Protein AF-A0A0L0DER0-F1 (afdb_monomer_lite)

Radius of gyration: 23.21 Å; chains: 1; bounding box: 62×54×69 Å

Sequence (497 aa):
SPVAPPFRHRPRTHTTMHVHPLTLIVASAVVLVLVPALAAPSRLPLCPKCEEVRGASKACKGASGEDKIICDVLVSVCSFFECPINEVADHLPASDHDGDKFSTDFGLRGYAWRGKDCDDHAPEIYPGRRSVPRGTDAAADYNCNGISGRNASGTYEELFCGDKFAPQGLILLSDSTGAHFDVPLRPAHLPEWPKMLDTELDWPECSWATAWEDDVKRCDGPYILGHVDSIYKRLVERNRCNLRDYQNIAVNGMRSGPMAAELVNTTARHKETDAPALVLLAEVANDVCNPHPGTSHMTEPAAYKTNMLSILDQLDAMLPPNSNVVFFGYLHGEAYYQAMKDKPYPFAGITYLEAWEFVNNQTVGAKHGDARTLNPCYGWLNPNATLRAFTSARARALEAVYKDIIATKHYASFDMYYFDLPDEDIIASWAAKGGNVADLVSQVGGVHPSLVGSTLWADAIWTILETNIPHVLGPVNPHNAAITAMFGDQGGHGDGR

pLDDT: mean 82.36, std 22.7, range [23.55, 98.94]

Secondary structure (DSSP, 8-state):
--PPPP--PPP------PPPHHHHHHHHHHHHHHSGGG-S---PPPP--GGGHHHHHHHTTT--THHHHHHHHHHHHHHHHTTHHHHSTTSS-S--SSSSS-BSSSSTTSTTTBPBPS-TT-TT--TTB-SPPTTS-TTS-SSSSS---EETTEEHHHHHHSGGG---EEEEEE-HHHHTB----SGGGGGGHHHHHHTTTB-GGGSTTT-----TTTTTS-TTS-S---HHHHHHHH-GGGTT-EEEEE-TT--HHHHHHTGGGG----TTTBPPEEEEEE--STTT--SSSSSTTSPPHHHHHHHHHHHHHHHHHHSPTTEEEEEEPPP-HHHHHHHHTTSBPTTTSSBHHHHHHHHHH--BSGGGT--B-S-TTTTTSSS-HHHHHHHHHHHHHHHHHHHHHHHH---SSEEEEEE--THHHHHHHHHHTT--GGGGB-TTTS-SB-HHHHHHHHHHHHHHHHHH-GGGG----TTHHHHHHHHTTTT-SS---

Foldseek 3Di:
DDDDDDDDDDDDDDDDDDPDQLNLLVLLLLCLQPVLLDPDDDDDDDDFDLVCLVVLVVVLVPDDDPSVVSSCVVNCVSVLLVPLCVCCVLVAASAQQCPLREECDCFSNHLLFFFHFPDSNDSQQEAFWQDQDPPHDPQDNRRLLLQGDDDPVGHRCCVQQNDQNPAAAEEEAEECLQQVQFDDSDPVCVVCVVVCSSHSSGRNCQFQARNQDFPCVVAPADCPVVGGHHVQVVLCQLHSSNHRRYGRLYYHLDDLQCCLVRSLVSDRAAAPTGHAYAYEYYHAANLLFAFAPDGPSRHAQVNLLVSVVSSVVSCLRGGYAAHAYEYEAHDPLLLLCVQFQQPDQPPNRDGLLVSLVVQNPAWDPVVPVGTGTSQRGNQSSHPPPVSVVVSNVRSVSNLVSLVVCLVPDDGRRYHYYYDYQCQNVLLVVCVVVVHRLQSQAHSRNRPRGGSVVSNVSSVVVVCVCCVPPVVNSRGRRPCSVVCCVVRPCSCGRHDPD

Organism: NCBI:txid461836

InterPro domains:
  IPR001087 GDSL lipase/esterase [PF00657] (239-461)
  IPR036514 SGNH hydrolase superfamily [G3DSA:3.40.50.1110] (219-469)
  IPR039676 Acyloxyacyl hydrolase [PTHR15010] (70-493)

Structure (mmCIF, N/CA/C/O backbone):
data_AF-A0A0L0DER0-F1
#
_entry.id   AF-A0A0L0DER0-F1
#
loop_
_atom_site.group_PDB
_atom_site.id
_atom_site.type_symbol
_atom_site.label_atom_id
_atom_site.label_alt_id
_atom_site.label_comp_id
_atom_site.label_asym_id
_atom_site.label_entity_id
_atom_site.label_seq_id
_atom_site.pdbx_PDB_ins_code
_atom_site.Cartn_x
_atom_site.Cartn_y
_atom_site.Cartn_z
_atom_site.occupancy
_atom_site.B_iso_or_equiv
_atom_site.auth_seq_id
_atom_site.auth_comp_id
_atom_site.auth_asym_id
_atom_site.auth_atom_id
_atom_site.pdbx_PDB_model_num
ATOM 1 N N . SER A 1 1 ? 36.481 30.061 -10.300 1.00 41.66 1 SER A N 1
ATOM 2 C CA . SER A 1 1 ? 35.198 30.151 -9.586 1.00 41.66 1 SER A CA 1
ATOM 3 C C . SER A 1 1 ? 34.059 30.247 -10.572 1.00 41.66 1 SER A C 1
ATOM 5 O O . SER A 1 1 ? 34.068 31.176 -11.372 1.00 41.66 1 SER A O 1
ATOM 7 N N . PRO A 1 2 ? 33.079 29.344 -10.493 1.00 31.64 2 PRO A N 1
ATOM 8 C CA . PRO A 1 2 ? 31.700 29.696 -10.758 1.00 31.64 2 PRO A CA 1
ATOM 9 C C . PRO A 1 2 ? 30.858 29.527 -9.491 1.00 31.64 2 PRO A C 1
ATOM 11 O O . PRO A 1 2 ? 31.157 28.744 -8.594 1.00 31.64 2 PRO A O 1
ATOM 14 N N . VAL A 1 3 ? 29.864 30.393 -9.423 1.00 29.53 3 VAL A N 1
ATOM 15 C CA . VAL A 1 3 ? 29.022 30.733 -8.287 1.00 29.53 3 VAL A CA 1
ATOM 16 C C . VAL A 1 3 ? 27.936 29.671 -8.128 1.00 29.53 3 VAL A C 1
ATOM 18 O O . VAL A 1 3 ? 27.219 29.389 -9.084 1.00 29.53 3 VAL A O 1
ATOM 21 N N . ALA A 1 4 ? 27.819 29.096 -6.930 1.00 26.12 4 ALA A N 1
ATOM 22 C CA . ALA A 1 4 ? 26.688 28.256 -6.549 1.00 26.12 4 ALA A CA 1
ATOM 23 C C . ALA A 1 4 ? 25.391 29.096 -6.537 1.00 26.12 4 ALA A C 1
ATOM 25 O O . ALA A 1 4 ? 25.423 30.242 -6.072 1.00 26.12 4 ALA A O 1
ATOM 26 N N . PRO A 1 5 ? 24.259 28.578 -7.045 1.00 27.53 5 PRO A N 1
ATOM 27 C CA . PRO A 1 5 ? 22.987 29.286 -6.982 1.00 27.53 5 PRO A CA 1
ATOM 28 C C . PRO A 1 5 ? 22.463 29.332 -5.532 1.00 27.53 5 PRO A C 1
ATOM 30 O O . PRO A 1 5 ? 22.790 28.462 -4.723 1.00 27.53 5 PRO A O 1
ATOM 33 N N . PRO A 1 6 ? 21.673 30.358 -5.169 1.00 27.33 6 PRO A N 1
ATOM 34 C CA . PRO A 1 6 ? 21.260 30.579 -3.793 1.00 27.33 6 PRO A CA 1
ATOM 35 C C . PRO A 1 6 ? 20.179 29.578 -3.374 1.00 27.33 6 PRO A C 1
ATOM 37 O O . PRO A 1 6 ? 19.202 29.368 -4.096 1.00 27.33 6 PRO A O 1
ATOM 40 N N . PHE A 1 7 ? 20.338 29.027 -2.169 1.00 29.38 7 PHE A N 1
ATOM 41 C CA . PHE A 1 7 ? 19.302 28.329 -1.408 1.00 29.38 7 PHE A CA 1
ATOM 42 C C . PHE A 1 7 ? 17.970 29.091 -1.494 1.00 29.38 7 PHE A C 1
ATOM 44 O O . PHE A 1 7 ? 17.825 30.183 -0.937 1.00 29.38 7 PHE A O 1
ATOM 51 N N . ARG A 1 8 ? 16.973 28.523 -2.179 1.00 25.80 8 ARG A N 1
ATOM 52 C CA . ARG A 1 8 ? 15.586 28.977 -2.055 1.00 25.80 8 ARG A CA 1
ATOM 53 C C . ARG A 1 8 ? 14.983 28.313 -0.825 1.00 25.80 8 ARG A C 1
ATOM 55 O O . ARG A 1 8 ? 14.484 27.198 -0.900 1.00 25.80 8 ARG A O 1
ATOM 62 N N . HIS A 1 9 ? 14.993 29.024 0.299 1.00 26.89 9 HIS A N 1
ATOM 63 C CA . HIS A 1 9 ? 14.051 28.741 1.376 1.00 26.89 9 HIS A CA 1
ATOM 64 C C . HIS A 1 9 ? 12.625 28.851 0.818 1.00 26.89 9 HIS A C 1
ATOM 66 O O . HIS A 1 9 ? 12.212 29.926 0.373 1.00 26.89 9 HIS A O 1
ATOM 72 N N . ARG A 1 10 ? 11.880 27.738 0.822 1.00 29.55 10 ARG A N 1
ATOM 73 C CA . ARG A 1 10 ? 10.436 27.754 0.568 1.00 29.55 10 ARG A CA 1
ATOM 74 C C . ARG A 1 10 ? 9.762 28.586 1.675 1.00 29.55 10 ARG A C 1
ATOM 76 O O . ARG A 1 10 ? 10.066 28.381 2.853 1.00 29.55 10 ARG A O 1
ATOM 83 N N . PRO A 1 11 ? 8.894 29.554 1.339 1.00 24.03 11 PRO A N 1
ATOM 84 C CA . PRO A 1 11 ? 8.218 30.367 2.339 1.00 24.03 11 PRO A CA 1
ATOM 85 C C . PRO A 1 11 ? 7.206 29.516 3.114 1.00 24.03 11 PRO A C 1
ATOM 87 O O . PRO A 1 11 ? 6.332 28.888 2.525 1.00 24.03 11 PRO A O 1
ATOM 90 N N . ARG A 1 12 ? 7.319 29.527 4.448 1.00 26.97 12 ARG A N 1
ATOM 91 C CA . ARG A 1 12 ? 6.331 28.950 5.368 1.00 26.97 12 ARG A CA 1
ATOM 92 C C . ARG A 1 12 ? 5.026 29.735 5.255 1.00 26.97 12 ARG A C 1
ATOM 94 O O . ARG A 1 12 ? 4.945 30.874 5.715 1.00 26.97 12 ARG A O 1
ATOM 101 N N . THR A 1 13 ? 4.004 29.141 4.659 1.00 25.05 13 THR A N 1
ATOM 102 C CA . THR A 1 13 ? 2.632 29.630 4.791 1.00 25.05 13 THR A CA 1
ATOM 103 C C . THR A 1 13 ? 2.096 29.205 6.153 1.00 25.05 13 THR A C 1
ATOM 105 O O . THR A 1 13 ? 2.104 28.025 6.486 1.00 25.05 13 THR A O 1
ATOM 108 N N . HIS A 1 14 ? 1.652 30.172 6.957 1.00 24.09 14 HIS A N 1
ATOM 109 C CA . HIS A 1 14 ? 0.936 29.922 8.204 1.00 24.09 14 HIS A CA 1
ATOM 110 C C . HIS A 1 14 ? -0.430 29.293 7.900 1.00 24.09 14 HIS A C 1
ATOM 112 O O . HIS A 1 14 ? -1.406 30.002 7.658 1.00 24.09 14 HIS A O 1
ATOM 118 N N . THR A 1 15 ? -0.502 27.967 7.917 1.00 24.41 15 THR A N 1
ATOM 119 C CA . THR A 1 15 ? -1.756 27.217 8.003 1.00 24.41 15 THR A CA 1
ATOM 120 C C . THR A 1 15 ? -2.197 27.158 9.465 1.00 24.41 15 THR A C 1
ATOM 122 O O . THR A 1 15 ? -1.398 26.951 10.379 1.00 24.41 15 THR A O 1
ATOM 125 N N . THR A 1 16 ? -3.483 27.396 9.705 1.00 23.55 16 THR A N 1
ATOM 126 C CA . THR A 1 16 ? -4.155 27.157 10.986 1.00 23.55 16 THR A CA 1
ATOM 127 C C . THR A 1 16 ? -3.833 25.748 11.492 1.00 23.55 16 THR A C 1
ATOM 129 O O . THR A 1 16 ? -4.067 24.782 10.772 1.00 23.55 16 THR A O 1
ATOM 132 N N . MET A 1 17 ? -3.287 25.635 12.711 1.00 24.50 17 MET A N 1
ATOM 133 C CA . MET A 1 17 ? -2.949 24.359 13.359 1.00 24.50 17 MET A CA 1
ATOM 134 C C . MET A 1 17 ? -4.208 23.499 13.541 1.00 24.50 17 MET A C 1
ATOM 136 O O . MET A 1 17 ? -4.927 23.626 14.533 1.00 24.50 17 MET A O 1
ATOM 140 N N . HIS A 1 18 ? -4.465 22.608 12.590 1.00 30.55 18 HIS A N 1
ATOM 141 C CA . HIS A 1 18 ? -5.230 21.398 12.847 1.00 30.55 18 HIS A CA 1
ATOM 142 C C . HIS A 1 18 ? -4.319 20.426 13.605 1.00 30.55 18 HIS A C 1
ATOM 144 O O . HIS A 1 18 ? -3.166 20.234 13.228 1.00 30.55 18 HIS A O 1
ATOM 150 N N . VAL A 1 19 ? -4.810 19.832 14.697 1.00 32.00 19 VAL A N 1
ATOM 151 C CA . VAL A 1 19 ? -4.107 18.718 15.353 1.00 32.00 19 VAL A CA 1
ATOM 152 C C . VAL A 1 19 ? -4.033 17.577 14.338 1.00 32.00 19 VAL A C 1
ATOM 154 O O . VAL A 1 19 ? -5.076 17.102 13.883 1.00 32.00 19 VAL A O 1
ATOM 157 N N . HIS A 1 20 ? -2.818 17.179 13.957 1.00 36.62 20 HIS A N 1
ATOM 158 C CA . HIS A 1 20 ? -2.596 16.133 12.963 1.00 36.62 20 HIS A CA 1
ATOM 159 C C . HIS A 1 20 ? -3.190 14.798 13.466 1.00 36.62 20 HIS A C 1
ATOM 161 O O . HIS A 1 20 ? -3.017 14.478 14.648 1.00 36.62 20 HIS A O 1
ATOM 167 N N . PRO A 1 21 ? -3.883 14.002 12.627 1.00 38.88 21 PRO A N 1
ATOM 168 C CA . PRO A 1 21 ? -4.459 12.709 13.022 1.00 38.88 21 PRO A CA 1
ATOM 169 C C . PRO A 1 21 ? -3.447 11.774 13.702 1.00 38.88 21 PRO A C 1
ATOM 171 O O . PRO A 1 21 ? -3.770 11.141 14.707 1.00 38.88 21 PRO A O 1
ATOM 174 N N . LEU A 1 22 ? -2.195 11.786 13.230 1.00 36.19 22 LEU A N 1
ATOM 175 C CA . LEU A 1 22 ? -1.081 11.030 13.812 1.00 36.19 22 LEU A CA 1
ATOM 176 C C . LEU A 1 22 ? -0.828 11.382 15.290 1.00 36.19 22 LEU A C 1
ATOM 178 O O . LEU A 1 22 ? -0.599 10.498 16.106 1.00 36.19 22 LEU A O 1
ATOM 182 N N . THR A 1 23 ? -0.956 12.655 15.680 1.00 37.03 23 THR A N 1
ATOM 183 C CA . THR A 1 23 ? -0.778 13.095 17.074 1.00 37.03 23 THR A CA 1
ATOM 184 C C . THR A 1 23 ? -1.836 12.493 18.005 1.00 37.03 23 THR A C 1
ATOM 186 O O . THR A 1 23 ? -1.524 12.138 19.139 1.00 37.03 23 THR A O 1
ATOM 189 N N . LEU A 1 24 ? -3.082 12.340 17.537 1.00 43.25 24 LEU A N 1
ATOM 190 C CA . LEU A 1 24 ? -4.149 11.680 18.300 1.00 43.25 24 LEU A CA 1
ATOM 191 C C . LEU A 1 24 ? -3.930 10.168 18.395 1.00 43.25 24 LEU A C 1
ATOM 193 O O . LEU A 1 24 ? -4.157 9.598 19.459 1.00 43.25 24 LEU A O 1
ATOM 197 N N . ILE A 1 25 ? -3.477 9.527 17.318 1.00 43.47 25 ILE A N 1
ATOM 198 C CA . ILE A 1 25 ? -3.205 8.083 17.274 1.00 43.47 25 ILE A CA 1
ATOM 199 C C . ILE A 1 25 ? -2.044 7.731 18.210 1.00 43.47 25 ILE A C 1
ATOM 201 O O . ILE A 1 25 ? -2.185 6.848 19.053 1.00 43.47 25 ILE A O 1
ATOM 205 N N . VAL A 1 26 ? -0.948 8.490 18.153 1.00 46.97 26 VAL A N 1
ATOM 206 C CA . VAL A 1 26 ? 0.201 8.355 19.059 1.00 46.97 26 VAL A CA 1
ATOM 207 C C . VAL A 1 26 ? -0.212 8.629 20.500 1.00 46.97 26 VAL A C 1
ATOM 209 O O . VAL A 1 26 ? 0.117 7.843 21.378 1.00 46.97 26 VAL A O 1
ATOM 212 N N . ALA A 1 27 ? -0.967 9.698 20.772 1.00 44.03 27 ALA A N 1
ATOM 213 C CA . ALA A 1 27 ? -1.457 9.971 22.122 1.00 44.03 27 ALA A CA 1
ATOM 214 C C . ALA A 1 27 ? -2.352 8.836 22.639 1.00 44.03 27 ALA A C 1
ATOM 216 O O . ALA A 1 27 ? -2.259 8.478 23.807 1.00 44.03 27 ALA A O 1
ATOM 217 N N . SER A 1 28 ? -3.174 8.235 21.777 1.00 46.47 28 SER A N 1
ATOM 218 C CA . SER A 1 28 ? -4.028 7.095 22.124 1.00 46.47 28 SER A CA 1
ATOM 219 C C . SER A 1 28 ? -3.208 5.836 22.380 1.00 46.47 28 SER A C 1
ATOM 221 O O . SER A 1 28 ? -3.459 5.165 23.373 1.00 46.47 28 SER A O 1
ATOM 223 N N . ALA A 1 29 ? -2.195 5.551 21.557 1.00 48.12 29 ALA A N 1
ATOM 224 C CA . ALA A 1 29 ? -1.255 4.455 21.767 1.00 48.12 29 ALA A CA 1
ATOM 225 C C . ALA A 1 29 ? -0.480 4.654 23.075 1.00 48.12 29 ALA A C 1
ATOM 227 O O . ALA A 1 29 ? -0.523 3.809 23.953 1.00 48.12 29 ALA A O 1
ATOM 228 N N . VAL A 1 30 ? 0.121 5.820 23.286 1.00 49.66 30 VAL A N 1
ATOM 229 C CA . VAL A 1 30 ? 0.832 6.180 24.520 1.00 49.66 30 VAL A CA 1
ATOM 230 C C . VAL A 1 30 ? -0.084 6.083 25.748 1.00 49.66 30 VAL A C 1
ATOM 232 O O . VAL A 1 30 ? 0.325 5.543 26.772 1.00 49.66 30 VAL A O 1
ATOM 235 N N . VAL A 1 31 ? -1.340 6.532 25.661 1.00 49.28 31 VAL A N 1
ATOM 236 C CA . VAL A 1 31 ? -2.331 6.414 26.745 1.00 49.28 31 VAL A CA 1
ATOM 237 C C . VAL A 1 31 ? -2.726 4.957 26.993 1.00 49.28 31 VAL A C 1
ATOM 239 O O . VAL A 1 31 ? -2.731 4.516 28.136 1.00 49.28 31 VAL A O 1
ATOM 242 N N . LEU A 1 32 ? -3.012 4.185 25.949 1.00 42.44 32 LEU A N 1
ATOM 243 C CA . LEU A 1 32 ? -3.384 2.773 26.053 1.00 42.44 32 LEU A CA 1
ATOM 244 C C . LEU A 1 32 ? -2.225 1.870 26.498 1.00 42.44 32 LEU A C 1
ATOM 246 O O . LEU A 1 32 ? -2.469 0.788 27.021 1.00 42.44 32 LEU A O 1
ATOM 250 N N . VAL A 1 33 ? -0.982 2.302 26.298 1.00 42.84 33 VAL A N 1
ATOM 251 C CA . VAL A 1 33 ? 0.235 1.556 26.646 1.00 42.84 33 VAL A CA 1
ATOM 252 C C . VAL A 1 33 ? 0.732 1.912 28.041 1.00 42.84 33 VAL A C 1
ATOM 254 O O . VAL A 1 33 ? 1.144 1.030 28.790 1.00 42.84 33 VAL A O 1
ATOM 257 N N . LEU A 1 34 ? 0.671 3.190 28.422 1.00 36.66 34 LEU A N 1
ATOM 258 C CA . LEU A 1 34 ? 1.230 3.665 29.690 1.00 36.66 34 LEU A CA 1
ATOM 259 C C . LEU A 1 34 ? 0.200 3.734 30.823 1.00 36.66 34 LEU A C 1
ATOM 261 O O . LEU A 1 34 ? 0.574 3.560 31.978 1.00 36.66 34 LEU A O 1
ATOM 265 N N . VAL A 1 35 ? -1.089 3.964 30.542 1.00 36.41 35 VAL A N 1
ATOM 266 C CA . VAL A 1 35 ? -2.103 4.114 31.606 1.00 36.41 35 VAL A CA 1
ATOM 267 C C . VAL A 1 35 ? -2.466 2.787 32.285 1.00 36.41 35 VAL A C 1
ATOM 269 O O . VAL A 1 35 ? -2.588 2.788 33.510 1.00 36.41 35 VAL A O 1
ATOM 272 N N . PRO A 1 36 ? -2.581 1.638 31.589 1.00 32.06 36 PRO A N 1
ATOM 273 C CA . PRO A 1 36 ? -2.878 0.379 32.272 1.00 32.06 36 PRO A CA 1
ATOM 274 C C . PRO A 1 36 ? -1.700 -0.197 33.067 1.00 32.06 36 PRO A C 1
ATOM 276 O O . PRO A 1 36 ? -1.922 -0.889 34.058 1.00 32.06 36 PRO A O 1
ATOM 279 N N . ALA A 1 37 ? -0.459 0.143 32.699 1.00 28.19 37 ALA A N 1
ATOM 280 C CA . ALA A 1 37 ? 0.725 -0.168 33.505 1.00 28.19 37 ALA A CA 1
ATOM 281 C C . ALA A 1 37 ? 0.726 0.574 34.863 1.00 28.19 37 ALA A C 1
ATOM 283 O O . ALA A 1 37 ? 1.439 0.185 35.784 1.00 28.19 37 ALA A O 1
ATOM 284 N N . LEU A 1 38 ? -0.109 1.610 35.008 1.00 30.62 38 LEU A N 1
ATOM 285 C CA . LE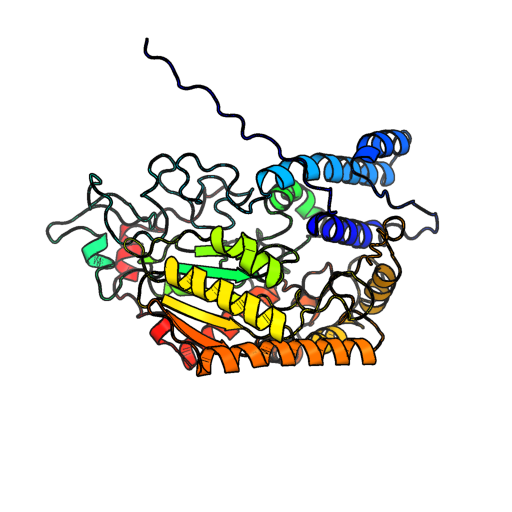U A 1 38 ? -0.191 2.504 36.161 1.00 30.62 38 LEU A CA 1
ATOM 286 C C . LEU A 1 38 ? -1.515 2.354 36.921 1.00 30.62 38 LEU A C 1
ATOM 288 O O . LEU A 1 38 ? -2.171 3.348 37.233 1.00 30.62 38 LEU A O 1
ATOM 292 N N . ALA A 1 39 ? -1.925 1.128 37.256 1.00 25.81 39 ALA A N 1
ATOM 293 C CA . ALA A 1 39 ? -3.043 0.902 38.174 1.00 25.81 39 ALA A CA 1
ATOM 294 C C . ALA A 1 39 ? -2.737 1.430 39.600 1.00 25.81 39 ALA A C 1
ATOM 296 O O . ALA A 1 39 ? -2.508 0.675 40.541 1.00 25.81 39 ALA A O 1
ATOM 297 N N . ALA A 1 40 ? -2.780 2.751 39.767 1.00 23.73 40 ALA A N 1
ATOM 298 C CA . ALA A 1 40 ? -3.018 3.475 41.003 1.00 23.73 40 ALA A CA 1
ATOM 299 C C . ALA A 1 40 ? -3.820 4.749 40.657 1.00 23.73 40 ALA A C 1
ATOM 301 O O . ALA A 1 40 ? -3.464 5.485 39.734 1.00 23.73 40 ALA A O 1
ATOM 302 N N . PRO A 1 41 ? -4.932 5.032 41.358 1.00 28.83 41 PRO A N 1
ATOM 303 C CA . PRO A 1 41 ? -5.862 6.086 40.983 1.00 28.83 41 PRO A CA 1
ATOM 304 C C . PRO A 1 41 ? -5.303 7.455 41.381 1.00 28.83 41 PRO A C 1
ATOM 306 O O . PRO A 1 41 ? -5.622 7.992 42.440 1.00 28.83 41 PRO A O 1
ATOM 309 N N . SER A 1 42 ? -4.494 8.065 40.521 1.00 26.11 42 SER A N 1
ATOM 310 C CA . SER A 1 42 ? -4.151 9.480 40.656 1.00 26.11 42 SER A CA 1
ATOM 311 C C . SER A 1 42 ? -4.061 10.167 39.301 1.00 26.11 42 SER A C 1
ATOM 313 O O . SER A 1 42 ? -3.245 9.838 38.452 1.00 26.11 42 SER A O 1
ATOM 315 N N . ARG A 1 43 ? -4.961 11.141 39.144 1.00 32.69 43 ARG A N 1
ATOM 316 C CA . ARG A 1 43 ? -5.147 12.073 38.029 1.00 32.69 43 ARG A CA 1
ATOM 317 C C . ARG A 1 43 ? -3.815 12.565 37.440 1.00 32.69 43 ARG A C 1
ATOM 319 O O . ARG A 1 43 ? -3.210 13.477 37.999 1.00 32.69 43 ARG A O 1
ATOM 326 N N . LEU A 1 44 ? -3.426 12.046 36.279 1.00 29.81 44 LEU A N 1
ATOM 327 C CA . LEU A 1 44 ? -2.471 12.711 35.392 1.00 29.81 44 LEU A CA 1
ATOM 328 C C . LEU A 1 44 ? -3.258 13.548 34.366 1.00 29.81 44 LEU A C 1
ATOM 330 O O . LEU A 1 44 ? -4.125 13.004 33.680 1.00 29.81 44 LEU A O 1
ATOM 334 N N . PRO A 1 45 ? -3.035 14.872 34.278 1.00 27.88 45 PRO A N 1
ATOM 335 C CA . PRO A 1 45 ? -3.680 15.701 33.269 1.00 27.88 45 PRO A CA 1
ATOM 336 C C . PRO A 1 45 ? -3.040 15.445 31.897 1.00 27.88 45 PRO A C 1
ATOM 338 O O . PRO A 1 45 ? -1.846 15.668 31.712 1.00 27.88 45 PRO A O 1
ATOM 341 N N . LEU A 1 46 ? -3.844 14.989 30.933 1.00 33.03 46 LEU A N 1
ATOM 342 C CA . LEU A 1 46 ? -3.462 14.864 29.522 1.00 33.03 46 LEU A CA 1
ATOM 343 C C . LEU A 1 46 ? -3.155 16.261 28.941 1.00 33.03 46 LEU A C 1
ATOM 345 O O . LEU A 1 46 ? -3.981 17.171 29.040 1.00 33.03 46 LEU A O 1
ATOM 349 N N . CYS A 1 47 ? -1.952 16.437 28.383 1.00 30.22 47 CYS A N 1
ATOM 350 C CA . CYS A 1 47 ? -1.377 17.730 27.982 1.00 30.22 47 CYS A CA 1
ATOM 351 C C . CYS A 1 47 ? -1.864 18.153 26.573 1.00 30.22 47 CYS A C 1
ATOM 353 O O . CYS A 1 47 ? -1.561 17.440 25.616 1.00 30.22 47 CYS A O 1
ATOM 355 N N . PRO A 1 48 ? -2.600 19.271 26.384 1.00 32.53 48 PRO A N 1
ATOM 356 C CA . PRO A 1 48 ? -3.239 19.587 25.097 1.00 32.53 48 PRO A CA 1
ATOM 357 C C . PRO A 1 48 ? -2.433 20.461 24.108 1.00 32.53 48 PRO A C 1
ATOM 359 O O . PRO A 1 48 ? -3.044 21.002 23.186 1.00 32.53 48 PRO A O 1
ATOM 362 N N . LYS A 1 49 ? -1.112 20.672 24.257 1.00 36.12 49 LYS A N 1
ATOM 363 C CA . LYS A 1 49 ? -0.348 21.583 23.368 1.00 36.12 49 LYS A CA 1
ATOM 364 C C . LYS A 1 49 ? 1.122 21.203 23.124 1.00 36.12 49 LYS A C 1
ATOM 366 O O . LYS A 1 49 ? 1.860 20.936 24.063 1.00 36.12 49 LYS A O 1
ATOM 371 N N . CYS A 1 50 ? 1.586 21.418 21.889 1.00 33.03 50 CYS A N 1
ATOM 372 C CA . CYS A 1 50 ? 3.007 21.522 21.513 1.00 33.03 50 CYS A CA 1
ATOM 373 C C . CYS A 1 50 ? 3.742 22.692 22.216 1.00 33.03 50 CYS A C 1
ATOM 375 O O . CYS A 1 50 ? 4.867 22.547 22.685 1.00 33.03 50 CYS A O 1
ATOM 377 N N . GLU A 1 51 ? 3.085 23.836 22.461 1.00 32.06 51 GLU A N 1
ATOM 378 C CA . GLU A 1 51 ? 3.670 24.915 23.292 1.00 32.06 51 GLU A CA 1
ATOM 379 C C . GLU A 1 51 ? 3.853 24.524 24.776 1.00 32.06 51 GLU A C 1
ATOM 381 O O . GLU A 1 51 ? 4.632 25.153 25.499 1.00 32.06 51 GLU A O 1
ATOM 386 N N . GLU A 1 52 ? 3.183 23.464 25.239 1.00 38.09 52 GLU A N 1
ATOM 387 C CA . GLU A 1 52 ? 3.353 22.905 26.581 1.00 38.09 52 GLU A CA 1
ATOM 388 C C . GLU A 1 52 ? 4.463 21.855 26.668 1.00 38.09 52 GLU A C 1
ATOM 390 O O . GLU A 1 52 ? 4.714 21.367 27.761 1.00 38.09 52 GLU A O 1
ATOM 395 N N . VAL A 1 53 ? 5.233 21.562 25.616 1.00 37.84 53 VAL A N 1
ATOM 396 C CA . VAL A 1 53 ? 6.430 20.701 25.743 1.00 37.84 53 VAL A CA 1
ATOM 397 C C . VAL A 1 53 ? 7.489 21.363 26.644 1.00 37.84 53 VAL A C 1
ATOM 399 O O . VAL A 1 53 ? 8.123 20.715 27.482 1.00 37.84 53 VAL A O 1
ATOM 402 N N . ARG A 1 54 ? 7.579 22.704 26.619 1.00 35.44 54 ARG A N 1
ATOM 403 C CA . ARG A 1 54 ? 8.344 23.490 27.614 1.00 35.44 54 ARG A CA 1
ATOM 404 C C . ARG A 1 54 ? 7.736 23.445 29.027 1.00 35.44 54 ARG A C 1
ATOM 406 O O . ARG A 1 54 ? 8.440 23.714 30.002 1.00 35.44 54 ARG A O 1
ATOM 413 N N . GLY A 1 55 ? 6.446 23.130 29.144 1.00 39.44 55 GLY A N 1
ATOM 414 C CA . GLY A 1 55 ? 5.713 22.937 30.399 1.00 39.44 55 GLY A CA 1
ATOM 415 C C . GLY A 1 55 ? 5.835 21.514 30.957 1.00 39.44 55 GLY A C 1
ATOM 416 O O . GLY A 1 55 ? 6.076 21.363 32.151 1.00 39.44 55 GLY A O 1
ATOM 417 N N . ALA A 1 56 ? 5.788 20.488 30.104 1.00 40.50 56 ALA A N 1
ATOM 418 C CA . ALA A 1 56 ? 6.009 19.080 30.431 1.00 40.50 56 ALA A CA 1
ATOM 419 C C . ALA A 1 56 ? 7.424 18.855 30.986 1.00 40.50 56 ALA A C 1
ATOM 421 O O . ALA A 1 56 ? 7.590 18.241 32.035 1.00 40.50 56 ALA A O 1
ATOM 422 N N . SER A 1 57 ? 8.435 19.506 30.394 1.00 41.84 57 SER A N 1
ATOM 423 C CA . SER A 1 57 ? 9.797 19.571 30.949 1.00 41.84 57 SER A CA 1
ATOM 424 C C . SER A 1 57 ? 9.850 20.155 32.374 1.00 41.84 57 SER A C 1
ATOM 426 O O . SER A 1 57 ? 10.703 19.767 33.172 1.00 41.84 57 SER A O 1
ATOM 428 N N . LYS A 1 58 ? 8.941 21.075 32.736 1.00 43.34 58 LYS A N 1
ATOM 429 C CA . LYS A 1 58 ? 8.831 21.621 34.102 1.00 43.34 58 LYS A CA 1
ATOM 430 C C . LYS A 1 58 ? 8.011 20.728 35.037 1.00 43.34 58 LYS A C 1
ATOM 432 O O . LYS A 1 58 ? 8.376 20.642 36.203 1.00 43.34 58 LYS A O 1
ATOM 437 N N . ALA A 1 59 ? 6.953 20.078 34.553 1.00 45.22 59 ALA A N 1
ATOM 438 C CA . ALA A 1 59 ? 6.131 19.146 35.329 1.00 45.22 59 ALA A CA 1
ATOM 439 C C . ALA A 1 59 ? 6.880 17.843 35.673 1.00 45.22 59 ALA A C 1
ATOM 441 O O . ALA A 1 59 ? 6.675 17.285 36.744 1.00 45.22 59 ALA A O 1
ATOM 442 N N . CYS A 1 60 ? 7.816 17.419 34.819 1.00 45.22 60 CYS A N 1
ATOM 443 C CA . CYS A 1 60 ? 8.678 16.253 35.034 1.00 45.22 60 CYS A CA 1
ATOM 444 C C . CYS A 1 60 ? 9.901 16.526 35.937 1.00 45.22 60 CYS A C 1
ATOM 446 O O . CYS A 1 60 ? 10.675 15.613 36.235 1.00 45.22 60 CYS A O 1
ATOM 448 N N . LYS A 1 61 ? 10.097 17.765 36.421 1.00 43.25 61 LYS A N 1
ATOM 449 C CA . LYS A 1 61 ? 11.151 18.077 37.401 1.00 43.25 61 LYS A CA 1
ATOM 450 C C . LYS A 1 61 ? 10.772 17.529 38.775 1.00 43.25 61 LYS A C 1
ATOM 452 O O . LYS A 1 61 ? 10.113 18.204 39.558 1.00 43.25 61 LYS A O 1
ATOM 457 N N . GLY A 1 62 ? 11.237 16.319 39.066 1.00 47.38 62 GLY A N 1
ATOM 458 C CA . GLY A 1 62 ? 11.027 15.636 40.346 1.00 47.38 62 GLY A CA 1
ATOM 459 C C . GLY A 1 62 ? 10.621 14.169 40.210 1.00 47.38 62 GLY A C 1
ATOM 460 O O . GLY A 1 62 ? 10.590 13.471 41.219 1.00 47.38 62 GLY A O 1
ATOM 461 N N . ALA A 1 63 ? 10.348 13.696 38.989 1.00 48.91 63 ALA A N 1
ATOM 462 C CA . ALA A 1 63 ? 10.044 12.293 38.732 1.00 48.91 63 ALA A CA 1
ATOM 463 C C . ALA A 1 63 ? 11.261 11.393 39.022 1.00 48.91 63 ALA A C 1
ATOM 465 O O . ALA A 1 63 ? 12.409 11.747 38.731 1.00 48.91 63 ALA A O 1
ATOM 466 N N . SER A 1 64 ? 11.012 10.216 39.595 1.00 38.50 64 SER A N 1
ATOM 467 C CA . SER A 1 64 ? 12.031 9.208 39.904 1.00 38.50 64 SER A CA 1
ATOM 468 C C . SER A 1 64 ? 11.472 7.808 39.654 1.00 38.50 64 SER A C 1
ATOM 470 O O . SER A 1 64 ? 10.260 7.628 39.682 1.00 38.50 64 SER A O 1
ATOM 472 N N . GLY A 1 65 ? 12.336 6.827 39.389 1.00 46.50 65 GLY A N 1
ATOM 473 C CA . GLY A 1 65 ? 11.889 5.479 39.023 1.00 46.50 65 GLY A CA 1
ATOM 474 C C . GLY A 1 65 ? 11.162 5.446 37.672 1.00 46.50 65 GLY A C 1
ATOM 475 O O . GLY A 1 65 ? 11.588 6.108 36.726 1.00 46.50 65 GLY A O 1
ATOM 476 N N . GLU A 1 66 ? 10.078 4.677 37.589 1.00 37.41 66 GLU A N 1
ATOM 477 C CA . GLU A 1 66 ? 9.285 4.455 36.367 1.00 37.41 66 GLU A CA 1
ATOM 478 C C . GLU A 1 66 ? 8.626 5.741 35.842 1.00 37.41 66 GLU A C 1
ATOM 480 O O . GLU A 1 66 ? 8.638 5.986 34.638 1.00 37.41 66 GLU A O 1
ATOM 485 N N . ASP A 1 67 ? 8.191 6.638 36.732 1.00 39.56 67 ASP A N 1
ATOM 486 C CA . ASP A 1 67 ? 7.623 7.942 36.359 1.00 39.56 67 ASP A CA 1
ATOM 487 C C . ASP A 1 67 ? 8.619 8.815 35.587 1.00 39.56 67 ASP A C 1
ATOM 489 O O . ASP A 1 67 ? 8.234 9.602 34.722 1.00 39.56 67 ASP A O 1
ATOM 493 N N . LYS A 1 68 ? 9.923 8.675 35.874 1.00 45.62 68 LYS A N 1
ATOM 494 C CA . LYS A 1 68 ? 10.969 9.385 35.130 1.00 45.62 68 LYS A CA 1
ATOM 495 C C . LYS A 1 68 ? 11.119 8.820 33.721 1.00 45.62 68 LYS A C 1
ATOM 497 O O . LYS A 1 68 ? 11.246 9.598 32.789 1.00 45.62 68 LYS A O 1
ATOM 502 N N . ILE A 1 69 ? 11.054 7.498 33.565 1.00 43.94 69 ILE A N 1
ATOM 503 C CA . ILE A 1 69 ? 11.120 6.835 32.255 1.00 43.94 69 ILE A CA 1
ATOM 504 C C . ILE A 1 69 ? 9.929 7.266 31.398 1.00 43.94 69 ILE A C 1
ATOM 506 O O . ILE A 1 69 ? 10.110 7.627 30.244 1.00 43.94 69 ILE A O 1
ATOM 510 N N . ILE A 1 70 ? 8.730 7.319 31.976 1.00 44.25 70 ILE A N 1
ATOM 511 C CA . ILE A 1 70 ? 7.516 7.792 31.300 1.00 44.25 70 ILE A CA 1
ATOM 512 C C . ILE A 1 70 ? 7.642 9.262 30.899 1.00 44.25 70 ILE A C 1
ATOM 514 O O . ILE A 1 70 ? 7.324 9.622 29.771 1.00 44.25 70 ILE A O 1
ATOM 518 N N . CYS A 1 71 ? 8.137 10.112 31.797 1.00 45.47 71 CYS A N 1
ATOM 519 C CA . CYS A 1 71 ? 8.402 11.517 31.498 1.00 45.47 71 CYS A CA 1
ATOM 520 C C . CYS A 1 71 ? 9.452 11.696 30.395 1.00 45.47 71 CYS A C 1
ATOM 522 O O . CYS A 1 71 ? 9.261 12.522 29.505 1.00 45.47 71 CYS A O 1
ATOM 524 N N . ASP A 1 72 ? 10.534 10.923 30.430 1.00 46.00 72 ASP A N 1
ATOM 525 C CA . ASP A 1 72 ? 11.596 10.967 29.429 1.00 46.00 72 ASP A CA 1
ATOM 526 C C . ASP A 1 72 ? 11.075 10.448 28.077 1.00 46.00 72 ASP A C 1
ATOM 528 O O . ASP A 1 72 ? 11.339 11.076 27.056 1.00 46.00 72 ASP A O 1
ATOM 532 N N . VAL A 1 73 ? 10.241 9.399 28.064 1.00 46.97 73 VAL A N 1
ATOM 533 C CA . VAL A 1 73 ? 9.536 8.916 26.866 1.00 46.97 73 VAL A CA 1
ATOM 534 C C . VAL A 1 73 ? 8.574 9.973 26.349 1.00 46.97 73 VAL A C 1
ATOM 536 O O . VAL A 1 73 ? 8.649 10.282 25.178 1.00 46.97 73 VAL A O 1
ATOM 539 N N . LEU A 1 74 ? 7.726 10.589 27.173 1.00 48.72 74 LEU A N 1
ATOM 540 C CA . LEU A 1 74 ? 6.766 11.615 26.741 1.00 48.72 74 LEU A CA 1
ATOM 541 C C . LEU A 1 74 ? 7.446 12.887 26.221 1.00 48.72 74 LEU A C 1
ATOM 543 O O . LEU A 1 74 ? 6.991 13.472 25.242 1.00 48.72 74 LEU A O 1
ATOM 547 N N . VAL A 1 75 ? 8.533 13.331 26.855 1.00 50.56 75 VAL A N 1
ATOM 548 C CA . VAL A 1 75 ? 9.316 14.486 26.391 1.00 50.56 75 VAL A CA 1
ATOM 549 C C . VAL A 1 75 ? 10.079 14.133 25.118 1.00 50.56 75 VAL A C 1
ATOM 551 O O . VAL A 1 75 ? 10.101 14.946 24.194 1.00 50.56 75 VAL A O 1
ATOM 554 N N . SER A 1 76 ? 10.659 12.933 25.042 1.00 45.62 76 SER A N 1
ATOM 555 C CA . SER A 1 76 ? 11.320 12.426 23.838 1.00 45.62 76 SER A CA 1
ATOM 556 C C . SER A 1 76 ? 10.319 12.290 22.699 1.00 45.62 76 SER A C 1
ATOM 558 O O . SER A 1 76 ? 10.534 12.895 21.672 1.00 45.62 76 SER A O 1
ATOM 560 N N . VAL A 1 77 ? 9.180 11.631 22.900 1.00 49.44 77 VAL A N 1
ATOM 561 C CA . VAL A 1 77 ? 8.017 11.566 21.999 1.00 49.44 77 VAL A CA 1
ATOM 562 C C . VAL A 1 77 ? 7.651 12.975 21.538 1.00 49.44 77 VAL A C 1
ATOM 564 O O . VAL A 1 77 ? 7.792 13.275 20.365 1.00 49.44 77 VAL A O 1
ATOM 567 N N . CYS A 1 78 ? 7.278 13.902 22.417 1.00 48.75 78 CYS A N 1
ATOM 568 C CA . CYS A 1 78 ? 6.787 15.208 21.969 1.00 48.75 78 CYS A CA 1
ATOM 569 C C . CYS A 1 78 ? 7.839 16.080 21.257 1.00 48.75 78 CYS A C 1
ATOM 571 O O . CYS A 1 78 ? 7.478 16.847 20.371 1.00 48.75 78 CYS A O 1
ATOM 573 N N . SER A 1 79 ? 9.122 15.986 21.622 1.00 43.34 79 SER A N 1
ATOM 574 C CA . SER A 1 79 ? 10.201 16.716 20.929 1.00 43.34 79 SER A CA 1
ATOM 575 C C . SER A 1 79 ? 10.680 16.017 19.655 1.00 43.34 79 SER A C 1
ATOM 577 O O . SER A 1 79 ? 11.072 16.686 18.703 1.00 43.34 79 SER A O 1
ATOM 579 N N . PHE A 1 80 ? 10.602 14.688 19.617 1.00 41.41 80 PHE A N 1
ATOM 580 C CA . PHE A 1 80 ? 10.940 13.858 18.469 1.00 41.41 80 PHE A CA 1
ATOM 581 C C . PHE A 1 80 ? 9.795 13.797 17.463 1.00 41.41 80 PHE A C 1
ATOM 583 O O . PHE A 1 80 ? 10.085 13.631 16.305 1.00 41.41 80 PHE A O 1
ATOM 590 N N . PHE A 1 81 ? 8.525 13.994 17.827 1.00 45.75 81 PHE A N 1
ATOM 591 C CA . PHE A 1 81 ? 7.408 14.031 16.872 1.00 45.75 81 PHE A CA 1
ATOM 592 C C . PHE A 1 81 ? 7.310 15.367 16.116 1.00 45.75 81 PHE A C 1
ATOM 594 O O . PHE A 1 81 ? 6.810 15.392 14.997 1.00 45.75 81 PHE A O 1
ATOM 601 N N . GLU A 1 82 ? 7.811 16.482 16.662 1.00 45.69 82 GLU A N 1
ATOM 602 C CA . GLU A 1 82 ? 7.793 17.772 15.950 1.00 45.69 82 GLU A CA 1
ATOM 603 C C . GLU A 1 82 ? 8.772 17.834 14.761 1.00 45.69 82 GLU A C 1
ATOM 605 O O . GLU A 1 82 ? 8.571 18.658 13.870 1.00 45.69 82 GLU A O 1
ATOM 610 N N . CYS A 1 83 ? 9.819 16.999 14.717 1.00 43.25 83 CYS A N 1
ATOM 611 C CA . CYS A 1 83 ? 10.842 17.069 13.664 1.00 43.25 83 CYS A CA 1
ATOM 612 C C . CYS A 1 83 ? 10.487 16.220 12.417 1.00 43.25 83 CYS A C 1
ATOM 614 O O . CYS A 1 83 ? 10.311 16.824 11.367 1.00 43.25 83 CYS A O 1
ATOM 616 N N . PRO A 1 84 ? 10.258 14.893 12.499 1.00 52.25 84 PRO A N 1
ATOM 617 C CA . PRO A 1 84 ? 9.876 14.024 11.383 1.00 52.25 84 PRO A CA 1
ATOM 618 C C . PRO A 1 84 ? 8.562 14.429 10.721 1.00 52.25 84 PRO A C 1
ATOM 620 O O . PRO A 1 84 ? 8.507 14.506 9.502 1.00 52.25 84 PRO A O 1
ATOM 623 N N . ILE A 1 85 ? 7.520 14.764 11.499 1.00 56.84 85 ILE A N 1
ATOM 624 C CA . ILE A 1 85 ? 6.185 15.084 10.954 1.00 56.84 85 ILE A CA 1
ATOM 625 C C . ILE A 1 85 ? 6.236 16.285 10.002 1.00 56.84 85 ILE A C 1
ATOM 627 O O . ILE A 1 85 ? 5.498 16.315 9.024 1.00 56.84 85 ILE A O 1
ATOM 631 N N . ASN A 1 86 ? 7.092 17.276 10.270 1.00 60.75 86 ASN A N 1
ATOM 632 C CA . ASN A 1 86 ? 7.243 18.423 9.374 1.00 60.75 86 ASN A CA 1
ATOM 633 C C . ASN A 1 86 ? 8.010 18.069 8.093 1.00 60.75 86 ASN A C 1
ATOM 635 O O . ASN A 1 86 ? 7.739 18.677 7.062 1.00 60.75 86 ASN A O 1
ATOM 639 N N . GLU A 1 87 ? 8.948 17.122 8.166 1.00 59.22 87 GLU A N 1
ATOM 640 C CA . GLU A 1 87 ? 9.739 16.669 7.014 1.00 59.22 87 GLU A CA 1
ATOM 641 C C . GLU A 1 87 ? 8.915 15.789 6.062 1.00 59.22 87 GLU A C 1
ATOM 643 O O . GLU A 1 87 ? 9.177 15.798 4.869 1.00 59.22 87 GLU A O 1
ATOM 648 N N . VAL A 1 88 ? 7.890 15.084 6.563 1.00 70.62 88 VAL A N 1
ATOM 649 C CA . VAL A 1 88 ? 7.017 14.204 5.755 1.00 70.62 88 VAL A CA 1
ATOM 650 C C . VAL A 1 88 ? 5.571 14.696 5.646 1.00 70.62 88 VAL A C 1
ATOM 652 O O . VAL A 1 88 ? 4.665 13.934 5.303 1.00 70.62 88 VAL A O 1
ATOM 655 N N . ALA A 1 89 ? 5.328 15.978 5.935 1.00 74.00 89 ALA A N 1
ATOM 656 C CA . ALA A 1 89 ? 3.987 16.568 5.918 1.00 74.00 89 ALA A CA 1
ATOM 657 C C . ALA A 1 89 ? 3.324 16.541 4.529 1.00 74.00 89 ALA A C 1
ATOM 659 O O . ALA A 1 89 ? 2.105 16.647 4.434 1.00 74.00 89 ALA A O 1
ATOM 660 N N . ASP A 1 90 ? 4.115 16.429 3.461 1.00 84.00 90 ASP A N 1
ATOM 661 C CA . ASP A 1 90 ? 3.654 16.280 2.078 1.00 84.00 90 ASP A CA 1
ATOM 662 C C . ASP A 1 90 ? 3.655 14.817 1.591 1.00 84.00 90 ASP A C 1
ATOM 664 O O . ASP A 1 90 ? 3.337 14.554 0.431 1.00 84.00 90 ASP A O 1
ATOM 668 N N . HIS A 1 91 ? 3.969 13.867 2.481 1.00 90.62 91 HIS A N 1
ATOM 669 C CA . HIS A 1 91 ? 4.039 12.424 2.236 1.00 90.62 91 HIS A CA 1
ATOM 670 C C . HIS A 1 91 ? 5.042 12.005 1.139 1.00 90.62 91 HIS A C 1
ATOM 672 O O . HIS A 1 91 ? 4.890 10.942 0.524 1.00 90.62 91 HIS A O 1
ATOM 678 N N . LEU A 1 92 ? 6.070 12.826 0.900 1.00 94.25 92 LEU A N 1
ATOM 679 C CA . LEU A 1 92 ? 7.205 12.545 0.017 1.00 94.25 92 LEU A CA 1
ATOM 680 C C . LEU A 1 92 ? 8.474 12.243 0.830 1.00 94.25 92 LEU A C 1
ATOM 682 O O . LEU A 1 92 ? 8.522 12.601 2.010 1.00 94.25 92 LEU A O 1
ATOM 686 N N . PRO A 1 93 ? 9.487 11.575 0.238 1.00 94.88 93 PRO A N 1
ATOM 687 C CA . PRO A 1 93 ? 10.745 11.328 0.929 1.00 94.88 93 PRO A CA 1
ATOM 688 C C . PRO A 1 93 ? 11.397 12.632 1.393 1.00 94.88 93 PRO A C 1
ATOM 690 O O . PRO A 1 93 ? 11.516 13.588 0.628 1.00 94.88 93 PRO A O 1
ATOM 693 N N . ALA A 1 94 ? 11.868 12.657 2.640 1.00 89.62 94 ALA A N 1
ATOM 694 C CA . ALA A 1 94 ? 12.622 13.801 3.158 1.00 89.62 94 ALA A CA 1
ATOM 695 C C . ALA A 1 94 ? 14.001 13.951 2.479 1.00 89.62 94 ALA A C 1
ATOM 697 O O . ALA A 1 94 ? 14.557 15.050 2.412 1.00 89.62 94 ALA A O 1
ATOM 698 N N . SER A 1 95 ? 14.549 12.835 1.991 1.00 91.62 95 SER A N 1
ATOM 699 C CA . SER A 1 95 ? 15.829 12.731 1.290 1.00 91.62 95 SER A CA 1
ATOM 700 C C . SER A 1 95 ? 15.568 12.223 -0.128 1.00 91.62 95 SER A C 1
ATOM 702 O O . SER A 1 95 ? 15.288 11.041 -0.316 1.00 91.62 95 SER A O 1
ATOM 704 N N . ASP A 1 96 ? 15.565 13.151 -1.080 1.00 95.06 96 ASP A N 1
ATOM 705 C CA . ASP A 1 96 ? 15.312 12.944 -2.511 1.00 95.06 96 ASP A CA 1
ATOM 706 C C . ASP A 1 96 ? 16.060 14.067 -3.250 1.00 95.06 96 ASP A C 1
ATOM 708 O O . ASP A 1 96 ? 15.670 15.244 -3.220 1.00 95.06 96 ASP A O 1
ATOM 712 N N . HIS A 1 97 ? 17.243 13.745 -3.767 1.00 96.31 97 HIS A N 1
ATOM 713 C CA . HIS A 1 97 ? 18.191 14.723 -4.287 1.00 96.31 97 HIS A CA 1
ATOM 714 C C . HIS A 1 97 ? 17.898 15.126 -5.733 1.00 96.31 97 HIS A C 1
ATOM 716 O O . HIS A 1 97 ? 18.272 16.241 -6.131 1.00 96.31 97 HIS A O 1
ATOM 722 N N . ASP A 1 98 ? 17.227 14.274 -6.503 1.00 96.88 98 ASP A N 1
ATOM 723 C CA . ASP A 1 98 ? 16.888 14.535 -7.899 1.00 96.88 98 ASP A CA 1
ATOM 724 C C . ASP A 1 98 ? 15.395 14.825 -8.152 1.00 96.88 98 ASP A C 1
ATOM 726 O O . ASP A 1 98 ? 15.051 15.421 -9.181 1.00 96.88 98 ASP A O 1
ATOM 730 N N . GLY A 1 99 ? 14.539 14.585 -7.160 1.00 96.62 99 GLY A N 1
ATOM 731 C CA . GLY A 1 99 ? 13.126 14.942 -7.145 1.00 96.62 99 GLY A CA 1
ATOM 732 C C . GLY A 1 99 ? 12.206 13.903 -7.784 1.00 96.62 99 GLY A C 1
ATOM 733 O O . GLY A 1 99 ? 11.099 14.275 -8.200 1.00 96.62 99 GLY A O 1
ATOM 734 N N . ASP A 1 100 ? 12.642 12.651 -7.921 1.00 97.50 100 ASP A N 1
ATOM 735 C CA . ASP A 1 100 ? 11.872 11.570 -8.544 1.00 97.50 100 ASP A CA 1
ATOM 736 C C . ASP A 1 100 ? 10.889 10.853 -7.593 1.00 97.50 100 ASP A C 1
ATOM 738 O O . ASP A 1 100 ? 10.052 10.053 -8.035 1.00 97.50 100 ASP A O 1
ATOM 742 N N . LYS A 1 101 ? 10.890 11.251 -6.310 1.00 98.06 101 LYS A N 1
ATOM 743 C CA . LYS A 1 101 ? 10.069 10.734 -5.204 1.00 98.06 101 LYS A CA 1
ATOM 744 C C . LYS A 1 101 ? 10.470 9.347 -4.696 1.00 98.06 101 LYS A C 1
ATOM 746 O O . LYS A 1 101 ? 9.689 8.755 -3.940 1.00 98.06 101 LYS A O 1
ATOM 751 N N . PHE A 1 102 ? 11.617 8.817 -5.091 1.00 98.38 102 PHE A N 1
ATOM 752 C CA . PHE A 1 102 ? 12.257 7.658 -4.482 1.00 98.38 102 PHE A CA 1
ATOM 753 C C . PHE A 1 102 ? 13.401 8.127 -3.576 1.00 98.38 102 PHE A C 1
ATOM 755 O O . PHE A 1 102 ? 13.621 9.318 -3.384 1.00 98.38 102 PHE A O 1
ATOM 762 N N . SER A 1 103 ? 14.022 7.195 -2.853 1.00 96.56 103 SER A N 1
ATOM 763 C CA . SER A 1 103 ? 15.069 7.549 -1.897 1.00 96.56 103 SER A CA 1
ATOM 764 C C . SER A 1 103 ? 16.043 6.407 -1.682 1.00 96.56 103 SER A C 1
ATOM 766 O O . SER A 1 103 ? 15.689 5.223 -1.754 1.00 96.56 103 SER A O 1
ATOM 768 N N . THR A 1 104 ? 17.269 6.779 -1.333 1.00 95.69 104 THR A N 1
ATOM 769 C CA . THR A 1 104 ? 18.294 5.861 -0.839 1.00 95.69 104 THR A CA 1
ATOM 770 C C . THR A 1 104 ? 18.181 5.597 0.670 1.00 95.69 104 THR A C 1
ATOM 772 O O . THR A 1 104 ? 18.724 4.593 1.148 1.00 95.69 104 THR A O 1
ATOM 775 N N . ASP A 1 105 ? 17.429 6.425 1.408 1.00 93.25 105 ASP A N 1
ATOM 776 C CA . ASP A 1 105 ? 17.217 6.337 2.858 1.00 93.25 105 ASP A CA 1
ATOM 777 C C . ASP A 1 105 ? 15.987 5.494 3.227 1.00 93.25 105 ASP A C 1
ATOM 779 O O . ASP A 1 105 ? 15.015 5.423 2.484 1.00 93.25 105 ASP A O 1
ATOM 783 N N . PHE A 1 106 ? 16.021 4.826 4.387 1.00 91.31 106 PHE A N 1
ATOM 784 C CA . PHE A 1 106 ? 14.972 3.877 4.802 1.00 91.31 106 PHE A CA 1
ATOM 785 C C . PHE A 1 106 ? 13.660 4.567 5.215 1.00 91.31 106 PHE A C 1
ATOM 787 O O . PHE A 1 106 ? 12.601 4.296 4.649 1.00 91.31 106 PHE A O 1
ATOM 794 N N . GLY A 1 107 ? 13.728 5.402 6.255 1.00 87.75 107 GLY A N 1
ATOM 795 C CA . GLY A 1 107 ? 12.570 6.028 6.893 1.00 87.75 107 GLY A CA 1
ATOM 796 C C . GLY A 1 107 ? 12.153 7.323 6.202 1.00 87.75 107 GLY A C 1
ATOM 797 O O . GLY A 1 107 ? 12.576 7.603 5.086 1.00 87.75 107 GLY A O 1
ATOM 798 N N . LEU A 1 108 ? 11.318 8.119 6.870 1.00 90.19 108 LEU A N 1
ATOM 799 C CA . LEU A 1 108 ? 10.868 9.441 6.424 1.00 90.19 108 LEU A CA 1
ATOM 800 C C . LEU A 1 108 ? 10.381 9.441 4.969 1.00 90.19 108 LEU A C 1
ATOM 802 O O . LEU A 1 108 ? 10.840 10.235 4.150 1.00 90.19 108 LEU A O 1
ATOM 806 N N . ARG A 1 109 ? 9.468 8.508 4.663 1.00 94.50 109 ARG A N 1
ATOM 807 C CA . ARG A 1 109 ? 8.888 8.271 3.326 1.00 94.50 109 ARG A CA 1
ATOM 808 C C . ARG A 1 109 ? 9.861 7.755 2.251 1.00 94.50 109 ARG A C 1
ATOM 810 O O . ARG A 1 109 ? 9.480 7.720 1.086 1.00 94.50 109 ARG A O 1
ATOM 817 N N . GLY A 1 110 ? 11.054 7.292 2.637 1.00 95.50 110 GLY A N 1
ATOM 818 C CA . GLY A 1 110 ? 12.038 6.651 1.760 1.00 95.50 110 GLY A CA 1
ATOM 819 C C . GLY A 1 110 ? 11.734 5.186 1.407 1.00 95.50 110 GLY A C 1
ATOM 820 O O . GLY A 1 110 ? 10.576 4.812 1.203 1.00 95.50 110 GLY A O 1
ATOM 821 N N . TYR A 1 111 ? 12.753 4.323 1.316 1.00 96.62 111 TYR A N 1
ATOM 822 C CA . TYR A 1 111 ? 12.603 2.991 0.713 1.00 96.62 111 TYR A CA 1
ATOM 823 C C . TYR A 1 111 ? 11.828 1.955 1.551 1.00 96.62 111 TYR A C 1
ATOM 825 O O . TYR A 1 111 ? 11.480 0.878 1.061 1.00 96.62 111 TYR A O 1
ATOM 833 N N . ALA A 1 112 ? 11.478 2.264 2.803 1.00 95.19 112 ALA A N 1
ATOM 834 C CA . ALA A 1 112 ? 10.445 1.498 3.506 1.00 95.19 112 ALA A CA 1
ATOM 835 C C . ALA A 1 112 ? 9.099 1.573 2.756 1.00 95.19 112 ALA A C 1
ATOM 837 O O . ALA A 1 112 ? 8.355 0.596 2.694 1.00 95.19 112 ALA A O 1
ATOM 838 N N . TRP A 1 113 ? 8.821 2.722 2.134 1.00 98.12 113 TRP A N 1
ATOM 839 C CA . TRP A 1 113 ? 7.556 3.050 1.485 1.00 98.12 113 TRP A CA 1
ATOM 840 C C . TRP A 1 113 ? 7.565 2.781 -0.017 1.00 98.12 113 TRP A C 1
ATOM 842 O O . TRP A 1 113 ? 6.533 2.431 -0.577 1.00 98.12 113 TRP A O 1
ATOM 852 N N . ARG A 1 114 ? 8.704 2.946 -0.689 1.00 98.56 114 ARG A N 1
ATOM 853 C CA . ARG A 1 114 ? 8.843 2.767 -2.145 1.00 98.56 114 ARG A CA 1
ATOM 854 C C . ARG A 1 114 ? 10.108 1.988 -2.467 1.00 98.56 114 ARG A C 1
ATOM 856 O O . ARG A 1 114 ? 10.942 1.813 -1.591 1.00 98.56 114 ARG A O 1
ATOM 863 N N . GLY A 1 115 ? 10.282 1.534 -3.702 1.00 98.38 115 GLY A N 1
ATOM 864 C CA . GLY A 1 115 ? 11.552 0.941 -4.121 1.00 98.38 115 GLY A CA 1
ATOM 865 C C . GLY A 1 115 ? 12.762 1.812 -3.786 1.00 98.38 115 GLY A C 1
ATOM 866 O O . GLY A 1 115 ? 12.716 3.027 -3.951 1.00 98.38 115 GLY A O 1
ATOM 867 N N . LYS A 1 116 ? 13.858 1.193 -3.338 1.00 98.00 116 LYS A N 1
ATOM 868 C CA . LYS A 1 116 ? 15.114 1.915 -3.123 1.00 98.00 116 LYS A CA 1
ATOM 869 C C . LYS A 1 116 ? 15.656 2.441 -4.447 1.00 98.00 116 LYS A C 1
ATOM 871 O O . LYS A 1 116 ? 15.880 1.657 -5.378 1.00 98.00 116 LYS A O 1
ATOM 876 N N . ASP A 1 117 ? 15.920 3.736 -4.469 1.00 98.12 117 ASP A N 1
ATOM 877 C CA . ASP A 1 117 ? 16.573 4.391 -5.586 1.00 98.12 117 ASP A CA 1
ATOM 878 C C . ASP A 1 117 ? 18.019 3.884 -5.747 1.00 98.12 117 ASP A C 1
ATOM 880 O O . ASP A 1 117 ? 18.746 3.645 -4.773 1.00 98.12 117 ASP A O 1
ATOM 884 N N . CYS A 1 118 ? 18.403 3.623 -6.991 1.00 97.00 118 CYS A N 1
ATOM 885 C CA . CYS A 1 118 ? 19.727 3.169 -7.369 1.00 97.00 118 CYS A CA 1
ATOM 886 C C . CYS A 1 118 ? 20.650 4.309 -7.833 1.00 97.00 118 CYS A C 1
ATOM 888 O O . CYS A 1 118 ? 21.864 4.081 -7.851 1.00 97.00 118 CYS A O 1
ATOM 890 N N . ASP A 1 119 ? 20.125 5.503 -8.144 1.00 95.94 119 ASP A N 1
ATOM 891 C CA . ASP A 1 119 ? 20.902 6.694 -8.511 1.00 95.94 119 ASP A CA 1
ATOM 892 C C . ASP A 1 119 ? 20.158 8.015 -8.211 1.00 95.94 119 ASP A C 1
ATOM 894 O O . ASP A 1 119 ? 19.629 8.651 -9.116 1.00 95.94 119 ASP A O 1
ATOM 898 N N . ASP A 1 120 ? 20.269 8.486 -6.963 1.00 95.56 120 ASP A N 1
ATOM 899 C CA . ASP A 1 120 ? 19.644 9.711 -6.395 1.00 95.56 120 ASP A CA 1
ATOM 900 C C . ASP A 1 120 ? 20.236 11.030 -6.940 1.00 95.56 120 ASP A C 1
ATOM 902 O O . ASP A 1 120 ? 20.318 12.073 -6.288 1.00 95.56 120 ASP A O 1
ATOM 906 N N . HIS A 1 121 ? 20.795 10.987 -8.141 1.00 96.31 121 HIS A N 1
ATOM 907 C CA . HIS A 1 121 ? 21.319 12.131 -8.876 1.00 96.31 121 HIS A CA 1
ATOM 908 C C . HIS A 1 121 ? 20.781 12.185 -10.312 1.00 96.31 121 HIS A C 1
ATOM 910 O O . HIS A 1 121 ? 21.157 13.091 -11.073 1.00 96.31 121 HIS A O 1
ATOM 916 N N . ALA A 1 122 ? 19.928 11.237 -10.698 1.00 95.94 122 ALA A N 1
ATOM 917 C CA . ALA A 1 122 ? 19.441 11.046 -12.047 1.00 95.94 122 ALA A CA 1
ATOM 918 C C . ALA A 1 122 ? 17.923 10.781 -12.026 1.00 95.94 122 ALA A C 1
ATOM 920 O O . ALA A 1 122 ? 17.512 9.627 -12.068 1.00 95.94 122 ALA A O 1
ATOM 921 N N . PRO A 1 123 ? 17.076 11.820 -12.192 1.00 96.62 123 PRO A N 1
ATOM 922 C CA . PRO A 1 123 ? 15.627 11.741 -11.938 1.00 96.62 123 PRO A CA 1
ATOM 923 C C . PRO A 1 123 ? 14.834 10.918 -12.968 1.00 96.62 123 PRO A C 1
ATOM 925 O O . PRO A 1 123 ? 13.610 10.983 -13.045 1.00 96.62 123 PRO A O 1
ATOM 928 N N . GLU A 1 124 ? 15.530 10.221 -13.863 1.00 96.62 124 GLU A N 1
ATOM 929 C CA . GLU A 1 124 ? 14.969 9.313 -14.862 1.00 96.62 124 GLU A CA 1
ATOM 930 C C . GLU A 1 124 ? 15.410 7.856 -14.608 1.00 96.62 124 GLU A C 1
ATOM 932 O O . GLU A 1 124 ? 15.077 6.983 -15.414 1.00 96.62 124 GLU A O 1
ATOM 937 N N . ILE A 1 125 ? 16.182 7.606 -13.543 1.00 97.62 125 ILE A N 1
ATOM 938 C CA . ILE A 1 125 ? 16.662 6.298 -13.094 1.00 97.62 125 ILE A CA 1
ATOM 939 C C . ILE A 1 125 ? 15.976 5.988 -11.766 1.00 97.62 125 ILE A C 1
ATOM 941 O O . ILE A 1 125 ? 16.405 6.454 -10.729 1.00 97.62 125 ILE A O 1
ATOM 945 N N . TYR A 1 126 ? 14.908 5.194 -11.807 1.00 98.25 126 TYR A N 1
ATOM 946 C CA . TYR A 1 126 ? 14.140 4.845 -10.611 1.00 98.25 126 TYR A CA 1
ATOM 947 C C . TYR A 1 126 ? 13.318 3.571 -10.800 1.00 98.25 126 TYR A C 1
ATOM 949 O O . TYR A 1 126 ? 13.046 3.166 -11.941 1.00 98.25 126 TYR A O 1
ATOM 957 N N . PRO A 1 127 ? 12.853 2.944 -9.703 1.00 98.62 127 PRO A N 1
ATOM 958 C CA . PRO A 1 127 ? 12.005 1.763 -9.759 1.00 98.62 127 PRO A CA 1
ATOM 959 C C . PRO A 1 127 ? 10.794 1.881 -10.696 1.00 98.62 127 PRO A C 1
ATOM 961 O O . PRO A 1 127 ? 9.935 2.753 -10.557 1.00 98.62 127 PRO A O 1
ATOM 964 N N . GLY A 1 128 ? 10.706 0.942 -11.643 1.00 97.81 128 GLY A N 1
ATOM 965 C CA . GLY A 1 128 ? 9.560 0.790 -12.547 1.00 97.81 128 GLY A CA 1
ATOM 966 C C . GLY A 1 128 ? 9.610 1.598 -13.844 1.00 97.81 128 GLY A C 1
ATOM 967 O O . GLY A 1 128 ? 8.661 1.586 -14.640 1.00 97.81 128 GLY A O 1
ATOM 968 N N . ARG A 1 129 ? 10.744 2.244 -14.117 1.00 96.75 129 ARG A N 1
ATOM 969 C CA . ARG A 1 129 ? 11.043 2.795 -15.435 1.00 96.75 129 ARG A CA 1
ATOM 970 C C . ARG A 1 129 ? 11.040 1.686 -16.500 1.00 96.75 129 ARG A C 1
ATOM 972 O O . ARG A 1 129 ? 11.642 0.630 -16.329 1.00 96.75 129 ARG A O 1
ATOM 979 N N . ARG A 1 130 ? 10.383 1.910 -17.644 1.00 94.06 130 ARG A N 1
ATOM 980 C CA . ARG A 1 130 ? 10.355 0.935 -18.757 1.00 94.06 130 ARG A CA 1
ATOM 981 C C . ARG A 1 130 ? 11.343 1.291 -19.855 1.00 94.06 130 ARG A C 1
ATOM 983 O O . ARG A 1 130 ? 11.981 0.411 -20.423 1.00 94.06 130 ARG A O 1
ATOM 990 N N . SER A 1 131 ? 11.453 2.578 -20.167 1.00 90.88 131 SER A N 1
ATOM 991 C CA . SER A 1 131 ? 12.256 3.063 -21.291 1.00 90.88 131 SER A CA 1
ATOM 992 C C . SER A 1 131 ? 13.605 3.597 -20.824 1.00 90.88 131 SER A C 1
ATOM 994 O O . SER A 1 131 ? 13.644 4.451 -19.936 1.00 90.88 131 SER A O 1
ATOM 996 N N . VAL A 1 132 ? 14.681 3.160 -21.488 1.00 93.19 132 VAL A N 1
ATOM 997 C CA . VAL A 1 132 ? 16.044 3.670 -21.269 1.00 93.19 132 VAL A CA 1
ATOM 998 C C . VAL A 1 132 ? 16.047 5.199 -21.426 1.00 93.19 132 VAL A C 1
ATOM 1000 O O . VAL A 1 132 ? 15.683 5.697 -22.501 1.00 93.19 132 VAL A O 1
ATOM 1003 N N . PRO A 1 133 ? 16.450 5.965 -20.397 1.00 93.25 133 PRO A N 1
ATOM 1004 C CA . PRO A 1 133 ? 16.514 7.416 -20.489 1.00 93.25 133 PRO A CA 1
ATOM 1005 C C . PRO A 1 133 ? 17.485 7.889 -21.570 1.00 93.25 133 PRO A C 1
ATOM 1007 O O . PRO A 1 133 ? 18.472 7.235 -21.921 1.00 93.25 133 PRO A O 1
ATOM 1010 N N . ARG A 1 134 ? 17.217 9.071 -22.126 1.00 91.12 134 ARG A N 1
ATOM 1011 C CA . ARG A 1 134 ? 18.049 9.622 -23.195 1.00 91.12 134 ARG A CA 1
ATOM 1012 C C . ARG A 1 134 ? 19.465 9.893 -22.683 1.00 91.12 134 ARG A C 1
ATOM 1014 O O . ARG A 1 134 ? 19.664 10.763 -21.847 1.00 91.12 134 ARG A O 1
ATOM 1021 N N . GLY A 1 135 ? 20.451 9.248 -23.302 1.00 89.12 135 GLY A N 1
ATOM 1022 C CA . GLY A 1 135 ? 21.865 9.427 -22.954 1.00 89.12 135 GLY A CA 1
ATOM 1023 C C . GLY A 1 135 ? 22.380 8.427 -21.919 1.00 89.12 135 GLY A C 1
ATOM 1024 O O . GLY A 1 135 ? 23.584 8.408 -21.678 1.00 89.12 135 GLY A O 1
ATOM 1025 N N . THR A 1 136 ? 21.509 7.571 -21.384 1.00 91.81 136 THR A N 1
ATOM 1026 C CA . THR A 1 136 ? 21.880 6.430 -20.543 1.00 91.81 136 THR A CA 1
ATOM 1027 C C . THR A 1 136 ? 22.281 5.244 -21.424 1.00 91.81 136 THR A C 1
ATOM 1029 O O . THR A 1 136 ? 21.710 5.030 -22.497 1.00 91.81 136 THR A O 1
ATOM 1032 N N . ASP A 1 137 ? 23.291 4.476 -21.004 1.00 93.12 137 ASP A N 1
ATOM 1033 C CA . ASP A 1 137 ? 23.609 3.204 -21.660 1.00 93.12 137 ASP A CA 1
ATOM 1034 C C . ASP A 1 137 ? 22.450 2.224 -21.429 1.00 93.12 137 ASP A C 1
ATOM 1036 O O . ASP A 1 137 ? 22.062 1.990 -20.291 1.00 93.12 137 ASP A O 1
ATOM 1040 N N . ALA A 1 138 ? 21.927 1.605 -22.489 1.00 91.69 138 ALA A N 1
ATOM 1041 C CA . ALA A 1 138 ? 20.883 0.581 -22.389 1.00 91.69 138 ALA A CA 1
ATOM 1042 C C . ALA A 1 138 ? 21.308 -0.660 -21.577 1.00 91.69 138 ALA A C 1
ATOM 1044 O O . ALA A 1 138 ? 20.470 -1.486 -21.235 1.00 91.69 138 ALA A O 1
ATOM 1045 N N . ALA A 1 139 ? 22.608 -0.821 -21.306 1.00 94.94 139 ALA A N 1
ATOM 1046 C CA . ALA A 1 139 ? 23.127 -1.847 -20.408 1.00 94.94 139 ALA A CA 1
ATOM 1047 C C . ALA A 1 139 ? 23.270 -1.389 -18.943 1.00 94.94 139 ALA A C 1
ATOM 1049 O O . ALA A 1 139 ? 23.680 -2.204 -18.121 1.00 94.94 139 ALA A O 1
ATOM 1050 N N . ALA A 1 140 ? 22.996 -0.127 -18.605 1.00 95.56 140 ALA A N 1
ATOM 1051 C CA . ALA A 1 140 ? 22.920 0.313 -17.214 1.00 95.56 140 ALA A CA 1
ATOM 1052 C C . ALA A 1 140 ? 21.594 -0.135 -16.582 1.00 95.56 140 ALA A C 1
ATOM 1054 O O . ALA A 1 140 ? 20.604 -0.308 -17.290 1.00 95.56 140 ALA A O 1
ATOM 1055 N N . ASP A 1 141 ? 21.584 -0.294 -15.260 1.00 97.06 141 ASP A N 1
ATOM 1056 C CA . ASP A 1 141 ? 20.345 -0.472 -14.503 1.00 97.06 141 ASP A CA 1
ATOM 1057 C C . ASP A 1 141 ? 19.645 0.891 -14.393 1.00 97.06 141 ASP A C 1
ATOM 1059 O O . ASP A 1 141 ? 20.066 1.749 -13.623 1.00 97.06 141 ASP A O 1
ATOM 1063 N N . TYR A 1 142 ? 18.645 1.125 -15.242 1.00 96.56 142 TYR A N 1
ATOM 1064 C CA . TYR A 1 142 ? 17.903 2.390 -15.295 1.00 96.56 142 TYR A CA 1
ATOM 1065 C C . TYR A 1 142 ? 16.545 2.313 -14.587 1.00 96.56 142 TYR A C 1
ATOM 1067 O O . TYR A 1 142 ? 15.828 3.310 -14.543 1.00 96.56 142 TYR A O 1
ATOM 1075 N N . ASN A 1 143 ? 16.154 1.131 -14.112 1.00 97.62 143 ASN A N 1
ATOM 1076 C CA . ASN A 1 143 ? 14.870 0.898 -13.456 1.00 97.62 143 ASN A CA 1
ATOM 1077 C C . ASN 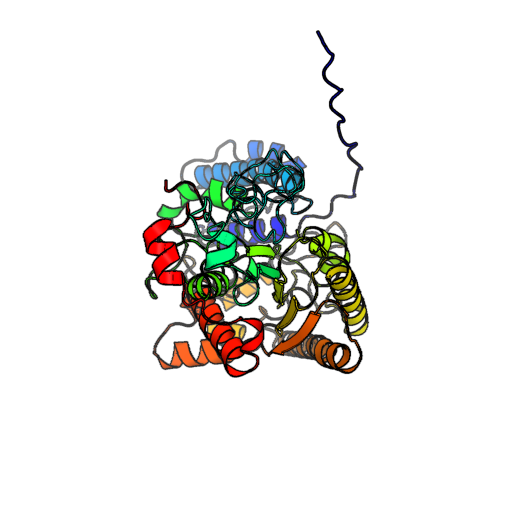A 1 143 ? 15.011 0.262 -12.067 1.00 97.62 143 ASN A C 1
ATOM 1079 O O . ASN A 1 143 ? 14.017 -0.172 -11.487 1.00 97.62 143 ASN A O 1
ATOM 1083 N N . CYS A 1 144 ? 16.239 0.220 -11.551 1.00 98.19 144 CYS A N 1
ATOM 1084 C CA . CYS A 1 144 ? 16.629 -0.246 -10.229 1.00 98.19 144 CYS A CA 1
ATOM 1085 C C . CYS A 1 144 ? 16.208 -1.686 -9.906 1.00 98.19 144 CYS A C 1
ATOM 1087 O O . CYS A 1 144 ? 16.090 -2.046 -8.731 1.00 98.19 144 CYS A O 1
ATOM 1089 N N . ASN A 1 145 ? 15.987 -2.523 -10.922 1.00 98.19 145 ASN A N 1
ATOM 1090 C CA . ASN A 1 145 ? 15.609 -3.919 -10.722 1.00 98.19 145 ASN A CA 1
ATOM 1091 C C . ASN A 1 145 ? 16.830 -4.847 -10.575 1.00 98.19 145 ASN A C 1
ATOM 1093 O O . ASN A 1 145 ? 16.655 -6.059 -10.447 1.00 98.19 145 ASN A O 1
ATOM 1097 N N . GLY A 1 146 ? 18.057 -4.313 -10.626 1.00 97.88 146 GLY A N 1
ATOM 1098 C CA . GLY A 1 146 ? 19.308 -5.053 -10.468 1.00 97.88 146 GLY A CA 1
ATOM 1099 C C . GLY A 1 146 ? 19.770 -5.838 -11.698 1.00 97.88 146 GLY A C 1
ATOM 1100 O O . GLY A 1 146 ? 20.790 -6.531 -11.629 1.00 97.88 146 GLY A O 1
ATOM 1101 N N . ILE A 1 147 ? 19.059 -5.753 -12.825 1.00 98.19 147 ILE A N 1
ATOM 1102 C CA . ILE A 1 147 ? 19.440 -6.384 -14.090 1.00 98.19 147 ILE A CA 1
ATOM 1103 C C . ILE A 1 147 ? 20.180 -5.352 -14.944 1.00 98.19 147 ILE A C 1
ATOM 1105 O O . ILE A 1 147 ? 19.663 -4.314 -15.339 1.00 98.19 147 ILE A O 1
ATOM 1109 N N . SER A 1 148 ? 21.441 -5.645 -15.252 1.00 96.94 148 SER A N 1
ATOM 1110 C CA . SER A 1 148 ? 22.290 -4.769 -16.064 1.00 96.94 148 SER A CA 1
ATOM 1111 C C . SER A 1 148 ? 23.309 -5.569 -16.866 1.00 96.94 148 SER A C 1
ATOM 1113 O O . SER A 1 148 ? 23.600 -6.728 -16.574 1.00 96.94 148 SER A O 1
ATOM 1115 N N . GLY A 1 149 ? 23.873 -4.956 -17.902 1.00 97.75 149 GLY A N 1
ATOM 1116 C CA . GLY A 1 149 ? 24.867 -5.556 -18.782 1.00 97.75 149 GLY A CA 1
ATOM 1117 C C . GLY A 1 149 ? 24.296 -6.085 -20.098 1.00 97.75 149 GLY A C 1
ATOM 1118 O O . GLY A 1 149 ? 23.144 -5.856 -20.472 1.00 97.75 149 GLY A O 1
ATOM 1119 N N . ARG A 1 150 ? 25.152 -6.784 -20.849 1.00 96.88 150 ARG A N 1
ATOM 1120 C CA . ARG A 1 150 ? 24.832 -7.318 -22.177 1.00 96.88 150 ARG A CA 1
ATOM 1121 C C . ARG A 1 150 ? 25.563 -8.619 -22.466 1.00 96.88 150 ARG A C 1
ATOM 1123 O O . ARG A 1 150 ? 26.618 -8.894 -21.894 1.00 96.88 150 ARG A O 1
ATOM 1130 N N . ASN A 1 151 ? 25.047 -9.359 -23.438 1.00 94.38 151 ASN A N 1
ATOM 1131 C CA . ASN A 1 151 ? 25.755 -10.446 -24.104 1.00 94.38 151 ASN A CA 1
ATOM 1132 C C . ASN A 1 151 ? 25.761 -10.224 -25.631 1.00 94.38 151 ASN A C 1
ATOM 1134 O O . ASN A 1 151 ? 25.405 -9.155 -26.122 1.00 94.38 151 ASN A O 1
ATOM 1138 N N . ALA A 1 152 ? 26.182 -11.232 -26.400 1.00 93.62 152 ALA A N 1
ATOM 1139 C CA . ALA A 1 152 ? 26.228 -11.145 -27.862 1.00 93.62 152 ALA A CA 1
ATOM 1140 C C . ALA A 1 152 ? 24.845 -10.997 -28.540 1.00 93.62 152 ALA A C 1
ATOM 1142 O O . ALA A 1 152 ? 24.794 -10.674 -29.723 1.00 93.62 152 ALA A O 1
ATOM 1143 N N . SER A 1 153 ? 23.748 -11.257 -27.820 1.00 90.06 153 SER A N 1
ATOM 1144 C CA . SER A 1 153 ? 22.369 -11.235 -28.330 1.00 90.06 153 SER A CA 1
ATOM 1145 C C . SER A 1 153 ? 21.599 -9.953 -27.991 1.00 90.06 153 SER A C 1
ATOM 1147 O O . SER A 1 153 ? 20.567 -9.718 -28.606 1.00 90.06 153 SER A O 1
ATOM 1149 N N . GLY A 1 154 ? 22.072 -9.134 -27.044 1.00 93.81 154 GLY A N 1
ATOM 1150 C CA . GLY A 1 154 ? 21.374 -7.924 -26.593 1.00 93.81 154 GLY A CA 1
ATOM 1151 C C . GLY A 1 154 ? 21.711 -7.553 -25.150 1.00 93.81 154 GLY A C 1
ATOM 1152 O O . GLY A 1 154 ? 22.637 -8.121 -24.555 1.00 93.81 154 GLY A O 1
ATOM 1153 N N . THR A 1 155 ? 20.977 -6.591 -24.590 1.00 96.31 155 THR A N 1
ATOM 1154 C CA . THR A 1 155 ? 21.046 -6.301 -23.148 1.00 96.31 155 THR A CA 1
ATOM 1155 C C . THR A 1 155 ? 20.347 -7.412 -22.364 1.00 96.31 155 THR A C 1
ATOM 1157 O O . THR A 1 155 ? 19.487 -8.120 -22.894 1.00 96.31 155 THR A O 1
ATOM 1160 N N . TYR A 1 156 ? 20.734 -7.616 -21.104 1.00 97.69 156 TYR A N 1
ATOM 1161 C CA . TYR A 1 156 ? 20.047 -8.612 -20.276 1.00 97.69 156 TYR A CA 1
ATOM 1162 C C . TYR A 1 156 ? 18.604 -8.208 -19.963 1.00 97.69 156 TYR A C 1
ATOM 1164 O O . TYR A 1 156 ? 17.745 -9.084 -19.912 1.00 97.69 156 TYR A O 1
ATOM 1172 N N . GLU A 1 157 ? 18.330 -6.906 -19.863 1.00 96.75 157 GLU A N 1
ATOM 1173 C CA . GLU A 1 157 ? 16.976 -6.374 -19.693 1.00 96.75 157 GLU A CA 1
ATOM 1174 C C . GLU A 1 157 ? 16.078 -6.735 -20.888 1.00 96.75 157 GLU A C 1
ATOM 1176 O O . GLU A 1 157 ? 15.002 -7.298 -20.713 1.00 96.75 157 GLU A O 1
ATOM 1181 N N . GLU A 1 158 ? 16.543 -6.534 -22.126 1.00 94.81 158 GLU A N 1
ATOM 1182 C CA . GLU A 1 158 ? 15.794 -6.934 -23.328 1.00 94.81 158 GLU A CA 1
ATOM 1183 C C . GLU A 1 158 ? 15.582 -8.454 -23.394 1.00 94.81 158 GLU A C 1
ATOM 1185 O O . GLU A 1 158 ? 14.509 -8.926 -23.776 1.00 94.81 158 GLU A O 1
ATOM 1190 N N . LEU A 1 159 ? 16.602 -9.230 -23.014 1.00 95.44 159 LEU A N 1
ATOM 1191 C CA . LEU A 1 159 ? 16.572 -10.690 -23.076 1.00 95.44 159 LEU A CA 1
ATOM 1192 C C . LEU A 1 159 ? 15.621 -11.310 -22.045 1.00 95.44 159 LEU A C 1
ATOM 1194 O O . LEU A 1 159 ? 14.961 -12.303 -22.350 1.00 95.44 159 LEU A O 1
ATOM 1198 N N . PHE A 1 160 ? 15.594 -10.772 -20.825 1.00 97.00 160 PHE A N 1
ATOM 1199 C CA . PHE A 1 160 ? 14.874 -11.365 -19.698 1.00 97.00 160 PHE A CA 1
ATOM 1200 C C . PHE A 1 160 ? 13.545 -10.674 -19.386 1.00 97.00 160 PHE A C 1
ATOM 1202 O O . PHE A 1 160 ? 12.646 -11.335 -18.863 1.00 97.00 160 PHE A O 1
ATOM 1209 N N . CYS A 1 161 ? 13.403 -9.396 -19.740 1.00 96.75 161 CYS A N 1
ATOM 1210 C CA . CYS A 1 161 ? 12.275 -8.535 -19.379 1.00 96.75 161 CYS A CA 1
ATOM 1211 C C . CYS A 1 161 ? 11.595 -7.874 -20.594 1.00 96.75 161 CYS A C 1
ATOM 1213 O O . CYS A 1 161 ? 10.717 -7.034 -20.422 1.00 96.75 161 CYS A O 1
ATOM 1215 N N . GLY A 1 162 ? 11.967 -8.226 -21.833 1.00 90.12 162 GLY A N 1
ATOM 1216 C CA . GLY A 1 162 ? 11.346 -7.669 -23.043 1.00 90.12 162 GLY A CA 1
ATOM 1217 C C . GLY A 1 162 ? 9.833 -7.932 -23.140 1.00 90.12 162 GLY A C 1
ATOM 1218 O O . GLY A 1 162 ? 9.326 -8.862 -22.522 1.00 90.12 162 GLY A O 1
ATOM 1219 N N . ASP A 1 163 ? 9.125 -7.136 -23.953 1.00 82.19 163 ASP A N 1
ATOM 1220 C CA . ASP A 1 163 ? 7.659 -6.995 -24.126 1.00 82.19 163 ASP A CA 1
ATOM 1221 C C . ASP A 1 163 ? 6.722 -7.997 -23.422 1.00 82.19 163 ASP A C 1
ATOM 1223 O O . ASP A 1 163 ? 5.840 -7.595 -22.668 1.00 82.19 163 ASP A O 1
ATOM 1227 N N . LYS A 1 164 ? 6.865 -9.306 -23.663 1.00 84.75 164 LYS A N 1
ATOM 1228 C CA . LYS A 1 164 ? 5.999 -10.333 -23.057 1.00 84.75 164 LYS A CA 1
ATOM 1229 C C . LYS A 1 164 ? 6.172 -10.462 -21.534 1.00 84.75 164 LYS A C 1
ATOM 1231 O O . LYS A 1 164 ? 5.252 -10.918 -20.858 1.00 84.75 164 LYS A O 1
ATOM 1236 N N . PHE A 1 165 ? 7.344 -10.108 -21.021 1.00 93.06 165 PHE A N 1
ATOM 1237 C CA . PHE A 1 165 ? 7.738 -10.173 -19.614 1.00 93.06 165 PHE A CA 1
ATOM 1238 C C . PHE A 1 165 ? 8.138 -8.794 -19.082 1.00 93.06 165 PHE A C 1
ATOM 1240 O O . PHE A 1 165 ? 8.877 -8.708 -18.099 1.00 93.06 165 PHE A O 1
ATOM 1247 N N . ALA A 1 166 ? 7.637 -7.737 -19.734 1.00 91.19 166 ALA A N 1
ATOM 1248 C CA . ALA A 1 166 ? 7.796 -6.372 -19.267 1.00 91.19 166 ALA A CA 1
ATOM 1249 C C . ALA A 1 166 ? 7.351 -6.264 -17.800 1.00 91.19 166 ALA A C 1
ATOM 1251 O O . ALA A 1 166 ? 6.372 -6.916 -17.411 1.00 91.19 166 ALA A O 1
ATOM 1252 N N . PRO A 1 167 ? 8.075 -5.485 -16.981 1.00 92.88 167 PRO A N 1
ATOM 1253 C CA . PRO A 1 167 ? 7.730 -5.334 -15.583 1.00 92.88 167 PRO A CA 1
ATOM 1254 C C . PRO A 1 167 ? 6.373 -4.641 -15.420 1.00 92.88 167 PRO A C 1
ATOM 1256 O O . PRO A 1 167 ? 5.885 -3.962 -16.327 1.00 92.88 167 PRO A O 1
ATOM 1259 N N . GLN A 1 168 ? 5.771 -4.826 -14.251 1.00 95.75 168 GLN A N 1
ATOM 1260 C CA . GLN A 1 168 ? 4.564 -4.144 -13.806 1.00 95.75 168 GLN A CA 1
ATOM 1261 C C . GLN A 1 168 ? 4.724 -3.788 -12.328 1.00 95.75 168 GLN A C 1
ATOM 1263 O O . GLN A 1 168 ? 5.054 -4.651 -11.514 1.00 95.75 168 GLN A O 1
ATOM 1268 N N . GLY A 1 169 ? 4.446 -2.530 -11.993 1.00 98.50 169 GLY A N 1
ATOM 1269 C CA . GLY A 1 169 ? 4.569 -2.035 -10.627 1.00 98.50 169 GLY A CA 1
ATOM 1270 C C . GLY A 1 169 ? 3.358 -2.342 -9.759 1.00 98.50 169 GLY A C 1
ATOM 1271 O O . GLY A 1 169 ? 2.261 -2.592 -10.263 1.00 98.50 169 GLY A O 1
ATOM 1272 N N . LEU A 1 170 ? 3.545 -2.266 -8.444 1.00 98.94 170 LEU A N 1
ATOM 1273 C CA . LEU A 1 170 ? 2.468 -2.280 -7.458 1.00 98.94 170 LEU A CA 1
ATOM 1274 C C . LEU A 1 170 ? 2.358 -0.915 -6.779 1.00 98.94 170 LEU A C 1
ATOM 1276 O O . LEU A 1 170 ? 3.319 -0.434 -6.185 1.00 98.94 170 LEU A O 1
ATOM 1280 N N . ILE A 1 171 ? 1.171 -0.320 -6.801 1.00 98.94 171 ILE A N 1
ATOM 1281 C CA . ILE A 1 171 ? 0.876 0.920 -6.077 1.00 98.94 171 ILE A CA 1
ATOM 1282 C C . ILE A 1 171 ? -0.273 0.638 -5.112 1.00 98.94 171 ILE A C 1
ATOM 1284 O O . ILE A 1 171 ? -1.338 0.191 -5.526 1.00 98.94 171 ILE A O 1
ATOM 1288 N N . LEU A 1 172 ? -0.080 0.909 -3.828 1.00 98.88 172 LEU A N 1
ATOM 1289 C CA . LEU A 1 172 ? -1.126 0.838 -2.814 1.00 98.88 172 LEU A CA 1
ATOM 1290 C C . LEU A 1 172 ? -1.561 2.258 -2.446 1.00 98.88 172 LEU A C 1
ATOM 1292 O O . LEU A 1 172 ? -0.758 3.006 -1.905 1.00 98.88 172 LEU A O 1
ATOM 1296 N N . LEU A 1 173 ? -2.824 2.606 -2.691 1.00 98.75 173 LEU A N 1
ATOM 1297 C CA . LEU A 1 173 ? -3.472 3.808 -2.158 1.00 98.75 173 LEU A CA 1
ATOM 1298 C C . LEU A 1 173 ? -4.331 3.393 -0.960 1.00 98.75 173 LEU A C 1
ATOM 1300 O O . LEU A 1 173 ? -5.354 2.730 -1.141 1.00 98.75 173 LEU A O 1
ATOM 1304 N N . SER A 1 174 ? -3.920 3.731 0.261 1.00 97.75 174 SER A N 1
ATOM 1305 C CA . SER A 1 174 ? -4.528 3.137 1.462 1.00 97.75 174 SER A CA 1
ATOM 1306 C C . SER A 1 174 ? -4.453 4.038 2.699 1.00 97.75 174 SER A C 1
ATOM 1308 O O . SER A 1 174 ? -3.942 5.157 2.675 1.00 97.75 174 SER A O 1
ATOM 1310 N N . ASP A 1 175 ? -5.002 3.536 3.798 1.00 94.88 175 ASP A N 1
ATOM 1311 C CA . ASP A 1 175 ? -4.850 4.065 5.147 1.00 94.88 175 ASP A CA 1
ATOM 1312 C C . ASP A 1 175 ? -3.831 3.270 5.998 1.00 94.88 175 ASP A C 1
ATOM 1314 O O . ASP A 1 175 ? -3.024 2.495 5.476 1.00 94.88 175 ASP A O 1
ATOM 1318 N N . SER A 1 176 ? -3.895 3.446 7.320 1.00 93.69 176 SER A N 1
ATOM 1319 C CA . SER A 1 176 ? -3.100 2.758 8.346 1.00 93.69 176 SER A CA 1
ATOM 1320 C C . SER A 1 176 ? -3.068 1.231 8.217 1.00 93.69 176 SER A C 1
ATOM 1322 O O . SER A 1 176 ? -2.092 0.598 8.613 1.00 93.69 176 SER A O 1
ATOM 1324 N N . THR A 1 177 ? -4.106 0.603 7.657 1.00 94.12 177 THR A N 1
ATOM 1325 C CA . THR A 1 177 ? -4.120 -0.854 7.455 1.00 94.12 177 THR A CA 1
ATOM 1326 C C . THR A 1 177 ? -3.144 -1.293 6.364 1.00 94.12 177 THR A C 1
ATOM 1328 O O . THR A 1 177 ? -2.471 -2.312 6.512 1.00 94.12 177 THR A O 1
ATOM 1331 N N . GLY A 1 178 ? -3.019 -0.507 5.292 1.00 96.50 178 GLY A N 1
ATOM 1332 C CA . GLY A 1 178 ? -2.066 -0.741 4.205 1.00 96.50 178 GLY A CA 1
ATOM 1333 C C . GLY A 1 178 ? -0.649 -0.282 4.525 1.00 96.50 178 GLY A C 1
ATOM 1334 O O . GLY A 1 178 ? 0.304 -0.903 4.062 1.00 96.50 178 GLY A O 1
ATOM 1335 N N . ALA A 1 179 ? -0.499 0.745 5.364 1.00 95.75 179 ALA A N 1
ATOM 1336 C CA . ALA A 1 179 ? 0.801 1.142 5.910 1.00 95.75 179 ALA A CA 1
ATOM 1337 C C . ALA A 1 179 ? 1.329 0.137 6.956 1.00 95.75 179 ALA A C 1
ATOM 1339 O O . ALA A 1 179 ? 2.509 0.146 7.285 1.00 95.75 179 ALA A O 1
ATOM 1340 N N . HIS A 1 180 ? 0.456 -0.751 7.449 1.00 94.19 180 HIS A N 1
ATOM 1341 C CA . HIS A 1 180 ? 0.718 -1.659 8.561 1.00 94.19 180 HIS A CA 1
ATOM 1342 C C . HIS A 1 180 ? 1.126 -0.895 9.829 1.00 94.19 180 HIS A C 1
ATOM 1344 O O . HIS A 1 180 ? 2.212 -1.075 10.372 1.00 94.19 180 HIS A O 1
ATOM 1350 N N . PHE A 1 181 ? 0.223 -0.030 10.295 1.00 90.62 181 PHE A N 1
ATOM 1351 C CA . PHE A 1 181 ? 0.347 0.614 11.597 1.00 90.62 181 PHE A CA 1
ATOM 1352 C C . PHE A 1 181 ? 0.420 -0.444 12.701 1.00 90.62 181 PHE A C 1
ATOM 1354 O O . PHE A 1 181 ? -0.540 -1.198 12.913 1.00 90.62 181 PHE A O 1
ATOM 1361 N N . ASP A 1 182 ? 1.530 -0.465 13.435 1.00 84.44 182 ASP A N 1
ATOM 1362 C CA . ASP A 1 182 ? 1.688 -1.332 14.596 1.00 84.44 182 ASP A CA 1
ATOM 1363 C C . ASP A 1 182 ? 2.605 -0.699 15.643 1.00 84.44 182 ASP A C 1
ATOM 1365 O O . ASP A 1 182 ? 3.621 -0.069 15.340 1.00 84.44 182 ASP A O 1
ATOM 1369 N N . VAL A 1 183 ? 2.241 -0.883 16.910 1.00 76.81 183 VAL A N 1
ATOM 1370 C CA . VAL A 1 183 ? 2.979 -0.334 18.046 1.00 76.81 183 VAL A CA 1
ATOM 1371 C C . VAL A 1 183 ? 3.444 -1.489 18.927 1.00 76.81 183 VAL A C 1
ATOM 1373 O O . VAL A 1 183 ? 2.687 -1.939 19.796 1.00 76.81 183 VAL A O 1
ATOM 1376 N N . PRO A 1 184 ? 4.692 -1.956 18.758 1.00 66.75 184 PRO A N 1
ATOM 1377 C CA . PRO A 1 184 ? 5.281 -2.959 19.632 1.00 66.75 184 PRO A CA 1
ATOM 1378 C C . PRO A 1 184 ? 5.322 -2.524 21.083 1.00 66.75 184 PRO A C 1
ATOM 1380 O O . PRO A 1 184 ? 5.989 -1.563 21.467 1.00 66.75 184 PRO A O 1
ATOM 1383 N N . LEU A 1 185 ? 4.688 -3.329 21.931 1.00 62.41 185 LEU A N 1
ATOM 1384 C CA . LEU A 1 185 ? 4.621 -3.084 23.373 1.00 62.41 185 LEU A CA 1
ATOM 1385 C C . LEU A 1 185 ? 5.626 -3.908 24.181 1.00 62.41 185 LEU A C 1
ATOM 1387 O O . LEU A 1 185 ? 5.568 -3.949 25.410 1.00 62.41 185 LEU A O 1
ATOM 1391 N N . ARG A 1 186 ? 6.563 -4.589 23.512 1.00 55.94 186 ARG A N 1
ATOM 1392 C CA . ARG A 1 186 ? 7.580 -5.411 24.180 1.00 55.94 186 ARG A CA 1
ATOM 1393 C C . ARG A 1 186 ? 8.821 -4.563 24.489 1.00 55.94 186 ARG A C 1
ATOM 1395 O O . ARG A 1 186 ? 9.343 -3.935 23.574 1.00 55.94 186 ARG A O 1
ATOM 1402 N N . PRO A 1 187 ? 9.391 -4.618 25.712 1.00 51.31 187 PRO A N 1
ATOM 1403 C CA . PRO A 1 187 ? 10.630 -3.903 26.050 1.00 51.31 187 PRO A CA 1
ATOM 1404 C C . PRO A 1 187 ? 11.809 -4.189 25.108 1.00 51.31 187 PRO A C 1
ATOM 1406 O O . PRO A 1 187 ? 12.668 -3.333 24.920 1.00 51.31 187 PRO A O 1
ATOM 1409 N N . ALA A 1 188 ? 11.836 -5.375 24.489 1.00 55.50 188 ALA A N 1
ATOM 1410 C CA . ALA A 1 188 ? 12.836 -5.760 23.493 1.00 55.50 188 ALA A CA 1
ATOM 1411 C C . ALA A 1 188 ? 12.825 -4.880 22.229 1.00 55.50 188 ALA A C 1
ATOM 1413 O O . ALA A 1 188 ? 13.831 -4.828 21.533 1.00 55.50 188 ALA A O 1
ATOM 1414 N N . HIS A 1 189 ? 11.720 -4.178 21.968 1.00 59.16 189 HIS A N 1
ATOM 1415 C CA . HIS A 1 189 ? 11.530 -3.317 20.803 1.00 59.16 189 HIS A CA 1
ATOM 1416 C C . HIS A 1 189 ? 11.789 -1.839 21.088 1.00 59.16 189 HIS A C 1
ATOM 1418 O O . HIS A 1 189 ? 11.782 -1.044 20.160 1.00 59.16 189 HIS A O 1
ATOM 1424 N N . LEU A 1 190 ? 12.076 -1.455 22.342 1.00 59.72 190 LEU A N 1
ATOM 1425 C CA . LEU A 1 190 ? 12.491 -0.086 22.693 1.00 59.72 190 LEU A CA 1
ATOM 1426 C C . LEU A 1 190 ? 13.655 0.453 21.829 1.00 59.72 190 LEU A C 1
ATOM 1428 O O . LEU A 1 190 ? 13.608 1.628 21.468 1.00 59.72 190 LEU A O 1
ATOM 1432 N N . PRO A 1 191 ? 14.666 -0.356 21.446 1.00 64.44 191 PRO A N 1
ATOM 1433 C CA . PRO A 1 191 ? 15.726 0.091 20.539 1.00 64.44 191 PRO A CA 1
ATOM 1434 C C . PRO A 1 191 ? 15.257 0.438 19.117 1.00 64.44 191 PRO A C 1
ATOM 1436 O O . PRO A 1 191 ? 15.924 1.221 18.450 1.00 64.44 191 PRO A O 1
ATOM 1439 N N . GLU A 1 192 ? 14.120 -0.100 18.669 1.00 67.50 192 GLU A N 1
ATOM 1440 C CA . GLU A 1 192 ? 13.560 0.120 17.327 1.00 67.50 192 GLU A CA 1
ATOM 1441 C C . GLU A 1 192 ? 12.678 1.385 17.259 1.00 67.50 192 GLU A C 1
ATOM 1443 O O . GLU A 1 192 ? 12.241 1.781 16.183 1.00 67.50 192 GLU A O 1
ATOM 1448 N N . TRP A 1 193 ? 12.408 2.057 18.389 1.00 69.50 193 TRP A N 1
ATOM 1449 C CA . TRP A 1 193 ? 11.527 3.235 18.423 1.00 69.50 193 TRP A CA 1
ATOM 1450 C C . TRP A 1 193 ? 11.949 4.361 17.474 1.00 69.50 193 TRP A C 1
ATOM 1452 O O . TRP A 1 193 ? 11.066 4.902 16.820 1.00 69.50 193 TRP A O 1
ATOM 1462 N N . PRO A 1 194 ? 13.240 4.723 17.328 1.00 71.25 194 PRO A N 1
ATOM 1463 C CA . PRO A 1 194 ? 13.635 5.722 16.337 1.00 71.25 194 PRO A CA 1
ATOM 1464 C C . PRO A 1 194 ? 13.199 5.343 14.916 1.00 71.25 194 PRO A C 1
ATOM 1466 O O . PRO A 1 194 ? 12.617 6.172 14.227 1.00 71.25 194 PRO A O 1
ATOM 1469 N N . LYS A 1 195 ? 13.382 4.072 14.524 1.00 71.75 195 LYS A N 1
ATOM 1470 C CA . LYS A 1 195 ? 12.955 3.551 13.218 1.00 71.75 195 LYS A CA 1
ATOM 1471 C C . LYS A 1 195 ? 11.440 3.679 13.045 1.00 71.75 195 LYS A C 1
ATOM 1473 O O . LYS A 1 195 ? 10.993 4.187 12.027 1.00 71.75 195 LYS A O 1
ATOM 1478 N N . MET A 1 196 ? 10.668 3.273 14.056 1.00 75.81 196 MET A N 1
ATOM 1479 C CA . MET A 1 196 ? 9.205 3.387 14.028 1.00 75.81 196 MET A CA 1
ATOM 1480 C C . MET A 1 196 ? 8.749 4.837 13.908 1.00 75.81 196 MET A C 1
ATOM 1482 O O . MET A 1 196 ? 7.777 5.134 13.231 1.00 75.81 196 MET A O 1
ATOM 1486 N N . LEU A 1 197 ? 9.421 5.760 14.590 1.00 76.00 197 LEU A N 1
ATOM 1487 C CA . LEU A 1 197 ? 9.060 7.172 14.549 1.00 76.00 197 LEU A CA 1
ATOM 1488 C C . LEU A 1 197 ? 9.370 7.790 13.180 1.00 76.00 197 LEU A C 1
ATOM 1490 O O . LEU A 1 197 ? 8.571 8.589 12.691 1.00 76.00 197 LEU A O 1
ATOM 1494 N N . ASP A 1 198 ? 10.468 7.377 12.544 1.00 81.00 198 ASP A N 1
ATOM 1495 C CA . ASP A 1 198 ? 10.812 7.778 11.177 1.00 81.00 198 ASP A CA 1
ATOM 1496 C C . ASP A 1 198 ? 9.810 7.235 10.145 1.00 81.00 198 ASP A C 1
ATOM 1498 O O . ASP A 1 198 ? 9.669 7.803 9.064 1.00 81.00 198 ASP A O 1
ATOM 1502 N N . THR A 1 199 ? 9.091 6.158 10.459 1.00 85.69 199 THR A N 1
ATOM 1503 C CA . THR A 1 199 ? 8.028 5.598 9.615 1.00 85.69 199 THR A CA 1
ATOM 1504 C C . THR A 1 199 ? 6.626 5.901 10.134 1.00 85.69 199 THR A C 1
ATOM 1506 O O . THR A 1 199 ? 5.682 5.246 9.726 1.00 85.69 199 THR A O 1
ATOM 1509 N N . GLU A 1 200 ? 6.442 6.899 11.004 1.00 85.75 200 GLU A N 1
ATOM 1510 C CA . GLU A 1 200 ? 5.110 7.307 11.492 1.00 85.75 200 GLU A CA 1
ATOM 1511 C C . GLU A 1 200 ? 4.344 6.199 12.253 1.00 85.75 200 GLU A C 1
ATOM 1513 O O . GLU A 1 200 ? 3.118 6.222 12.327 1.00 85.75 200 GLU A O 1
ATOM 1518 N N . LEU A 1 201 ? 5.073 5.273 12.886 1.00 85.25 201 LEU A N 1
ATOM 1519 C CA . LEU A 1 201 ? 4.598 4.028 13.517 1.00 85.25 201 LEU A CA 1
ATOM 1520 C C . LEU A 1 201 ? 4.000 3.010 12.532 1.00 85.25 201 LEU A C 1
ATOM 1522 O O . LEU A 1 201 ? 3.338 2.054 12.942 1.00 85.25 201 LEU A O 1
ATOM 1526 N N . ASP A 1 202 ? 4.259 3.208 11.247 1.00 89.75 202 ASP A N 1
ATOM 1527 C CA . ASP A 1 202 ? 3.908 2.282 10.186 1.00 89.75 202 ASP A CA 1
ATOM 1528 C C . ASP A 1 202 ? 5.086 1.359 9.863 1.00 89.75 202 ASP A C 1
ATOM 1530 O O . ASP A 1 202 ? 6.254 1.705 10.062 1.00 89.75 202 ASP A O 1
ATOM 1534 N N . TRP A 1 203 ? 4.769 0.179 9.341 1.00 92.50 203 TRP A N 1
ATOM 1535 C CA . TRP A 1 203 ? 5.732 -0.849 8.945 1.00 92.50 203 TRP A CA 1
ATOM 1536 C C . TRP A 1 203 ? 5.461 -1.281 7.497 1.00 92.50 203 TRP A C 1
ATOM 1538 O O . TRP A 1 203 ? 5.133 -2.448 7.240 1.00 92.50 203 TRP A O 1
ATOM 1548 N N . PRO A 1 204 ? 5.539 -0.356 6.520 1.00 95.19 204 PRO A N 1
ATOM 1549 C CA . PRO A 1 204 ? 5.195 -0.635 5.126 1.00 95.19 204 PRO A CA 1
ATOM 1550 C C . PRO A 1 204 ? 6.045 -1.762 4.518 1.00 95.19 204 PRO A C 1
ATOM 1552 O O . PRO A 1 204 ? 5.545 -2.510 3.669 1.00 95.19 204 PRO A O 1
ATOM 1555 N N . GLU A 1 205 ? 7.273 -1.960 5.010 1.00 94.38 205 GLU A N 1
ATOM 1556 C CA . GLU A 1 205 ? 8.177 -3.055 4.644 1.00 94.38 205 GLU A CA 1
ATOM 1557 C C . GLU A 1 205 ? 7.709 -4.442 5.120 1.00 94.38 205 GLU A C 1
ATOM 1559 O O . GLU A 1 205 ? 8.256 -5.456 4.683 1.00 94.38 205 GLU A O 1
ATOM 1564 N N . CYS A 1 206 ? 6.676 -4.480 5.965 1.00 93.75 206 CYS A N 1
ATOM 1565 C CA . CYS A 1 206 ? 6.028 -5.661 6.538 1.00 93.75 206 CYS A CA 1
ATOM 1566 C C . CYS A 1 206 ? 4.518 -5.729 6.204 1.00 93.75 206 CYS A C 1
ATOM 1568 O O . CYS A 1 206 ? 3.803 -6.597 6.708 1.00 93.75 206 CYS A O 1
ATOM 1570 N N . SER A 1 207 ? 4.018 -4.823 5.355 1.00 96.25 207 SER A N 1
ATOM 1571 C CA . SER A 1 207 ? 2.601 -4.729 4.986 1.00 96.25 207 SER A CA 1
ATOM 1572 C C . SER A 1 207 ? 2.123 -5.814 4.011 1.00 96.25 207 SER A C 1
ATOM 1574 O O . SER A 1 207 ? 2.860 -6.299 3.154 1.00 96.25 207 SER A O 1
ATOM 1576 N N . TRP A 1 208 ? 0.828 -6.131 4.056 1.00 97.44 208 TRP A N 1
ATOM 1577 C CA . TRP A 1 208 ? 0.210 -7.139 3.183 1.00 97.44 208 TRP A CA 1
ATOM 1578 C C . TRP A 1 208 ? 0.350 -6.846 1.679 1.00 97.44 208 TRP A C 1
ATOM 1580 O O . TRP A 1 208 ? 0.314 -7.758 0.853 1.00 97.44 208 TRP A O 1
ATOM 1590 N N . ALA A 1 209 ? 0.498 -5.578 1.296 1.00 98.50 209 ALA A N 1
ATOM 1591 C CA . ALA A 1 209 ? 0.614 -5.185 -0.102 1.00 98.50 209 ALA A CA 1
ATOM 1592 C C . ALA A 1 209 ? 2.077 -5.096 -0.543 1.00 98.50 209 ALA A C 1
ATOM 1594 O O . ALA A 1 209 ? 2.450 -5.720 -1.534 1.00 98.50 209 ALA A O 1
ATOM 1595 N N . THR A 1 210 ? 2.907 -4.347 0.187 1.00 98.62 210 THR A N 1
ATOM 1596 C CA . THR A 1 210 ? 4.234 -3.922 -0.287 1.00 98.62 210 THR A CA 1
ATOM 1597 C C . THR A 1 210 ? 5.392 -4.439 0.560 1.00 98.62 210 THR A C 1
ATOM 1599 O O . THR A 1 210 ? 6.506 -3.950 0.383 1.00 98.62 210 THR A O 1
ATOM 1602 N N . ALA A 1 211 ? 5.172 -5.393 1.478 1.00 96.88 211 ALA A N 1
ATOM 1603 C CA . ALA A 1 211 ? 6.275 -5.916 2.281 1.00 96.88 211 ALA A CA 1
ATOM 1604 C C . ALA A 1 211 ? 7.398 -6.446 1.402 1.00 96.88 211 ALA A C 1
ATOM 1606 O O . ALA A 1 211 ? 7.132 -7.130 0.416 1.00 96.88 211 ALA A O 1
ATOM 1607 N N . TRP A 1 212 ? 8.631 -6.203 1.818 1.00 95.38 212 TRP A N 1
ATOM 1608 C CA . TRP A 1 212 ? 9.838 -6.735 1.194 1.00 95.38 212 TRP A CA 1
ATOM 1609 C C . TRP A 1 212 ? 10.807 -7.336 2.211 1.00 95.38 212 TRP A C 1
ATOM 1611 O O . TRP A 1 212 ? 11.745 -8.018 1.812 1.00 95.38 212 TRP A O 1
ATOM 1621 N N . GLU A 1 213 ? 10.576 -7.130 3.509 1.00 91.81 213 GLU A N 1
ATOM 1622 C CA . GLU A 1 213 ? 11.364 -7.756 4.563 1.00 91.81 213 GLU A CA 1
ATOM 1623 C C . GLU A 1 213 ? 11.146 -9.281 4.568 1.00 91.81 213 GLU A C 1
ATOM 1625 O O . GLU A 1 213 ? 10.041 -9.791 4.338 1.00 91.81 213 GLU A O 1
ATOM 1630 N N . ASP A 1 214 ? 12.226 -10.019 4.807 1.00 87.44 214 ASP A N 1
ATOM 1631 C CA . ASP A 1 214 ? 12.235 -11.481 4.876 1.00 87.44 214 ASP A CA 1
ATOM 1632 C C . ASP A 1 214 ? 12.409 -11.971 6.316 1.00 87.44 214 ASP A C 1
ATOM 1634 O O . ASP A 1 214 ? 11.862 -13.015 6.689 1.00 87.44 214 ASP A O 1
ATOM 1638 N N . ASP A 1 215 ? 13.138 -11.225 7.153 1.00 84.69 215 ASP A N 1
ATOM 1639 C CA . ASP A 1 215 ? 13.298 -11.560 8.559 1.00 84.69 215 ASP A CA 1
ATOM 1640 C C . ASP A 1 215 ? 12.058 -11.134 9.344 1.00 84.69 215 ASP A C 1
ATOM 1642 O O . ASP A 1 215 ? 11.902 -9.991 9.771 1.00 84.69 215 ASP A O 1
ATOM 1646 N N . VAL A 1 216 ? 11.203 -12.117 9.625 1.00 83.25 216 VAL A N 1
ATOM 1647 C CA . VAL A 1 216 ? 10.030 -11.985 10.497 1.00 83.25 216 VAL A CA 1
ATOM 1648 C C . VAL A 1 216 ? 10.354 -11.341 11.855 1.00 83.25 216 VAL A C 1
ATOM 1650 O O . VAL A 1 216 ? 9.451 -10.835 12.505 1.00 83.25 216 VAL A O 1
ATOM 1653 N N . LYS A 1 217 ? 11.615 -11.340 12.319 1.00 78.75 217 LYS A N 1
ATOM 1654 C CA . LYS A 1 217 ? 12.031 -10.667 13.569 1.00 78.75 217 LYS A CA 1
ATOM 1655 C C . LYS A 1 217 ? 12.075 -9.156 13.473 1.00 78.75 217 LYS A C 1
ATOM 1657 O O . LYS A 1 217 ? 12.040 -8.497 14.510 1.00 78.75 217 LYS A O 1
ATOM 1662 N N . ARG A 1 218 ? 12.162 -8.629 12.258 1.00 80.00 218 ARG A N 1
ATOM 1663 C CA . ARG A 1 218 ? 12.147 -7.195 11.979 1.00 80.00 218 ARG A CA 1
ATOM 1664 C C . ARG A 1 218 ? 10.740 -6.655 11.782 1.00 80.00 218 ARG A C 1
ATOM 1666 O O . ARG A 1 218 ? 10.561 -5.450 11.868 1.00 80.00 218 ARG A O 1
ATOM 1673 N N . CYS A 1 219 ? 9.765 -7.533 11.576 1.00 80.69 219 CYS A N 1
ATOM 1674 C CA . CYS A 1 219 ? 8.352 -7.197 11.596 1.00 80.69 219 CYS A CA 1
ATOM 1675 C C . CYS A 1 219 ? 7.798 -7.502 12.992 1.00 80.69 219 CYS A C 1
ATOM 1677 O O . CYS A 1 219 ? 8.029 -8.589 13.524 1.00 80.69 219 CYS A O 1
ATOM 1679 N N . ASP A 1 220 ? 7.078 -6.574 13.627 1.00 64.62 220 ASP A N 1
ATOM 1680 C CA . ASP A 1 220 ? 6.533 -6.802 14.971 1.00 64.62 220 ASP A CA 1
ATOM 1681 C C . ASP A 1 220 ? 5.323 -7.753 14.966 1.00 64.62 220 ASP A C 1
ATOM 1683 O O . ASP A 1 220 ? 4.186 -7.393 15.237 1.00 64.62 220 ASP A O 1
ATOM 1687 N N . GLY A 1 221 ? 5.571 -9.025 14.671 1.00 59.97 221 GLY A N 1
ATOM 1688 C CA . GLY A 1 221 ? 4.570 -10.077 14.710 1.00 59.97 221 GLY A CA 1
ATOM 1689 C C . GLY A 1 221 ? 4.809 -11.063 15.850 1.00 59.97 221 GLY A C 1
ATOM 1690 O O . GLY A 1 221 ? 5.957 -11.338 16.228 1.00 59.97 221 GLY A O 1
ATOM 1691 N N . PRO A 1 222 ? 3.755 -11.694 16.394 1.00 57.22 222 PRO A N 1
ATOM 1692 C CA . PRO A 1 222 ? 3.933 -13.019 16.959 1.00 57.22 222 PRO A CA 1
ATOM 1693 C C . PRO A 1 222 ? 4.425 -13.945 15.829 1.00 57.22 222 PRO A C 1
ATOM 1695 O O . PRO A 1 222 ? 3.823 -14.005 14.760 1.00 57.22 222 PRO A O 1
ATOM 1698 N N . TYR A 1 223 ? 5.527 -14.667 16.059 1.00 63.03 223 TYR A N 1
ATOM 1699 C CA . TYR A 1 223 ? 6.238 -15.515 15.078 1.00 63.03 223 TYR A CA 1
ATOM 1700 C C . TYR A 1 223 ? 5.460 -16.757 14.597 1.00 63.03 223 TYR A C 1
ATOM 1702 O O . TYR A 1 223 ? 6.053 -17.767 14.229 1.00 63.03 223 TYR A O 1
ATOM 1710 N N . ILE A 1 224 ? 4.132 -16.717 14.642 1.00 66.19 224 ILE A N 1
ATOM 1711 C CA . ILE A 1 224 ? 3.252 -17.874 14.490 1.00 66.19 224 ILE A CA 1
ATOM 1712 C C . ILE A 1 224 ? 3.297 -18.418 13.057 1.00 66.19 224 ILE A C 1
ATOM 1714 O O . ILE A 1 224 ? 3.318 -19.632 12.877 1.00 66.19 224 ILE A O 1
ATOM 1718 N N . LEU A 1 225 ? 3.351 -17.544 12.046 1.00 73.94 225 LEU A N 1
ATOM 1719 C CA . LEU A 1 225 ? 3.409 -17.962 10.637 1.00 73.94 225 LEU A CA 1
ATOM 1720 C C . LEU A 1 225 ? 4.835 -18.225 10.131 1.00 73.94 225 LEU A C 1
ATOM 1722 O O . LEU A 1 225 ? 5.010 -18.887 9.109 1.00 73.94 225 LEU A O 1
ATOM 1726 N N . GLY A 1 226 ? 5.856 -17.724 10.830 1.00 80.12 226 GLY A N 1
ATOM 1727 C CA . GLY A 1 226 ? 7.267 -17.954 10.502 1.00 80.12 226 GLY A CA 1
ATOM 1728 C C . GLY A 1 226 ? 7.786 -17.285 9.221 1.00 80.12 226 GLY A C 1
ATOM 1729 O O . GLY A 1 226 ? 8.934 -17.534 8.866 1.00 80.12 226 GLY A O 1
ATOM 1730 N N . HIS A 1 227 ? 6.988 -16.460 8.538 1.00 87.88 227 HIS A N 1
ATOM 1731 C CA . HIS A 1 227 ? 7.390 -15.729 7.332 1.00 87.88 227 HIS A CA 1
ATOM 1732 C C . HIS A 1 227 ? 6.585 -14.431 7.164 1.00 87.88 227 HIS A C 1
ATOM 1734 O O . HIS A 1 227 ? 5.544 -14.262 7.800 1.00 87.88 227 HIS A O 1
ATOM 1740 N N . VAL A 1 228 ? 7.090 -13.543 6.306 1.00 91.75 228 VAL A N 1
ATOM 1741 C CA . VAL A 1 228 ? 6.427 -12.319 5.828 1.00 91.75 228 VAL A CA 1
ATOM 1742 C C . VAL A 1 228 ? 6.026 -12.544 4.373 1.00 91.75 228 VAL A C 1
ATOM 1744 O O . VAL A 1 228 ? 6.859 -13.001 3.582 1.00 91.75 228 VAL A O 1
ATOM 1747 N N . ASP A 1 229 ? 4.792 -12.206 4.010 1.00 94.75 229 ASP A N 1
ATOM 1748 C CA . ASP A 1 229 ? 4.280 -12.321 2.641 1.00 94.75 229 ASP A CA 1
ATOM 1749 C C . ASP A 1 229 ? 3.549 -11.047 2.205 1.00 94.75 229 ASP A C 1
ATOM 1751 O O . ASP A 1 229 ? 3.028 -10.304 3.038 1.00 94.75 229 ASP A O 1
ATOM 1755 N N . SER A 1 230 ? 3.522 -10.794 0.897 1.00 98.38 230 SER A N 1
ATOM 1756 C CA . SER A 1 230 ? 2.843 -9.640 0.313 1.00 98.38 230 SER A CA 1
ATOM 1757 C C . SER A 1 230 ? 2.512 -9.829 -1.163 1.00 98.38 230 SER A C 1
ATOM 1759 O O . SER A 1 230 ? 3.116 -10.642 -1.868 1.00 98.38 230 SER A O 1
ATOM 1761 N N . ILE A 1 231 ? 1.587 -9.008 -1.667 1.00 98.81 231 ILE A N 1
ATOM 1762 C CA . ILE A 1 231 ? 1.291 -8.942 -3.105 1.00 98.81 231 ILE A CA 1
ATOM 1763 C C . ILE A 1 231 ? 2.556 -8.618 -3.911 1.00 98.81 231 ILE A C 1
ATOM 1765 O O . ILE A 1 231 ? 2.816 -9.254 -4.931 1.00 98.81 231 ILE A O 1
ATOM 1769 N N . TYR A 1 232 ? 3.381 -7.683 -3.436 1.00 98.88 232 TYR A N 1
ATOM 1770 C CA . TYR A 1 232 ? 4.642 -7.327 -4.077 1.00 98.88 232 TYR A CA 1
ATOM 1771 C C . TYR A 1 232 ? 5.625 -8.505 -4.154 1.00 98.88 232 TYR A C 1
ATOM 1773 O O . TYR A 1 232 ? 6.141 -8.790 -5.236 1.00 98.88 232 TYR A O 1
ATOM 1781 N N . LYS A 1 233 ? 5.851 -9.243 -3.056 1.00 98.25 233 LYS A N 1
ATOM 1782 C CA . LYS A 1 233 ? 6.758 -10.409 -3.059 1.00 98.25 233 LYS A CA 1
ATOM 1783 C C . LYS A 1 233 ? 6.313 -11.453 -4.074 1.00 98.25 233 LYS A C 1
ATOM 1785 O O . LYS A 1 233 ? 7.139 -11.952 -4.838 1.00 98.25 233 LYS A O 1
ATOM 1790 N N . ARG A 1 234 ? 5.007 -11.713 -4.149 1.00 98.62 234 ARG A N 1
ATOM 1791 C CA . ARG A 1 234 ? 4.424 -12.639 -5.129 1.00 98.62 234 ARG A CA 1
ATOM 1792 C C . ARG A 1 234 ? 4.548 -12.122 -6.569 1.00 98.62 234 ARG A C 1
ATOM 1794 O O . ARG A 1 234 ? 4.842 -12.908 -7.469 1.00 98.62 234 ARG A O 1
ATOM 1801 N N . LEU A 1 235 ? 4.416 -10.812 -6.811 1.00 98.75 235 LEU A N 1
ATOM 1802 C CA . LEU A 1 235 ? 4.684 -10.203 -8.126 1.00 98.75 235 LEU A CA 1
ATOM 1803 C C . LEU A 1 235 ? 6.157 -10.338 -8.543 1.00 98.75 235 LEU A C 1
ATOM 1805 O O . LEU A 1 235 ? 6.424 -10.629 -9.710 1.00 98.75 235 LEU A O 1
ATOM 1809 N N . VAL A 1 236 ? 7.103 -10.174 -7.614 1.00 98.50 236 VAL A N 1
ATOM 1810 C CA . VAL A 1 236 ? 8.543 -10.370 -7.867 1.00 98.50 236 VAL A CA 1
ATOM 1811 C C . VAL A 1 236 ? 8.878 -11.845 -8.091 1.00 98.50 236 VAL A C 1
ATOM 1813 O O . VAL A 1 236 ? 9.674 -12.175 -8.969 1.00 98.50 236 VAL A O 1
ATOM 1816 N N . GLU A 1 237 ? 8.271 -12.763 -7.337 1.00 98.12 237 GLU A N 1
ATOM 1817 C CA . GLU A 1 237 ? 8.438 -14.204 -7.558 1.00 98.12 237 GLU A CA 1
ATOM 1818 C C . GLU A 1 237 ? 7.915 -14.623 -8.938 1.00 98.12 237 GLU A C 1
ATOM 1820 O O . GLU A 1 237 ? 8.553 -15.410 -9.643 1.00 98.12 237 GLU A O 1
ATOM 1825 N N . ARG A 1 238 ? 6.775 -14.059 -9.348 1.00 98.38 238 ARG A N 1
ATOM 1826 C CA . ARG A 1 238 ? 6.161 -14.309 -10.651 1.00 98.38 238 ARG A CA 1
ATOM 1827 C C . ARG A 1 238 ? 7.000 -13.752 -11.798 1.00 98.38 238 ARG A C 1
ATOM 1829 O O . ARG A 1 238 ? 7.207 -14.452 -12.791 1.00 98.38 238 ARG A O 1
ATOM 1836 N N . ASN A 1 239 ? 7.526 -12.540 -11.653 1.00 98.62 239 ASN A N 1
ATOM 1837 C CA . ASN A 1 239 ? 8.439 -11.918 -12.605 1.00 98.62 239 ASN A CA 1
ATOM 1838 C C . ASN A 1 239 ? 9.519 -11.115 -11.866 1.00 98.62 239 ASN A C 1
ATOM 1840 O O . ASN A 1 239 ? 9.256 -10.032 -11.347 1.00 98.62 239 ASN A O 1
ATOM 1844 N N . ARG A 1 240 ? 10.757 -11.623 -11.874 1.00 98.44 240 ARG A N 1
ATOM 1845 C CA . ARG A 1 240 ? 11.895 -11.010 -11.168 1.00 98.44 240 ARG A CA 1
ATOM 1846 C C . ARG A 1 240 ? 12.265 -9.617 -11.686 1.00 98.44 240 ARG A C 1
ATOM 1848 O O . ARG A 1 240 ? 12.896 -8.857 -10.960 1.00 98.44 240 ARG A O 1
ATOM 1855 N N . CYS A 1 241 ? 11.818 -9.252 -12.887 1.00 98.50 241 CYS A N 1
ATOM 1856 C CA . CYS A 1 241 ? 11.968 -7.903 -13.437 1.00 98.50 241 CYS A CA 1
ATOM 1857 C C . CYS A 1 241 ? 11.191 -6.831 -12.644 1.00 98.50 241 CYS A C 1
ATOM 1859 O O . CYS A 1 241 ? 11.480 -5.650 -12.793 1.00 98.50 241 CYS A O 1
ATOM 1861 N N . ASN A 1 242 ? 10.225 -7.228 -11.801 1.00 98.56 242 ASN A N 1
ATOM 1862 C CA . ASN A 1 242 ? 9.418 -6.324 -10.968 1.00 98.56 242 ASN A CA 1
ATOM 1863 C C . ASN A 1 242 ? 10.134 -5.860 -9.688 1.00 98.56 242 ASN A C 1
ATOM 1865 O O . ASN A 1 242 ? 9.526 -5.174 -8.865 1.00 98.56 242 ASN A O 1
ATOM 1869 N N . LEU A 1 243 ? 11.380 -6.288 -9.448 1.00 98.44 243 LEU A N 1
ATOM 1870 C CA . LEU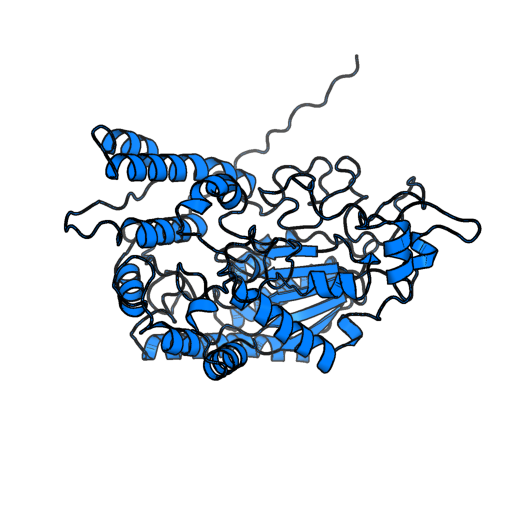 A 1 243 ? 12.095 -5.920 -8.230 1.00 98.44 243 LEU A CA 1
ATOM 1871 C C . LEU A 1 243 ? 12.152 -4.391 -8.073 1.00 98.44 243 LEU A C 1
ATOM 1873 O O . LEU A 1 243 ? 12.414 -3.658 -9.017 1.00 98.44 243 LEU A O 1
ATOM 1877 N N . ARG A 1 244 ? 11.904 -3.951 -6.841 1.00 98.56 244 ARG A N 1
ATOM 1878 C CA . ARG A 1 244 ? 11.769 -2.577 -6.343 1.00 98.56 244 ARG A CA 1
ATOM 1879 C C . ARG A 1 244 ? 10.566 -1.793 -6.860 1.00 98.56 244 ARG A C 1
ATOM 1881 O O . ARG A 1 244 ? 10.276 -0.753 -6.285 1.00 98.56 244 ARG A O 1
ATOM 1888 N N . ASP A 1 245 ? 9.802 -2.281 -7.833 1.00 98.75 245 ASP A N 1
ATOM 1889 C CA . ASP A 1 245 ? 8.643 -1.556 -8.374 1.00 98.75 245 ASP A CA 1
ATOM 1890 C C . ASP A 1 245 ? 7.398 -1.667 -7.461 1.00 98.75 245 ASP A C 1
ATOM 1892 O O . ASP A 1 245 ? 6.365 -2.232 -7.824 1.00 98.75 245 ASP A O 1
ATOM 1896 N N . TYR A 1 246 ? 7.514 -1.154 -6.232 1.00 98.88 246 TYR A N 1
ATOM 1897 C CA . TYR A 1 246 ? 6.427 -0.996 -5.265 1.00 98.88 246 TYR A CA 1
ATOM 1898 C C . TYR A 1 246 ? 6.347 0.442 -4.757 1.00 98.88 246 TYR A C 1
ATOM 1900 O O . TYR A 1 246 ? 7.359 1.130 -4.607 1.00 98.88 246 TYR A O 1
ATOM 1908 N N . GLN A 1 247 ? 5.129 0.877 -4.445 1.00 98.88 247 GLN A N 1
ATOM 1909 C CA . GLN A 1 247 ? 4.842 2.150 -3.795 1.00 98.88 247 GLN A CA 1
ATOM 1910 C C . GLN A 1 247 ? 3.694 1.975 -2.800 1.00 98.88 247 GLN A C 1
ATOM 1912 O O . GLN A 1 247 ? 2.551 1.727 -3.182 1.00 98.88 247 GLN A O 1
ATOM 1917 N N . ASN A 1 248 ? 3.994 2.119 -1.516 1.00 98.81 248 ASN A N 1
ATOM 1918 C CA . ASN A 1 248 ? 3.028 2.204 -0.436 1.00 98.81 248 ASN A CA 1
ATOM 1919 C C . ASN A 1 248 ? 2.668 3.674 -0.214 1.00 98.81 248 ASN A C 1
ATOM 1921 O O . ASN A 1 248 ? 3.359 4.421 0.477 1.00 98.81 248 ASN A O 1
ATOM 1925 N N . ILE A 1 249 ? 1.591 4.106 -0.855 1.00 98.44 249 ILE A N 1
ATOM 1926 C CA . ILE A 1 249 ? 1.048 5.455 -0.752 1.00 98.44 249 ILE A CA 1
ATOM 1927 C C . ILE A 1 249 ? -0.095 5.404 0.271 1.00 98.44 249 ILE A C 1
ATOM 1929 O O . ILE A 1 249 ? -1.272 5.582 -0.047 1.00 98.44 249 ILE A O 1
ATOM 1933 N N . ALA A 1 250 ? 0.258 5.077 1.514 1.00 97.12 250 ALA A N 1
ATOM 1934 C CA . ALA A 1 250 ? -0.687 4.958 2.615 1.00 97.12 250 ALA A CA 1
ATOM 1935 C C . ALA A 1 250 ? -0.365 5.920 3.757 1.00 97.12 250 ALA A C 1
ATOM 1937 O O . ALA A 1 250 ? 0.798 6.217 4.032 1.00 97.12 250 ALA A O 1
ATOM 1938 N N . VAL A 1 251 ? -1.401 6.434 4.420 1.00 92.56 251 VAL A N 1
ATOM 1939 C CA . VAL A 1 251 ? -1.248 7.399 5.519 1.00 92.56 251 VAL A CA 1
ATOM 1940 C C . VAL A 1 251 ? -2.228 7.084 6.645 1.00 92.56 251 VAL A C 1
ATOM 1942 O O . VAL A 1 251 ? -3.415 6.833 6.420 1.00 92.56 251 VAL A O 1
ATOM 1945 N N . ASN A 1 252 ? -1.747 7.162 7.882 1.00 89.56 252 ASN A N 1
ATOM 1946 C CA . ASN A 1 252 ? -2.577 7.048 9.074 1.00 89.56 252 ASN A CA 1
ATOM 1947 C C . ASN A 1 252 ? -3.734 8.063 9.083 1.00 89.56 252 ASN A C 1
ATOM 1949 O O . ASN A 1 252 ? -3.528 9.276 9.032 1.00 89.56 252 ASN A O 1
ATOM 1953 N N . GLY A 1 253 ? -4.971 7.564 9.182 1.00 87.81 253 GLY A N 1
ATOM 1954 C CA . GLY A 1 253 ? -6.186 8.388 9.177 1.00 87.81 253 GLY A CA 1
ATOM 1955 C C . GLY A 1 253 ? -6.608 8.920 7.800 1.00 87.81 253 GLY A C 1
ATOM 1956 O O . GLY A 1 253 ? -7.460 9.811 7.737 1.00 87.81 253 GLY A O 1
ATOM 1957 N N . MET A 1 254 ? -6.026 8.409 6.710 1.00 92.75 254 MET A N 1
ATOM 1958 C CA . MET A 1 254 ? -6.375 8.806 5.345 1.00 92.75 254 MET A CA 1
ATOM 1959 C C . MET A 1 254 ? -7.832 8.486 5.010 1.00 92.75 254 MET A C 1
ATOM 1961 O O . MET A 1 254 ? -8.278 7.371 5.245 1.00 92.75 254 MET A O 1
ATOM 1965 N N . ARG A 1 255 ? -8.548 9.455 4.427 1.00 94.56 255 ARG A N 1
ATOM 1966 C CA . ARG A 1 255 ? -9.940 9.340 3.947 1.00 94.56 255 ARG A CA 1
ATOM 1967 C C . ARG A 1 255 ? -9.990 9.693 2.463 1.00 94.56 255 ARG A C 1
ATOM 1969 O O . ARG A 1 255 ? -9.112 10.409 1.980 1.00 94.56 255 ARG A O 1
ATOM 1976 N N . SER A 1 256 ? -11.067 9.330 1.771 1.00 97.81 256 SER A N 1
ATOM 1977 C CA . SER A 1 256 ? -11.265 9.635 0.346 1.00 97.81 256 SER A CA 1
ATOM 1978 C C . SER A 1 256 ? -11.048 11.109 -0.026 1.00 97.81 256 SER A C 1
ATOM 1980 O O . SER A 1 256 ? -10.483 11.396 -1.075 1.00 97.81 256 SER A O 1
ATOM 1982 N N . GLY A 1 257 ? -11.472 12.053 0.823 1.00 97.25 257 GLY A N 1
ATOM 1983 C CA . GLY A 1 257 ? -11.346 13.493 0.563 1.00 97.25 257 GLY A CA 1
ATOM 1984 C C . GLY A 1 257 ? -9.889 13.965 0.465 1.00 97.25 257 GLY A C 1
ATOM 1985 O O . GLY A 1 257 ? -9.470 14.391 -0.610 1.00 97.25 257 GLY A O 1
ATOM 1986 N N . PRO A 1 258 ? -9.097 13.880 1.552 1.00 94.69 258 PRO A N 1
ATOM 1987 C CA . PRO A 1 258 ? -7.663 14.173 1.511 1.00 94.69 258 PRO A CA 1
ATOM 1988 C C . PRO A 1 258 ? -6.891 13.292 0.522 1.00 94.69 258 PRO A C 1
ATOM 1990 O O . PRO A 1 258 ? -5.961 13.775 -0.119 1.00 94.69 258 PRO A O 1
ATOM 1993 N N . MET A 1 259 ? -7.313 12.036 0.317 1.00 96.94 259 MET A N 1
ATOM 1994 C CA . MET A 1 259 ? -6.698 11.172 -0.691 1.00 96.94 259 MET A CA 1
ATOM 1995 C C . MET A 1 259 ? -6.819 11.782 -2.092 1.00 96.94 259 MET A C 1
ATOM 1997 O O . MET A 1 259 ? -5.830 11.884 -2.815 1.00 96.94 259 MET A O 1
ATOM 2001 N N . ALA A 1 260 ? -8.024 12.236 -2.444 1.00 97.88 260 ALA A N 1
ATOM 2002 C CA . ALA A 1 260 ? -8.310 12.889 -3.713 1.00 97.88 260 ALA A CA 1
ATOM 2003 C C . ALA A 1 260 ? -7.612 14.243 -3.872 1.00 97.88 260 ALA A C 1
ATOM 2005 O O . ALA A 1 260 ? -7.243 14.600 -4.989 1.00 97.88 260 ALA A O 1
ATOM 2006 N N . ALA A 1 261 ? -7.471 15.004 -2.787 1.00 95.88 261 ALA A N 1
ATOM 2007 C CA . ALA A 1 261 ? -6.909 16.349 -2.829 1.00 95.88 261 ALA A CA 1
ATOM 2008 C C . ALA A 1 261 ? -5.374 16.359 -2.881 1.00 95.88 261 ALA A C 1
ATOM 2010 O O . ALA A 1 261 ? -4.789 17.216 -3.542 1.00 95.88 261 ALA A O 1
ATOM 2011 N N . GLU A 1 262 ? -4.728 15.436 -2.168 1.00 92.62 262 GLU A N 1
ATOM 2012 C CA . GLU A 1 262 ? -3.304 15.542 -1.839 1.00 92.62 262 GLU A CA 1
ATOM 2013 C C . GLU A 1 262 ? -2.562 14.230 -2.108 1.00 92.62 262 GLU A C 1
ATOM 2015 O O . GLU A 1 262 ? -1.607 14.217 -2.885 1.00 92.62 262 GLU A O 1
ATOM 2020 N N . LEU A 1 263 ? -3.020 13.119 -1.523 1.00 94.38 263 LEU A N 1
ATOM 2021 C CA . LEU A 1 263 ? -2.221 11.895 -1.456 1.00 94.38 263 LEU A CA 1
ATOM 2022 C C . LEU A 1 263 ? -1.939 11.267 -2.828 1.00 94.38 263 LEU A C 1
ATOM 2024 O O . LEU A 1 263 ? -0.815 10.852 -3.084 1.00 94.38 263 LEU A O 1
ATOM 2028 N N . VAL A 1 264 ? -2.921 11.207 -3.735 1.00 97.12 264 VAL A N 1
ATOM 2029 C CA . VAL A 1 264 ? -2.721 10.566 -5.053 1.00 97.12 264 VAL A CA 1
ATOM 2030 C C . VAL A 1 264 ? -1.578 11.214 -5.838 1.00 97.12 264 VAL A C 1
ATOM 2032 O O . VAL A 1 264 ? -0.851 10.517 -6.545 1.00 97.12 264 VAL A O 1
ATOM 2035 N N . ASN A 1 265 ? -1.354 12.520 -5.661 1.00 96.00 265 ASN A N 1
ATOM 2036 C CA . ASN A 1 265 ? -0.292 13.262 -6.344 1.00 96.00 265 ASN A CA 1
ATOM 2037 C C . ASN A 1 265 ? 1.121 12.893 -5.872 1.00 96.00 265 ASN A C 1
ATOM 2039 O O . ASN A 1 265 ? 2.104 13.222 -6.547 1.00 96.00 265 ASN A O 1
ATOM 2043 N N . THR A 1 266 ? 1.258 12.196 -4.743 1.00 97.06 266 THR A N 1
ATOM 2044 C CA . THR A 1 266 ? 2.563 11.724 -4.268 1.00 97.06 266 THR A CA 1
ATOM 2045 C C . THR A 1 266 ? 3.005 10.453 -4.988 1.00 97.06 266 THR A C 1
ATOM 2047 O O . THR A 1 266 ? 4.195 10.148 -4.978 1.00 97.06 266 THR A O 1
ATOM 2050 N N . THR A 1 267 ? 2.106 9.765 -5.697 1.00 98.19 267 THR A N 1
ATOM 2051 C CA . THR A 1 267 ? 2.431 8.621 -6.562 1.00 98.19 267 THR A CA 1
ATOM 2052 C C . THR A 1 267 ? 3.495 9.004 -7.599 1.00 98.19 267 THR A C 1
ATOM 2054 O O . THR A 1 267 ? 3.443 10.086 -8.197 1.00 98.19 267 THR A O 1
ATOM 2057 N N . ALA A 1 268 ? 4.480 8.134 -7.807 1.00 98.06 268 ALA A N 1
ATOM 2058 C CA . ALA A 1 268 ? 5.513 8.272 -8.828 1.00 98.06 268 ALA A CA 1
ATOM 2059 C C . ALA A 1 268 ? 5.195 7.348 -10.007 1.00 98.06 268 ALA A C 1
ATOM 2061 O O . ALA A 1 268 ? 5.485 6.152 -9.983 1.00 98.06 268 ALA A O 1
ATOM 2062 N N . ARG A 1 269 ? 4.548 7.890 -11.040 1.00 98.38 269 ARG A N 1
ATOM 2063 C CA . ARG A 1 269 ? 4.425 7.191 -12.317 1.00 98.38 269 ARG A CA 1
ATOM 2064 C C . ARG A 1 269 ? 4.299 8.158 -13.473 1.00 98.38 269 ARG A C 1
ATOM 2066 O O . ARG A 1 269 ? 3.581 9.152 -13.376 1.00 98.38 269 ARG A O 1
ATOM 2073 N N . HIS A 1 270 ? 4.989 7.850 -14.557 1.00 97.62 270 HIS A N 1
ATOM 2074 C CA . HIS A 1 270 ? 4.992 8.636 -15.771 1.00 97.62 270 HIS A CA 1
ATOM 2075 C C . HIS A 1 270 ? 4.404 7.836 -16.938 1.00 97.62 270 HIS A C 1
ATOM 2077 O O . HIS A 1 270 ? 4.871 6.748 -17.291 1.00 97.62 270 HIS A O 1
ATOM 2083 N N . LYS A 1 271 ? 3.368 8.408 -17.556 1.00 97.31 271 LYS A N 1
ATOM 2084 C CA . LYS A 1 271 ? 2.457 7.729 -18.484 1.00 97.31 271 LYS A CA 1
ATOM 2085 C C . LYS A 1 271 ? 3.150 7.139 -19.711 1.00 97.31 271 LYS A C 1
ATOM 2087 O O . LYS A 1 271 ? 2.764 6.076 -20.194 1.00 97.31 271 LYS A O 1
ATOM 2092 N N . GLU A 1 272 ? 4.167 7.814 -20.232 1.00 96.31 272 GLU A N 1
ATOM 2093 C CA . GLU A 1 272 ? 4.819 7.424 -21.485 1.00 96.31 272 GLU A CA 1
ATOM 2094 C C . GLU A 1 272 ? 6.021 6.494 -21.285 1.00 96.31 272 GLU A C 1
ATOM 2096 O O . GLU A 1 272 ? 6.376 5.724 -22.183 1.00 96.31 272 GLU A O 1
ATOM 2101 N N . THR A 1 273 ? 6.674 6.574 -20.131 1.00 96.44 273 THR A N 1
ATOM 2102 C CA . THR A 1 273 ? 8.043 6.074 -19.950 1.00 96.44 273 THR A CA 1
ATOM 2103 C C . THR A 1 273 ? 8.152 4.913 -18.983 1.00 96.44 273 THR A C 1
ATOM 2105 O O . THR A 1 273 ? 9.127 4.158 -19.065 1.00 96.44 273 THR A O 1
ATOM 2108 N N . ASP A 1 274 ? 7.159 4.748 -18.117 1.00 98.25 274 ASP A N 1
ATOM 2109 C CA . ASP A 1 274 ? 7.189 3.756 -17.056 1.00 98.25 274 ASP A CA 1
ATOM 2110 C C . ASP A 1 274 ? 6.399 2.514 -17.459 1.00 98.25 274 ASP A C 1
ATOM 2112 O O . ASP A 1 274 ? 5.685 2.480 -18.471 1.00 98.25 274 ASP A O 1
ATOM 2116 N N . ALA A 1 275 ? 6.570 1.452 -16.684 1.00 97.50 275 ALA A N 1
ATOM 2117 C CA . ALA A 1 275 ? 5.761 0.257 -16.818 1.00 97.50 275 ALA A CA 1
ATOM 2118 C C . ALA A 1 275 ? 4.328 0.504 -16.305 1.00 97.50 275 ALA A C 1
ATOM 2120 O O . ALA A 1 275 ? 4.133 1.323 -15.399 1.00 97.50 275 ALA A O 1
ATOM 2121 N N . PRO A 1 276 ? 3.314 -0.215 -16.817 1.00 98.12 276 PRO A N 1
ATOM 2122 C CA . PRO A 1 276 ? 1.986 -0.228 -16.208 1.00 98.12 276 PRO A CA 1
ATOM 2123 C C . PRO A 1 276 ? 2.043 -0.617 -14.725 1.00 98.12 276 PRO A C 1
ATOM 2125 O O . PRO A 1 276 ? 3.017 -1.220 -14.268 1.00 98.12 276 PRO A O 1
ATOM 2128 N N . ALA A 1 277 ? 0.995 -0.293 -13.973 1.00 98.69 277 ALA A N 1
ATOM 2129 C CA . ALA A 1 277 ? 0.904 -0.641 -12.558 1.00 98.69 277 ALA A CA 1
ATOM 2130 C C . ALA A 1 277 ? -0.408 -1.360 -12.223 1.00 98.69 277 ALA A C 1
ATOM 2132 O O . ALA A 1 277 ? -1.462 -1.082 -12.800 1.00 98.69 277 ALA A O 1
ATOM 2133 N N . LEU A 1 278 ? -0.338 -2.280 -11.262 1.00 98.88 278 LEU A N 1
ATOM 2134 C CA . LEU A 1 278 ? -1.484 -2.717 -10.475 1.00 98.88 278 LEU A CA 1
ATOM 2135 C C . LEU A 1 278 ? -1.656 -1.736 -9.313 1.00 98.88 278 LEU A C 1
ATOM 2137 O O . LEU A 1 278 ? -0.814 -1.673 -8.420 1.00 98.88 278 LEU A O 1
ATOM 2141 N N . VAL A 1 279 ? -2.741 -0.972 -9.326 1.00 98.94 279 VAL A N 1
ATOM 2142 C CA . VAL A 1 279 ? -3.116 -0.068 -8.243 1.00 98.94 279 VAL A CA 1
ATOM 2143 C C . VAL A 1 279 ? -4.158 -0.750 -7.368 1.00 98.94 279 VAL A C 1
ATOM 2145 O O . VAL A 1 279 ? -5.230 -1.116 -7.847 1.00 98.94 279 VAL A O 1
ATOM 2148 N N . LEU A 1 280 ? -3.862 -0.901 -6.083 1.00 98.88 280 LEU A N 1
ATOM 2149 C CA . LEU A 1 280 ? -4.808 -1.362 -5.075 1.00 98.88 280 LEU A CA 1
ATOM 2150 C C . LEU A 1 280 ? -5.318 -0.141 -4.309 1.00 98.88 280 LEU A C 1
ATOM 2152 O O . LEU A 1 280 ? -4.539 0.535 -3.639 1.00 98.88 280 LEU A O 1
ATOM 2156 N N . LEU A 1 281 ? -6.612 0.156 -4.418 1.00 98.44 281 LEU A N 1
ATOM 2157 C CA . LEU A 1 281 ? -7.269 1.204 -3.641 1.00 98.44 281 LEU A CA 1
ATOM 2158 C C . LEU A 1 281 ? -7.982 0.544 -2.457 1.00 98.44 281 LEU A C 1
ATOM 2160 O O . LEU A 1 281 ? -9.001 -0.126 -2.628 1.00 98.44 281 LEU A O 1
ATOM 2164 N N . ALA A 1 282 ? -7.401 0.715 -1.272 1.00 96.06 282 ALA A N 1
ATOM 2165 C CA . ALA A 1 282 ? -7.773 0.029 -0.038 1.00 96.06 282 ALA A CA 1
ATOM 2166 C C . ALA A 1 282 ? -7.842 1.003 1.154 1.00 96.06 282 ALA A C 1
ATOM 2168 O O . ALA A 1 282 ? -7.282 0.757 2.216 1.00 96.06 282 ALA A O 1
ATOM 2169 N N . GLU A 1 283 ? -8.524 2.138 0.991 1.00 93.50 283 GLU A N 1
ATOM 2170 C CA . GLU A 1 283 ? -9.033 2.878 2.153 1.00 93.50 283 GLU A CA 1
ATOM 2171 C C . GLU A 1 283 ? -10.243 2.105 2.683 1.00 93.50 283 GLU A C 1
ATOM 2173 O O . GLU A 1 283 ? -11.263 2.014 2.002 1.00 93.50 283 GLU A O 1
ATOM 2178 N N . VAL A 1 284 ? -10.099 1.469 3.847 1.00 94.56 284 VAL A N 1
ATOM 2179 C CA . VAL A 1 284 ? -11.041 0.428 4.299 1.00 94.56 284 VAL A CA 1
ATOM 2180 C C . VAL A 1 284 ? -11.864 0.843 5.513 1.00 94.56 284 VAL A C 1
ATOM 2182 O O . VAL A 1 284 ? -12.663 0.047 6.015 1.00 94.56 284 VAL A O 1
ATOM 2185 N N . ALA A 1 285 ? -11.675 2.057 6.040 1.00 94.94 285 ALA A N 1
ATOM 2186 C CA . ALA A 1 285 ? -12.292 2.425 7.310 1.00 94.94 285 ALA A CA 1
ATOM 2187 C C . ALA A 1 285 ? -12.567 3.911 7.508 1.00 94.94 285 ALA A C 1
ATOM 2189 O O . ALA A 1 285 ? -13.670 4.270 7.915 1.00 94.94 285 ALA A O 1
ATOM 2190 N N . ASN A 1 286 ? -11.584 4.786 7.328 1.00 96.31 286 ASN A N 1
ATOM 2191 C CA . ASN A 1 286 ? -11.606 6.135 7.881 1.00 96.31 286 ASN A CA 1
ATOM 2192 C C . ASN A 1 286 ? -12.735 7.029 7.353 1.00 96.31 286 ASN A C 1
ATOM 2194 O O . ASN A 1 286 ? -13.218 7.898 8.084 1.00 96.31 286 ASN A O 1
ATOM 2198 N N . ASP A 1 287 ? -13.246 6.835 6.138 1.00 97.81 287 ASP A N 1
ATOM 2199 C CA . ASP A 1 287 ? -14.464 7.528 5.683 1.00 97.81 287 ASP A CA 1
ATOM 2200 C C . ASP A 1 287 ? -15.675 7.289 6.615 1.00 97.81 287 ASP A C 1
ATOM 2202 O O . ASP A 1 287 ? -16.530 8.172 6.749 1.00 97.81 287 ASP A O 1
ATOM 2206 N N . VAL A 1 288 ? -15.698 6.180 7.367 1.00 97.31 288 VAL A N 1
ATOM 2207 C CA . VAL A 1 288 ? -16.681 5.879 8.427 1.00 97.31 288 VAL A CA 1
ATOM 2208 C C . VAL A 1 288 ? -16.092 5.772 9.845 1.00 97.31 288 VAL A C 1
ATOM 2210 O O . VAL A 1 288 ? -16.847 5.791 10.819 1.00 97.31 288 VAL A O 1
ATOM 2213 N N . CYS A 1 289 ? -14.768 5.705 9.978 1.00 93.50 289 CYS A N 1
ATOM 2214 C CA . CYS A 1 289 ? -14.025 5.604 11.232 1.00 93.50 289 CYS A CA 1
ATOM 2215 C C . CYS A 1 289 ? -13.216 6.864 11.510 1.00 93.50 289 CYS A C 1
ATOM 2217 O O . CYS A 1 289 ? -12.291 7.200 10.784 1.00 93.50 289 CYS A O 1
ATOM 2219 N N . ASN A 1 290 ? -13.522 7.559 12.599 1.00 86.62 290 ASN A N 1
ATOM 2220 C CA . ASN A 1 290 ? -12.646 8.602 13.117 1.00 86.62 290 ASN A CA 1
ATOM 2221 C C . ASN A 1 290 ? -12.955 8.850 14.611 1.00 86.62 290 ASN A C 1
ATOM 2223 O O . ASN A 1 290 ? -13.875 8.221 15.157 1.00 86.62 290 ASN A O 1
ATOM 2227 N N . PRO A 1 291 ? -12.220 9.752 15.293 1.00 86.19 291 PRO A N 1
ATOM 2228 C CA . PRO A 1 291 ? -12.425 9.983 16.715 1.00 86.19 291 PRO A CA 1
ATOM 2229 C C . PRO A 1 291 ? -13.602 10.903 17.041 1.00 86.19 291 PRO A C 1
ATOM 2231 O O . PRO A 1 291 ? -13.891 11.099 18.222 1.00 86.19 291 PRO A O 1
ATOM 2234 N N . HIS A 1 292 ? -14.284 11.497 16.059 1.00 88.88 292 HIS A N 1
ATOM 2235 C CA . HIS A 1 292 ? -15.402 12.394 16.332 1.00 88.88 292 HIS A CA 1
ATOM 2236 C C . HIS A 1 292 ? -16.621 11.594 16.821 1.00 88.88 292 HIS A C 1
ATOM 2238 O O . HIS A 1 292 ? -17.040 10.646 16.159 1.00 88.88 292 HIS A O 1
ATOM 2244 N N . PRO A 1 293 ? -17.250 11.974 17.946 1.00 89.00 293 PRO A N 1
ATOM 2245 C CA . PRO A 1 293 ? -18.470 11.319 18.398 1.00 89.00 293 PRO A CA 1
ATOM 2246 C C . PRO A 1 293 ? -19.613 11.409 17.375 1.00 89.00 293 PRO A C 1
ATOM 2248 O O . PRO A 1 293 ? -19.766 12.405 16.664 1.00 89.00 293 PRO A O 1
ATOM 2251 N N . GLY A 1 294 ? -20.475 10.393 17.360 1.00 88.94 294 GLY A N 1
ATOM 2252 C CA . GLY A 1 294 ? -21.677 10.359 16.521 1.00 88.94 294 GLY A CA 1
ATOM 2253 C C . GLY A 1 294 ? -21.405 9.907 15.085 1.00 88.94 294 GLY A C 1
ATOM 2254 O O . GLY A 1 294 ? -20.515 9.100 14.850 1.00 88.94 294 GLY A O 1
ATOM 2255 N N . THR A 1 295 ? -22.218 10.373 14.133 1.00 92.88 295 THR A N 1
ATOM 2256 C CA . THR A 1 295 ? -22.205 9.884 12.737 1.00 92.88 295 THR A CA 1
ATOM 2257 C C . THR A 1 295 ? -22.099 10.987 11.685 1.00 92.88 295 THR A C 1
ATOM 2259 O O . THR A 1 295 ? -21.883 10.702 10.511 1.00 92.88 295 THR A O 1
ATOM 2262 N N . SER A 1 296 ? -22.213 12.259 12.076 1.00 91.75 296 SER A N 1
ATOM 2263 C CA . SER A 1 296 ? -22.250 13.404 11.151 1.00 91.75 296 SER A CA 1
ATOM 2264 C C . SER A 1 296 ? -20.931 13.668 10.420 1.00 91.75 296 SER A C 1
ATOM 2266 O O . SER A 1 296 ? -20.892 14.468 9.494 1.00 91.75 296 SER A O 1
ATOM 2268 N N . HIS A 1 297 ? -19.844 13.044 10.867 1.00 90.00 297 HIS A N 1
ATOM 2269 C CA . HIS A 1 297 ? -18.509 13.161 10.286 1.00 90.00 297 HIS A CA 1
ATOM 2270 C C . HIS A 1 297 ? -18.246 12.138 9.170 1.00 90.00 297 HIS A C 1
ATOM 2272 O O . HIS A 1 297 ? -17.193 12.193 8.525 1.00 90.00 297 HIS A O 1
ATOM 2278 N N . MET A 1 298 ? -19.116 11.132 9.032 1.00 97.38 298 MET A N 1
ATOM 2279 C CA . MET A 1 298 ? -18.929 10.044 8.079 1.00 97.38 298 MET A CA 1
ATOM 2280 C C . MET A 1 298 ? -19.186 10.571 6.673 1.00 97.38 298 MET A C 1
ATOM 2282 O O . MET A 1 298 ? -20.136 11.325 6.452 1.00 97.38 298 MET A O 1
ATOM 2286 N N . THR A 1 299 ? -18.357 10.168 5.719 1.00 98.12 299 THR A N 1
ATOM 2287 C CA . THR A 1 299 ? -18.467 10.642 4.340 1.00 98.12 299 THR A CA 1
ATOM 2288 C C . THR A 1 299 ? -19.794 10.195 3.737 1.00 98.12 299 THR A C 1
ATOM 2290 O O . THR A 1 299 ? -20.250 9.074 3.957 1.00 98.12 299 THR A O 1
ATOM 2293 N N . GLU A 1 300 ? -20.464 11.094 3.021 1.00 98.25 300 GLU A N 1
ATOM 2294 C CA . GLU A 1 300 ? -21.716 10.786 2.328 1.00 98.25 300 GLU A CA 1
ATOM 2295 C C . GLU A 1 300 ? -21.434 10.189 0.940 1.00 98.25 300 GLU A C 1
ATOM 2297 O O . GLU A 1 300 ? -20.495 10.643 0.280 1.00 98.25 300 GLU A O 1
ATOM 2302 N N . PRO A 1 301 ? -22.266 9.262 0.422 1.00 98.44 301 PRO A N 1
ATOM 2303 C CA . PRO A 1 301 ? -22.013 8.596 -0.861 1.00 98.44 301 PRO A CA 1
ATOM 2304 C C . PRO A 1 301 ? -21.778 9.544 -2.047 1.00 98.44 301 PRO A C 1
ATOM 2306 O O . PRO A 1 301 ? -20.949 9.271 -2.910 1.00 98.44 301 PRO A O 1
ATOM 2309 N N . ALA A 1 302 ? -22.463 10.692 -2.090 1.00 98.38 302 ALA A N 1
ATOM 2310 C CA . ALA A 1 302 ? -22.270 11.680 -3.155 1.00 98.38 302 ALA A CA 1
ATOM 2311 C C . ALA A 1 302 ? -20.899 12.381 -3.081 1.00 98.38 302 ALA A C 1
ATOM 2313 O O . ALA A 1 302 ? -20.256 12.603 -4.110 1.00 98.38 302 ALA A O 1
ATOM 2314 N N . ALA A 1 303 ? -20.440 12.708 -1.868 1.00 98.44 303 ALA A N 1
ATOM 2315 C CA . ALA A 1 303 ? -19.109 13.270 -1.653 1.00 98.44 303 ALA A CA 1
ATOM 2316 C C . ALA A 1 303 ? -18.039 12.218 -1.961 1.00 98.44 303 ALA A C 1
ATOM 2318 O O . ALA A 1 303 ? -17.101 12.496 -2.700 1.00 98.44 303 ALA A O 1
ATOM 2319 N N . TYR A 1 304 ? -18.251 10.985 -1.500 1.00 98.56 304 TYR A N 1
ATOM 2320 C CA . TYR A 1 304 ? -17.375 9.856 -1.786 1.00 98.56 304 TYR A CA 1
ATOM 2321 C C . TYR A 1 304 ? -17.216 9.607 -3.289 1.00 98.56 304 TYR A C 1
ATOM 2323 O O . TYR A 1 304 ? -16.098 9.524 -3.785 1.00 98.56 304 TYR A O 1
ATOM 2331 N N . LYS A 1 305 ? -18.321 9.601 -4.048 1.00 98.56 305 LYS A N 1
ATOM 2332 C CA . LYS A 1 305 ? -18.286 9.494 -5.515 1.00 98.56 305 LYS A CA 1
ATOM 2333 C C . LYS A 1 305 ? -17.462 10.606 -6.157 1.00 98.56 305 LYS A C 1
ATOM 2335 O O . LYS A 1 305 ? -16.704 10.342 -7.082 1.00 98.56 305 LYS A O 1
ATOM 2340 N N . THR A 1 306 ? -17.604 11.838 -5.672 1.00 98.69 306 THR A N 1
ATOM 2341 C CA . THR A 1 306 ? -16.822 12.980 -6.171 1.00 98.69 306 THR A CA 1
ATOM 2342 C C . THR A 1 306 ? -15.329 12.770 -5.916 1.00 98.69 306 THR A C 1
ATOM 2344 O O . THR A 1 306 ? -14.525 12.940 -6.829 1.00 98.69 306 THR A O 1
ATOM 2347 N N . ASN A 1 307 ? -14.972 12.328 -4.709 1.00 98.75 307 ASN A N 1
ATOM 2348 C CA . ASN A 1 307 ? -13.591 12.045 -4.330 1.00 98.75 307 ASN A CA 1
ATOM 2349 C C . ASN A 1 307 ? -12.998 10.913 -5.185 1.00 98.75 307 ASN A C 1
ATOM 2351 O O . ASN A 1 307 ? -11.923 11.076 -5.753 1.00 98.75 307 ASN A O 1
ATOM 2355 N N . MET A 1 308 ? -13.724 9.802 -5.346 1.00 98.62 308 MET A N 1
ATOM 2356 C CA . MET A 1 308 ? -13.279 8.657 -6.147 1.00 98.62 308 MET A CA 1
ATOM 2357 C C . MET A 1 308 ? -13.074 9.014 -7.618 1.00 98.62 308 MET A C 1
ATOM 2359 O O . MET A 1 308 ? -12.055 8.651 -8.192 1.00 98.62 308 MET A O 1
ATOM 2363 N N . LEU A 1 309 ? -13.990 9.771 -8.229 1.00 98.69 309 LEU A N 1
ATOM 2364 C CA . LEU A 1 309 ? -13.802 10.239 -9.605 1.00 98.69 309 LEU A CA 1
ATOM 2365 C C . LEU A 1 309 ? -12.562 11.133 -9.733 1.00 98.69 309 LEU A C 1
ATOM 2367 O O . LEU A 1 309 ? -11.792 10.960 -10.667 1.00 98.69 309 LEU A O 1
ATOM 2371 N N . SER A 1 310 ? -12.320 12.021 -8.765 1.00 98.69 310 SER A N 1
ATOM 2372 C CA . SER A 1 310 ? -11.112 12.856 -8.745 1.00 98.69 310 SER A CA 1
ATOM 2373 C C . SER A 1 310 ? -9.830 12.024 -8.635 1.00 98.69 310 SER A C 1
ATOM 2375 O O . SER A 1 310 ? -8.839 12.340 -9.289 1.00 98.69 310 SER A O 1
ATOM 2377 N N . ILE A 1 311 ? -9.825 10.965 -7.819 1.00 98.75 311 ILE A N 1
ATOM 2378 C CA . ILE A 1 311 ? -8.692 10.031 -7.704 1.00 98.75 311 ILE A CA 1
ATOM 2379 C C . ILE A 1 311 ? -8.444 9.336 -9.044 1.00 98.75 311 ILE A C 1
ATOM 2381 O O . ILE A 1 311 ? -7.320 9.328 -9.538 1.00 98.75 311 ILE A O 1
ATOM 2385 N N . LEU A 1 312 ? -9.494 8.795 -9.661 1.00 98.81 312 LEU A N 1
ATOM 2386 C CA . LEU A 1 312 ? -9.389 8.042 -10.910 1.00 98.81 312 LEU A CA 1
ATOM 2387 C C . LEU A 1 312 ? -8.983 8.923 -12.099 1.00 98.81 312 LEU A C 1
ATOM 2389 O O . LEU A 1 312 ? -8.166 8.499 -12.911 1.00 98.81 312 LEU A O 1
ATOM 2393 N N . ASP A 1 313 ? -9.480 10.160 -12.171 1.00 98.62 313 ASP A N 1
ATOM 2394 C CA . ASP A 1 313 ? -9.078 11.135 -13.192 1.00 98.62 313 ASP A CA 1
ATOM 2395 C C . ASP A 1 313 ? -7.579 11.481 -13.073 1.00 98.62 313 ASP A C 1
ATOM 2397 O O . ASP A 1 313 ? -6.879 11.590 -14.082 1.00 98.62 313 ASP A O 1
ATOM 2401 N N . GLN A 1 314 ? -7.058 11.604 -11.845 1.00 98.56 314 GLN A N 1
ATOM 2402 C CA . GLN A 1 314 ? -5.623 11.803 -11.600 1.00 98.56 314 GLN A CA 1
ATOM 2403 C C . GLN A 1 314 ? -4.806 10.565 -11.983 1.00 98.56 314 GLN A C 1
ATOM 2405 O O . GLN A 1 314 ? -3.773 10.693 -12.643 1.00 98.56 314 GLN A O 1
ATOM 2410 N N . LEU A 1 315 ? -5.275 9.367 -11.621 1.00 98.75 315 LEU A N 1
ATOM 2411 C CA . LEU A 1 315 ? -4.629 8.115 -12.013 1.00 98.75 315 LEU A CA 1
ATOM 2412 C C . LEU A 1 315 ? -4.576 7.962 -13.539 1.00 98.75 315 LEU A C 1
ATOM 2414 O O . LEU A 1 315 ? -3.546 7.561 -14.072 1.00 98.75 315 LEU A O 1
ATOM 2418 N N . ASP A 1 316 ? -5.627 8.332 -14.273 1.00 98.69 316 ASP A N 1
ATOM 2419 C CA . ASP A 1 316 ? -5.642 8.197 -15.738 1.00 98.69 316 ASP A CA 1
ATOM 2420 C C . ASP A 1 316 ? -4.632 9.135 -16.401 1.00 98.69 316 ASP A C 1
ATOM 2422 O O . ASP A 1 316 ? -4.022 8.783 -17.417 1.00 98.69 316 ASP A O 1
ATOM 2426 N N . ALA A 1 317 ? -4.397 10.300 -15.796 1.00 98.31 317 ALA A N 1
ATOM 2427 C CA . ALA A 1 317 ? -3.396 11.253 -16.252 1.00 98.31 317 ALA A CA 1
ATOM 2428 C C . ALA A 1 317 ? -1.951 10.752 -16.070 1.00 98.31 317 ALA A C 1
ATOM 2430 O O . ALA A 1 317 ? -1.105 11.105 -16.890 1.00 98.31 317 ALA A O 1
ATOM 2431 N N . MET A 1 318 ? -1.666 9.931 -15.051 1.00 97.81 318 MET A N 1
ATOM 2432 C CA . MET A 1 318 ? -0.296 9.495 -14.720 1.00 97.81 318 MET A CA 1
ATOM 2433 C C . MET A 1 318 ? 0.038 8.055 -15.125 1.00 97.81 318 MET A C 1
ATOM 2435 O O . MET A 1 318 ? 1.190 7.753 -15.428 1.00 97.81 318 MET A O 1
ATOM 2439 N N . LEU A 1 319 ? -0.941 7.148 -15.119 1.00 98.69 319 LEU A N 1
ATOM 2440 C CA . LEU A 1 319 ? -0.681 5.729 -15.330 1.00 98.69 319 LEU A CA 1
ATOM 2441 C C . LEU A 1 319 ? -0.450 5.416 -16.814 1.00 98.69 319 LEU A C 1
ATOM 2443 O O . LEU A 1 319 ? -1.227 5.869 -17.662 1.00 98.69 319 LEU A O 1
ATOM 2447 N N . PRO A 1 320 ? 0.561 4.592 -17.143 1.00 98.25 320 PRO A N 1
ATOM 2448 C CA . PRO A 1 320 ? 0.707 4.036 -18.480 1.00 98.25 320 PRO A CA 1
ATOM 2449 C C . PRO A 1 320 ? -0.501 3.174 -18.882 1.00 98.25 320 PRO A C 1
ATOM 2451 O O . PRO A 1 320 ? -1.110 2.536 -18.014 1.00 98.25 320 P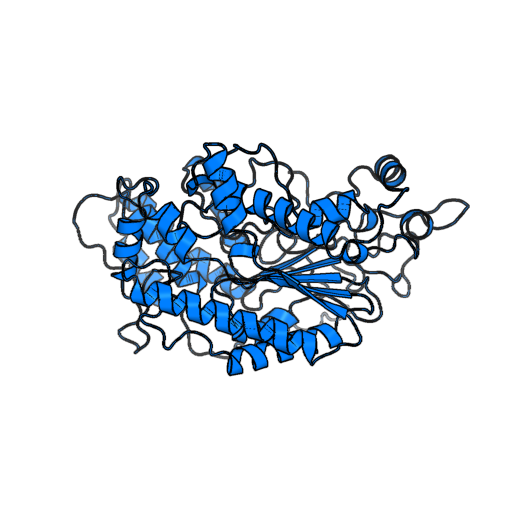RO A O 1
ATOM 2454 N N . PRO A 1 321 ? -0.832 3.091 -20.186 1.00 97.44 321 PRO A N 1
ATOM 2455 C CA . PRO A 1 321 ? -1.871 2.195 -20.688 1.00 97.44 321 PRO A CA 1
ATOM 2456 C C . PRO A 1 321 ? -1.672 0.735 -20.272 1.00 97.44 321 PRO A C 1
ATOM 2458 O O . PRO A 1 321 ? -0.542 0.252 -20.206 1.00 97.44 321 PRO A O 1
ATOM 2461 N N . ASN A 1 322 ? -2.785 0.015 -20.102 1.00 96.50 322 ASN A N 1
ATOM 2462 C CA . ASN A 1 322 ? -2.851 -1.362 -19.591 1.00 96.50 322 ASN A CA 1
ATOM 2463 C C . ASN A 1 322 ? -2.513 -1.502 -18.096 1.00 96.50 322 ASN A C 1
ATOM 2465 O O . ASN A 1 322 ? -2.188 -2.596 -17.634 1.00 96.50 322 ASN A O 1
ATOM 2469 N N . SER A 1 323 ? -2.594 -0.409 -17.334 1.00 98.75 323 SER A N 1
ATOM 2470 C CA . SER A 1 323 ? -2.609 -0.484 -15.872 1.00 98.75 323 SER A CA 1
ATOM 2471 C C . SER A 1 323 ? -3.945 -1.064 -15.384 1.00 98.75 323 SER A C 1
ATOM 2473 O O . SER A 1 323 ? -4.894 -1.209 -16.153 1.00 98.75 323 SER A O 1
ATOM 2475 N N . ASN A 1 324 ? -4.045 -1.421 -14.106 1.00 98.81 324 ASN A N 1
ATOM 2476 C CA . ASN A 1 324 ? -5.274 -1.965 -13.524 1.00 98.81 324 ASN A CA 1
ATOM 2477 C C . ASN A 1 324 ? -5.520 -1.335 -12.157 1.00 98.81 324 ASN A C 1
ATOM 2479 O O . ASN A 1 324 ? -4.590 -1.239 -11.364 1.00 98.81 324 ASN A O 1
ATOM 2483 N N . VAL A 1 325 ? -6.759 -0.945 -11.866 1.00 98.88 325 VAL A N 1
ATOM 2484 C CA . VAL A 1 325 ? -7.173 -0.420 -10.559 1.00 98.88 325 VAL A CA 1
ATOM 2485 C C . VAL A 1 325 ? -8.135 -1.409 -9.910 1.00 98.88 325 VAL A C 1
ATOM 2487 O O . VAL A 1 325 ? -9.166 -1.758 -10.484 1.00 98.88 325 VAL A O 1
ATOM 2490 N N . VAL A 1 326 ? -7.808 -1.865 -8.705 1.00 98.81 326 VAL A N 1
ATOM 2491 C CA . VAL A 1 326 ? -8.637 -2.778 -7.916 1.00 98.81 326 VAL A CA 1
ATOM 2492 C C . VAL A 1 326 ? -9.087 -2.065 -6.650 1.00 98.81 326 VAL A C 1
ATOM 2494 O O . VAL A 1 326 ? -8.263 -1.692 -5.818 1.00 98.81 326 VAL A O 1
ATOM 2497 N N . PHE A 1 327 ? -10.396 -1.886 -6.504 1.00 98.44 327 PHE A N 1
ATOM 2498 C CA . PHE A 1 327 ? -11.015 -1.407 -5.274 1.00 98.44 327 PHE A CA 1
ATOM 2499 C C . PHE A 1 327 ? -11.254 -2.579 -4.325 1.00 98.44 327 PHE A C 1
ATOM 2501 O O . PHE A 1 327 ? -11.807 -3.606 -4.737 1.00 98.44 327 PHE A O 1
ATOM 2508 N N . PHE A 1 328 ? -10.921 -2.387 -3.053 1.00 97.56 328 PHE A N 1
ATOM 2509 C CA . PHE A 1 328 ? -11.382 -3.255 -1.976 1.00 97.56 328 PHE A CA 1
ATOM 2510 C C . PHE A 1 328 ? -12.509 -2.589 -1.187 1.00 97.56 328 PHE A C 1
ATOM 2512 O O . PHE A 1 328 ? -12.534 -1.367 -1.015 1.00 97.56 328 PHE A O 1
ATOM 2519 N N . GLY A 1 329 ? -13.469 -3.405 -0.749 1.00 96.31 329 GLY A N 1
ATOM 2520 C CA . GLY A 1 329 ? -14.523 -2.988 0.173 1.00 96.31 329 GLY A CA 1
ATOM 2521 C C . GLY A 1 329 ? -13.985 -2.536 1.535 1.00 96.31 329 GLY A C 1
ATOM 2522 O O . GLY A 1 329 ? -12.794 -2.644 1.832 1.00 96.31 329 GLY A O 1
ATOM 2523 N N . TYR A 1 330 ? -14.883 -2.025 2.370 1.00 96.81 330 TYR A N 1
ATOM 2524 C CA . TYR A 1 330 ? -14.565 -1.614 3.732 1.00 96.81 330 TYR A CA 1
ATOM 2525 C C . TYR A 1 330 ? -14.414 -2.832 4.648 1.00 96.81 330 TYR A C 1
ATOM 2527 O O . TYR A 1 330 ? -14.930 -3.916 4.382 1.00 96.81 330 TYR A O 1
ATOM 2535 N N . LEU A 1 331 ? -13.745 -2.619 5.781 1.00 94.62 331 LEU A N 1
ATOM 2536 C CA . LEU A 1 331 ? -13.712 -3.576 6.881 1.00 94.62 331 LEU A CA 1
ATOM 2537 C C . LEU A 1 331 ? -15.123 -3.917 7.373 1.00 94.62 331 LEU A C 1
ATOM 2539 O O . LEU A 1 331 ? -15.966 -3.040 7.600 1.00 94.62 331 LEU A O 1
ATOM 2543 N N . HIS A 1 332 ? -15.342 -5.189 7.689 1.00 94.88 332 HIS A N 1
ATOM 2544 C CA . HIS A 1 332 ? -16.538 -5.671 8.368 1.00 94.88 332 HIS A CA 1
ATOM 2545 C C . HIS A 1 332 ? -16.421 -5.419 9.880 1.00 94.88 332 HIS A C 1
ATOM 2547 O O . HIS A 1 332 ? -16.328 -6.331 10.703 1.00 94.88 332 HIS A O 1
ATOM 2553 N N . GLY A 1 333 ? -16.424 -4.145 10.287 1.00 93.31 333 GLY A N 1
ATOM 2554 C CA . GLY A 1 333 ? -16.082 -3.751 11.660 1.00 93.31 333 GLY A CA 1
ATOM 2555 C C . GLY A 1 333 ? -16.992 -4.296 12.774 1.00 93.31 333 GLY A C 1
ATOM 2556 O O . GLY A 1 333 ? -16.543 -4.422 13.914 1.00 93.31 333 GLY A O 1
ATOM 2557 N N . GLU A 1 334 ? -18.240 -4.689 12.480 1.00 94.69 334 GLU A N 1
ATOM 2558 C CA . GLU A 1 334 ? -19.068 -5.432 13.451 1.00 94.69 334 GLU A CA 1
ATOM 2559 C C . GLU A 1 334 ? -18.473 -6.815 13.754 1.00 94.69 334 GLU A C 1
ATOM 2561 O O . GLU A 1 334 ? -18.454 -7.219 14.917 1.00 94.69 334 GLU A O 1
ATOM 2566 N N . ALA A 1 335 ? -17.957 -7.526 12.745 1.00 92.81 335 ALA A N 1
ATOM 2567 C CA . ALA A 1 335 ? -17.332 -8.833 12.927 1.00 92.81 335 ALA A CA 1
ATOM 2568 C C . ALA A 1 335 ? -16.085 -8.721 13.815 1.00 92.81 335 ALA A C 1
ATOM 2570 O O . ALA A 1 335 ? -15.938 -9.488 14.770 1.00 92.81 335 ALA A O 1
ATOM 2571 N N . TYR A 1 336 ? -15.252 -7.700 13.583 1.00 91.50 336 TYR A N 1
ATOM 2572 C CA . TYR A 1 336 ? -14.114 -7.385 14.452 1.00 91.50 336 TYR A CA 1
ATOM 2573 C C . TYR A 1 336 ? -14.546 -7.077 15.885 1.00 91.50 336 TYR A C 1
ATOM 2575 O O . TYR A 1 336 ? -14.005 -7.667 16.822 1.00 91.50 336 TYR A O 1
ATOM 2583 N N . TYR A 1 337 ? -15.549 -6.212 16.079 1.00 94.75 337 TYR A N 1
ATOM 2584 C CA . TYR A 1 337 ? -16.069 -5.908 17.414 1.00 94.75 337 TYR A CA 1
ATOM 2585 C C . TYR A 1 337 ? -16.505 -7.187 18.143 1.00 94.75 337 TYR A C 1
ATOM 2587 O O . TYR A 1 337 ? -16.091 -7.421 19.279 1.00 94.75 337 TYR A O 1
ATOM 2595 N N . GLN A 1 338 ? -17.297 -8.045 17.491 1.00 94.19 338 GLN A N 1
ATOM 2596 C CA . GLN A 1 338 ? -17.781 -9.286 18.100 1.00 94.19 338 GLN A CA 1
ATOM 2597 C C . GLN A 1 338 ? -16.650 -10.260 18.430 1.00 94.19 338 GLN A C 1
ATOM 2599 O O . GLN A 1 338 ? -16.671 -10.881 19.493 1.00 94.19 338 GLN A O 1
ATOM 2604 N N . ALA A 1 339 ? -15.656 -10.377 17.551 1.00 91.81 339 ALA A N 1
ATOM 2605 C CA . ALA A 1 339 ? -14.549 -11.302 17.740 1.00 91.81 339 ALA A CA 1
ATOM 2606 C C . ALA A 1 339 ? -13.556 -10.850 18.826 1.00 91.81 339 ALA A C 1
ATOM 2608 O O . ALA A 1 339 ? -12.933 -11.698 19.474 1.00 91.81 339 ALA A O 1
ATOM 2609 N N . MET A 1 340 ? -13.421 -9.536 19.034 1.00 92.88 340 MET A N 1
ATOM 2610 C CA . MET A 1 340 ? -12.390 -8.948 19.893 1.00 92.88 340 MET A CA 1
ATOM 2611 C C . MET A 1 340 ? -12.892 -8.457 21.252 1.00 92.88 340 MET A C 1
ATOM 2613 O O . MET A 1 340 ? -12.126 -8.526 22.206 1.00 92.88 340 MET A O 1
ATOM 2617 N N . LYS A 1 341 ? -14.150 -8.009 21.391 1.00 94.75 341 LYS A N 1
ATOM 2618 C CA . LYS A 1 341 ? -14.658 -7.331 22.607 1.00 94.75 341 LYS A CA 1
ATOM 2619 C C . LYS A 1 341 ? -14.353 -8.061 23.924 1.00 94.75 341 LYS A C 1
ATOM 2621 O O . LYS A 1 341 ? -13.997 -7.412 24.901 1.00 94.75 341 LYS A O 1
ATOM 2626 N N . ASP A 1 342 ? -14.445 -9.392 23.935 1.00 94.31 342 ASP A N 1
ATOM 2627 C CA . ASP A 1 342 ? -14.255 -10.226 25.133 1.00 94.31 342 ASP A CA 1
ATOM 2628 C C . ASP A 1 342 ? -12.815 -10.768 25.257 1.00 94.31 342 ASP A C 1
ATOM 2630 O O . ASP A 1 342 ? -12.502 -11.530 26.175 1.00 94.31 342 ASP A O 1
ATOM 2634 N N . LYS A 1 343 ? -11.923 -10.421 24.320 1.00 91.62 343 LYS A N 1
ATOM 2635 C CA . LYS A 1 343 ? -10.517 -10.829 24.356 1.00 91.62 343 LYS A CA 1
ATOM 2636 C C . LYS A 1 343 ? -9.755 -10.003 25.394 1.00 91.62 343 LYS A C 1
ATOM 2638 O O . LYS A 1 343 ? -10.073 -8.827 25.581 1.00 91.62 343 LYS A O 1
ATOM 2643 N N . PRO A 1 344 ? -8.733 -10.583 26.048 1.00 88.94 344 PRO A N 1
ATOM 2644 C CA . PRO A 1 344 ? -7.885 -9.835 26.965 1.00 88.94 344 PRO A CA 1
ATOM 2645 C C . PRO A 1 344 ? -7.141 -8.736 26.207 1.00 88.94 344 PRO A C 1
ATOM 2647 O O . PRO A 1 344 ? -6.496 -9.016 25.197 1.00 88.94 344 PRO A O 1
ATOM 2650 N N . TYR A 1 345 ? -7.203 -7.512 26.717 1.00 84.56 345 TYR A N 1
ATOM 2651 C CA . TYR A 1 345 ? -6.350 -6.426 26.269 1.00 84.56 345 TYR A CA 1
ATOM 2652 C C . TYR A 1 345 ? -4.921 -6.656 26.788 1.00 84.56 345 TYR A C 1
ATOM 2654 O O . TYR A 1 345 ? -4.743 -6.996 27.969 1.00 84.56 345 TYR A O 1
ATOM 2662 N N . PRO A 1 346 ? -3.890 -6.470 25.952 1.00 75.19 346 PRO A N 1
ATOM 2663 C CA . PRO A 1 346 ? -2.508 -6.657 26.371 1.00 75.19 346 PRO A CA 1
ATOM 2664 C C . PRO A 1 346 ? -2.142 -5.795 27.595 1.00 75.19 346 PRO A C 1
ATOM 2666 O O . PRO A 1 346 ? -2.467 -4.614 27.663 1.00 75.19 346 PRO A O 1
ATOM 2669 N N . PHE A 1 347 ? -1.445 -6.391 28.569 1.00 67.69 347 PHE A N 1
ATOM 2670 C CA . PHE A 1 347 ? -0.772 -5.705 29.693 1.00 67.69 347 PHE A CA 1
ATOM 2671 C C . PHE A 1 347 ? -1.651 -4.925 30.690 1.00 67.69 347 PHE A C 1
ATOM 2673 O O . PHE A 1 347 ? -1.120 -4.283 31.590 1.00 67.69 347 PHE A O 1
ATOM 2680 N N . ALA A 1 348 ? -2.977 -5.016 30.580 1.00 70.44 348 ALA A N 1
ATOM 2681 C CA . ALA A 1 348 ? -3.905 -4.202 31.368 1.00 70.44 348 ALA A CA 1
ATOM 2682 C C . ALA A 1 348 ? -4.810 -5.002 32.318 1.00 70.44 348 ALA A C 1
ATOM 2684 O O . ALA A 1 348 ? -5.465 -4.422 33.179 1.00 70.44 348 ALA A O 1
ATOM 2685 N N . GLY A 1 349 ? -4.892 -6.328 32.150 1.00 81.38 349 GLY A N 1
ATOM 2686 C CA . GLY A 1 349 ? -5.824 -7.166 32.915 1.00 81.38 349 GLY A CA 1
ATOM 2687 C C . GLY A 1 349 ? -7.308 -6.852 32.663 1.00 81.38 349 GLY A C 1
ATOM 2688 O O . GLY A 1 349 ? -8.147 -7.275 33.452 1.00 81.38 349 GLY A O 1
ATOM 2689 N N . ILE A 1 350 ? -7.616 -6.125 31.584 1.00 87.25 350 ILE A N 1
ATOM 2690 C CA . ILE A 1 350 ? -8.966 -5.772 31.119 1.00 87.25 350 ILE A CA 1
ATOM 2691 C C . ILE A 1 350 ? -9.242 -6.439 29.769 1.00 87.25 350 ILE A C 1
ATOM 2693 O O . ILE A 1 350 ? -8.355 -7.047 29.171 1.00 87.25 350 ILE A O 1
ATOM 2697 N N . THR A 1 351 ? -10.462 -6.316 29.271 1.00 92.88 351 THR A N 1
ATOM 2698 C CA . THR A 1 351 ? -10.883 -6.722 27.926 1.00 92.88 351 THR A CA 1
ATOM 2699 C C . THR A 1 351 ? -10.710 -5.595 26.902 1.00 92.88 351 THR A C 1
ATOM 2701 O O . THR A 1 351 ? -10.609 -4.419 27.262 1.00 92.88 351 THR A O 1
ATOM 2704 N N . TYR A 1 352 ? -10.715 -5.922 25.605 1.00 91.69 352 TYR A N 1
ATOM 2705 C CA . TYR A 1 352 ? -10.756 -4.898 24.550 1.00 91.69 352 TYR A CA 1
ATOM 2706 C C . TYR A 1 352 ? -11.997 -4.005 24.651 1.00 91.69 352 TYR A C 1
ATOM 2708 O O . TYR A 1 352 ? -11.890 -2.808 24.400 1.00 91.69 352 TYR A O 1
ATOM 2716 N N . LEU A 1 353 ? -13.152 -4.541 25.066 1.00 94.62 353 LEU A N 1
ATOM 2717 C CA . LEU A 1 353 ? -14.349 -3.730 25.297 1.00 94.62 353 LEU A CA 1
ATOM 2718 C C . LEU A 1 353 ? -14.100 -2.638 26.339 1.00 94.62 353 LEU A C 1
ATOM 2720 O O . LEU A 1 353 ? -14.377 -1.471 26.072 1.00 94.62 353 LEU A O 1
ATOM 2724 N N . GLU A 1 354 ? -13.538 -3.007 27.489 1.00 92.12 354 GLU A N 1
ATOM 2725 C CA . GLU A 1 354 ? -13.212 -2.060 28.560 1.00 92.12 354 GLU A CA 1
ATOM 2726 C C . GLU A 1 354 ? -12.176 -1.022 28.094 1.00 92.12 354 GLU A C 1
ATOM 2728 O O . GLU A 1 354 ? -12.304 0.165 28.403 1.00 92.12 354 GLU A O 1
ATOM 2733 N N . ALA A 1 355 ? -11.187 -1.431 27.290 1.00 88.81 355 ALA A N 1
ATOM 2734 C CA . ALA A 1 355 ? -10.212 -0.516 26.695 1.00 88.81 355 ALA A CA 1
ATOM 2735 C C . ALA A 1 355 ? -10.866 0.479 25.716 1.00 88.81 355 ALA A C 1
ATOM 2737 O O . ALA A 1 355 ? -10.598 1.682 25.780 1.00 88.81 355 ALA A O 1
ATOM 2738 N N . TRP A 1 356 ? -11.760 0.011 24.840 1.00 91.25 356 TRP A N 1
ATOM 2739 C CA . TRP A 1 356 ? -12.500 0.864 23.906 1.00 91.25 356 TRP A CA 1
ATOM 2740 C C . TRP A 1 356 ? -13.447 1.824 24.629 1.00 91.25 356 TRP A C 1
ATOM 2742 O O . TRP A 1 356 ? -13.510 3.005 24.291 1.00 91.25 356 TRP A O 1
ATOM 2752 N N . GLU A 1 357 ? -14.160 1.361 25.656 1.00 89.94 357 GLU A N 1
ATOM 2753 C CA . GLU A 1 357 ? -14.991 2.216 26.509 1.00 89.94 357 GLU A CA 1
ATOM 2754 C C . GLU A 1 357 ? -14.161 3.290 27.218 1.00 89.94 357 GLU A C 1
ATOM 2756 O O . GLU A 1 357 ? -14.585 4.447 27.295 1.00 89.94 357 GLU A O 1
ATOM 2761 N N . PHE A 1 358 ? -12.955 2.949 27.681 1.00 86.75 358 PHE A N 1
ATOM 2762 C CA . PHE A 1 358 ? -12.042 3.918 28.271 1.00 86.75 358 PHE A CA 1
ATOM 2763 C C . PHE A 1 358 ? -11.682 5.037 27.283 1.00 86.75 358 PHE A C 1
ATOM 2765 O O . PHE A 1 358 ? -11.873 6.210 27.619 1.00 86.75 358 PHE A O 1
ATOM 2772 N N . VAL A 1 359 ? -11.232 4.708 26.063 1.00 83.62 359 VAL A N 1
ATOM 2773 C CA . VAL A 1 359 ? -10.834 5.717 25.056 1.00 83.62 359 VAL A CA 1
ATOM 2774 C C . VAL A 1 359 ? -12.012 6.479 24.449 1.00 83.62 359 VAL A C 1
ATOM 2776 O O . VAL A 1 359 ? -11.864 7.656 24.119 1.00 83.62 359 VAL A O 1
ATOM 2779 N N . ASN A 1 360 ? -13.200 5.872 24.383 1.00 86.25 360 ASN A N 1
ATOM 2780 C CA . ASN A 1 360 ? -14.444 6.556 24.013 1.00 86.25 360 ASN A CA 1
ATOM 2781 C C . ASN A 1 360 ? -14.795 7.686 24.989 1.00 86.25 360 ASN A C 1
ATOM 2783 O O . ASN A 1 360 ? -15.333 8.713 24.581 1.00 86.25 360 ASN A O 1
ATOM 2787 N N . ASN A 1 361 ? -14.478 7.503 26.272 1.00 83.62 361 ASN A N 1
ATOM 2788 C CA . ASN A 1 361 ? -14.756 8.477 27.325 1.00 83.62 361 ASN A CA 1
ATOM 2789 C C . ASN A 1 361 ? -13.652 9.538 27.486 1.00 83.62 361 ASN A C 1
ATOM 2791 O O . ASN A 1 361 ? -13.860 10.534 28.183 1.00 83.62 361 ASN A O 1
ATOM 2795 N N . GLN A 1 362 ? -12.498 9.376 26.831 1.00 78.94 362 GLN A N 1
ATOM 2796 C CA . GLN A 1 362 ? -11.443 10.390 26.821 1.00 78.94 362 GLN A CA 1
ATOM 2797 C C . GLN A 1 362 ? -11.715 11.415 25.720 1.00 78.94 362 GLN A C 1
ATOM 2799 O O . GLN A 1 362 ? -11.437 11.159 24.555 1.00 78.94 362 GLN A O 1
ATOM 2804 N N . THR A 1 363 ? -12.251 12.585 26.077 1.00 73.00 363 THR A N 1
ATOM 2805 C CA . THR A 1 363 ? -12.488 13.672 25.113 1.00 73.00 363 THR A CA 1
ATOM 2806 C C . THR A 1 363 ? -11.344 14.687 25.112 1.00 73.00 363 THR A C 1
ATOM 2808 O O . THR A 1 363 ? -11.021 15.279 26.143 1.00 73.00 363 THR A O 1
ATOM 2811 N N . VAL A 1 364 ? -10.796 14.966 23.933 1.00 69.38 364 VAL A N 1
ATOM 2812 C CA . VAL A 1 364 ? -9.841 16.043 23.645 1.00 69.38 364 VAL A CA 1
ATOM 2813 C C . VAL A 1 364 ? -10.473 17.079 22.706 1.00 69.38 364 VAL A C 1
ATOM 2815 O O . VAL A 1 364 ? -11.531 16.850 22.127 1.00 69.38 364 VAL A O 1
ATOM 2818 N N . GLY A 1 365 ? -9.888 18.276 22.598 1.00 63.53 365 GLY A N 1
ATOM 2819 C CA . GLY A 1 365 ? -10.330 19.305 21.636 1.00 63.53 365 GLY A CA 1
ATOM 2820 C C . GLY A 1 365 ? -11.656 20.029 21.946 1.00 63.53 365 GLY A C 1
ATOM 2821 O O . GLY A 1 365 ? -11.958 21.047 21.324 1.00 63.53 365 GLY A O 1
ATOM 2822 N N . ALA A 1 366 ? -12.407 19.613 22.976 1.00 62.88 366 ALA A N 1
ATOM 2823 C CA . ALA A 1 366 ? -13.716 20.188 23.328 1.00 62.88 366 ALA A CA 1
ATOM 2824 C C . ALA A 1 366 ? -13.708 21.713 23.572 1.00 62.88 366 ALA A C 1
ATOM 2826 O O . ALA A 1 366 ? -14.680 22.397 23.260 1.00 62.88 366 ALA A O 1
ATOM 2827 N N . LYS A 1 367 ? -12.601 22.276 24.077 1.00 55.41 367 LYS A N 1
ATOM 2828 C CA . LYS A 1 367 ? -12.454 23.730 24.291 1.00 55.41 367 LYS A CA 1
ATOM 2829 C C . LYS A 1 367 ? -12.396 24.547 22.990 1.00 55.41 367 LYS A C 1
ATOM 2831 O O . LYS A 1 367 ? -12.496 25.768 23.053 1.00 55.41 367 LYS A O 1
ATOM 2836 N N . HIS A 1 368 ? -12.241 23.893 21.839 1.00 54.16 368 HIS A N 1
ATOM 2837 C CA . HIS A 1 368 ? -12.071 24.520 20.525 1.00 54.16 368 HIS A CA 1
ATOM 2838 C C . HIS A 1 368 ? -13.229 24.227 19.559 1.00 54.16 368 HIS A C 1
ATOM 2840 O O . HIS A 1 368 ? -13.114 24.508 18.373 1.00 54.16 368 HIS A O 1
ATOM 2846 N N . GLY A 1 369 ? -14.345 23.675 20.053 1.00 62.56 369 GLY A N 1
ATOM 2847 C CA . GLY A 1 369 ? -15.486 23.303 19.207 1.00 62.56 369 GLY A CA 1
ATOM 2848 C C . GLY A 1 369 ? -15.250 22.051 18.356 1.00 62.56 369 GLY A C 1
ATOM 2849 O O . GLY A 1 369 ? -16.073 21.740 17.505 1.00 62.56 369 GLY A O 1
ATOM 2850 N N . ASP A 1 370 ? -14.157 21.329 18.609 1.00 71.56 370 ASP A N 1
ATOM 2851 C CA . ASP A 1 370 ? -13.745 20.133 17.878 1.00 71.56 370 ASP A CA 1
ATOM 2852 C C . ASP A 1 370 ? -13.503 18.976 18.859 1.00 71.56 370 ASP A C 1
ATOM 2854 O O . ASP A 1 370 ? -12.374 18.564 19.130 1.00 71.56 370 ASP A O 1
ATOM 2858 N N . ALA A 1 371 ? -14.583 18.526 19.502 1.00 76.94 371 ALA A N 1
ATOM 2859 C CA . ALA A 1 371 ? -14.522 17.433 20.465 1.00 76.94 371 ALA A CA 1
ATOM 2860 C C . ALA A 1 371 ? -14.216 16.108 19.749 1.00 76.94 371 ALA A C 1
ATOM 2862 O O . ALA A 1 371 ? -14.974 15.665 18.884 1.00 76.94 371 ALA A O 1
ATOM 2863 N N . ARG A 1 372 ? -13.117 15.467 20.147 1.00 80.31 372 ARG A N 1
ATOM 2864 C CA . ARG A 1 372 ? -12.642 14.180 19.628 1.00 80.31 372 ARG A CA 1
ATOM 2865 C C . ARG A 1 372 ? -12.440 13.215 20.784 1.00 80.31 372 ARG A C 1
ATOM 2867 O O . ARG A 1 372 ? -12.032 13.634 21.862 1.00 80.31 372 ARG A O 1
ATOM 2874 N N . THR A 1 373 ? -12.714 11.941 20.566 1.00 84.38 373 THR A N 1
ATOM 2875 C CA . THR A 1 373 ? -12.319 10.866 21.479 1.00 84.38 373 THR A CA 1
ATOM 2876 C C . THR A 1 373 ? -10.873 10.437 21.213 1.00 84.38 373 THR A C 1
ATOM 2878 O O . THR A 1 373 ? -10.240 10.929 20.279 1.00 84.38 373 THR A O 1
ATOM 2881 N N . LEU A 1 374 ? -10.342 9.513 22.013 1.00 80.81 374 LEU A N 1
ATOM 2882 C CA . LEU A 1 374 ? -9.098 8.800 21.688 1.00 80.81 374 LEU A CA 1
ATOM 2883 C C . LEU A 1 374 ? -9.362 7.499 20.903 1.00 80.81 374 LEU A C 1
ATOM 2885 O O . LEU A 1 374 ? -8.461 6.693 20.699 1.00 80.81 374 LEU A O 1
ATOM 2889 N N . ASN A 1 375 ? -10.606 7.253 20.483 1.00 84.44 375 ASN A N 1
ATOM 2890 C CA . ASN A 1 375 ? -10.949 6.061 19.720 1.00 84.44 375 ASN A CA 1
ATOM 2891 C C . ASN A 1 375 ? -10.688 6.291 18.220 1.00 84.44 375 ASN A C 1
ATOM 2893 O O . ASN A 1 375 ? -11.303 7.191 17.650 1.00 84.44 375 ASN A O 1
ATOM 2897 N N . PRO A 1 376 ? -9.843 5.486 17.548 1.00 84.75 376 PRO A N 1
ATOM 2898 C CA . PRO A 1 376 ? -9.598 5.641 16.112 1.00 84.75 376 PRO A CA 1
ATOM 2899 C C . PRO A 1 376 ? -10.847 5.368 15.257 1.00 84.75 376 PRO A C 1
ATOM 2901 O O . PRO A 1 376 ? -10.974 5.913 14.165 1.00 84.75 376 PRO A O 1
ATOM 2904 N N . CYS A 1 377 ? -11.802 4.583 15.762 1.00 92.56 377 CYS A N 1
ATOM 2905 C CA . CYS A 1 377 ? -13.079 4.335 15.107 1.00 92.56 377 CYS A CA 1
ATOM 2906 C C . CYS A 1 377 ? -14.236 4.343 16.113 1.00 92.56 377 CYS A C 1
ATOM 2908 O O . CYS A 1 377 ? -14.737 3.293 16.524 1.00 92.56 377 CYS A O 1
ATOM 2910 N N . TYR A 1 378 ? -14.719 5.540 16.466 1.00 92.19 378 TYR A N 1
ATOM 2911 C CA . TYR A 1 378 ? -15.837 5.701 17.405 1.00 92.19 378 TYR A CA 1
ATOM 2912 C C . TYR A 1 378 ? -17.109 4.944 16.978 1.00 92.19 378 TYR A C 1
ATOM 2914 O O . TYR A 1 378 ? -17.911 4.557 17.824 1.00 92.19 378 TYR A O 1
ATOM 2922 N N . GLY A 1 379 ? -17.299 4.738 15.671 1.00 95.31 379 GLY A N 1
ATOM 2923 C CA . GLY A 1 379 ? -18.435 4.021 15.100 1.00 95.31 379 GLY A CA 1
ATOM 2924 C C . GLY A 1 379 ? -18.480 2.538 15.479 1.00 95.31 379 GLY A C 1
ATOM 2925 O O . GLY A 1 379 ? -19.423 2.105 16.139 1.00 95.31 379 GLY A O 1
ATOM 2926 N N . TRP A 1 380 ? -17.469 1.763 15.068 1.00 96.25 380 TRP A N 1
ATOM 2927 C CA . TRP A 1 380 ? -17.427 0.309 15.284 1.00 96.25 380 TRP A CA 1
ATOM 2928 C C . TRP A 1 380 ? -16.894 -0.099 16.659 1.00 96.25 380 TRP A C 1
ATOM 2930 O O . TRP A 1 380 ? -17.383 -1.067 17.238 1.00 96.25 380 TRP A O 1
ATOM 2940 N N . LEU A 1 381 ? -15.942 0.640 17.230 1.00 94.25 381 LEU A N 1
ATOM 2941 C CA . LEU A 1 381 ? -15.318 0.294 18.510 1.00 94.25 381 LEU A CA 1
ATOM 2942 C C . LEU A 1 381 ? -16.114 0.859 19.689 1.00 94.25 381 LEU A C 1
ATOM 2944 O O . LEU A 1 381 ? -15.614 1.624 20.514 1.00 94.25 381 LEU A O 1
ATOM 2948 N N . ASN A 1 382 ? -17.400 0.517 19.739 1.00 94.62 382 ASN A N 1
ATOM 2949 C CA . ASN A 1 382 ? -18.362 1.116 20.657 1.00 94.62 382 ASN A CA 1
ATOM 2950 C C . ASN A 1 382 ? -19.414 0.093 21.113 1.00 94.62 382 ASN A C 1
ATOM 2952 O O . ASN A 1 382 ? -19.958 -0.624 20.273 1.00 94.62 382 ASN A O 1
ATOM 2956 N N . PRO A 1 383 ? -19.773 0.025 22.410 1.00 95.69 383 PRO A N 1
ATOM 2957 C CA . PRO A 1 383 ? -20.807 -0.894 22.898 1.00 95.69 383 PRO A CA 1
ATOM 2958 C C . PRO A 1 383 ? -22.199 -0.643 22.296 1.00 95.69 383 PRO A C 1
ATOM 2960 O O . PRO A 1 383 ? -23.032 -1.553 22.266 1.00 95.69 383 PRO A O 1
ATOM 2963 N N . ASN A 1 384 ? -22.466 0.554 21.766 1.00 96.94 384 ASN A N 1
ATOM 2964 C CA . ASN A 1 384 ? -23.743 0.892 21.152 1.00 96.94 384 ASN A CA 1
ATOM 2965 C C . ASN A 1 384 ? -23.944 0.178 19.802 1.00 96.94 384 ASN A C 1
ATOM 2967 O O . ASN A 1 384 ? -23.510 0.652 18.753 1.00 96.94 384 ASN A O 1
ATOM 2971 N N . ALA A 1 385 ? -24.701 -0.921 19.818 1.00 97.31 385 ALA A N 1
ATOM 2972 C CA . ALA A 1 385 ? -25.015 -1.703 18.621 1.00 97.31 385 ALA A CA 1
ATOM 2973 C C . ALA A 1 385 ? -25.756 -0.907 17.530 1.00 97.31 385 ALA A C 1
ATOM 2975 O O . ALA A 1 385 ? -25.586 -1.188 16.348 1.00 97.31 385 ALA A O 1
ATOM 2976 N N . THR A 1 386 ? -26.547 0.111 17.896 1.00 97.81 386 THR A N 1
ATOM 2977 C CA . THR A 1 386 ? -27.226 0.963 16.902 1.00 97.81 386 THR A CA 1
ATOM 2978 C C . THR A 1 386 ? -26.217 1.818 16.138 1.00 97.81 386 THR A C 1
ATOM 2980 O O . THR A 1 386 ? -26.341 1.978 14.925 1.00 97.81 386 THR A O 1
ATOM 2983 N N . LEU A 1 387 ? -25.196 2.332 16.832 1.00 97.31 387 LEU A N 1
ATOM 2984 C CA . LEU A 1 387 ? -24.116 3.088 16.205 1.00 97.31 387 LEU A CA 1
ATOM 2985 C C . LEU A 1 387 ? -23.299 2.192 15.267 1.00 97.31 387 LEU A C 1
ATOM 2987 O O . LEU A 1 387 ? -23.147 2.540 14.100 1.00 97.31 387 LEU A O 1
ATOM 2991 N N . ARG A 1 388 ? -22.878 1.007 15.728 1.00 97.75 388 ARG A N 1
ATOM 2992 C CA . ARG A 1 388 ? -22.124 0.057 14.890 1.00 97.75 388 ARG A CA 1
ATOM 2993 C C . ARG A 1 388 ? -22.908 -0.383 13.650 1.00 97.75 388 ARG A C 1
ATOM 2995 O O . ARG A 1 388 ? -22.352 -0.461 12.551 1.00 97.75 388 ARG A O 1
ATOM 3002 N N . ALA A 1 389 ? -24.215 -0.617 13.796 1.00 98.12 389 ALA A N 1
ATOM 3003 C CA . ALA A 1 389 ? -25.095 -0.943 12.678 1.00 98.12 389 ALA A CA 1
ATOM 3004 C C . ALA A 1 389 ? -25.194 0.211 11.667 1.00 98.12 389 ALA A C 1
ATOM 3006 O O . ALA A 1 389 ? -25.156 -0.037 10.460 1.00 98.12 389 ALA A O 1
ATOM 3007 N N . PHE A 1 390 ? -25.273 1.462 12.139 1.00 98.31 390 PHE A N 1
ATOM 3008 C CA . PHE A 1 390 ? -25.250 2.639 11.270 1.00 98.31 390 PHE A CA 1
ATOM 3009 C C . PHE A 1 390 ? -23.915 2.765 10.528 1.00 98.31 390 PHE A C 1
ATOM 3011 O O . PHE A 1 390 ? -23.927 2.924 9.310 1.00 98.31 390 PHE A O 1
ATOM 3018 N N . THR A 1 391 ? -22.780 2.647 11.225 1.00 98.31 391 THR A N 1
ATOM 3019 C CA . THR A 1 391 ? -21.436 2.696 10.619 1.00 98.31 391 THR A CA 1
ATOM 3020 C C . THR A 1 391 ? -21.296 1.648 9.518 1.00 98.31 391 THR A C 1
ATOM 3022 O O . THR A 1 391 ? -20.914 1.973 8.397 1.00 98.31 391 THR A O 1
ATOM 3025 N N . SER A 1 392 ? -21.722 0.412 9.790 1.00 98.06 392 SER A N 1
ATOM 3026 C CA . SER A 1 392 ? -21.694 -0.680 8.808 1.00 98.06 392 SER A CA 1
ATOM 3027 C C . SER A 1 392 ? -22.628 -0.425 7.619 1.00 98.06 392 SER A C 1
ATOM 3029 O O . SER A 1 392 ? -22.308 -0.759 6.482 1.00 98.06 392 SER A O 1
ATOM 3031 N N . ALA A 1 393 ? -23.801 0.174 7.852 1.00 98.25 393 ALA A N 1
ATOM 3032 C CA . ALA A 1 393 ? -24.712 0.553 6.774 1.00 98.25 393 ALA A CA 1
ATOM 3033 C C . ALA A 1 393 ? -24.143 1.687 5.913 1.00 98.25 393 ALA A C 1
ATOM 3035 O O . ALA A 1 393 ? -24.343 1.681 4.698 1.00 98.25 393 ALA A O 1
ATOM 3036 N N . ARG A 1 394 ? -23.421 2.634 6.524 1.00 98.31 394 ARG A N 1
ATOM 3037 C CA . ARG A 1 394 ? -22.721 3.687 5.796 1.00 98.31 394 ARG A CA 1
ATOM 3038 C C . ARG A 1 394 ? -21.607 3.111 4.928 1.00 98.31 394 ARG A C 1
ATOM 3040 O O . ARG A 1 394 ? -21.587 3.445 3.752 1.00 98.31 394 ARG A O 1
ATOM 3047 N N . ALA A 1 395 ? -20.762 2.231 5.465 1.00 98.06 395 ALA A N 1
ATOM 3048 C CA . ALA A 1 395 ? -19.688 1.573 4.717 1.00 98.06 395 ALA A CA 1
ATOM 3049 C C . ALA A 1 395 ? -20.219 0.886 3.444 1.00 98.06 395 ALA A C 1
ATOM 3051 O O . ALA A 1 395 ? -19.809 1.229 2.339 1.00 98.06 395 ALA A O 1
ATOM 3052 N N . ARG A 1 396 ? -21.273 0.065 3.570 1.00 97.25 396 ARG A N 1
ATOM 3053 C CA . ARG A 1 396 ? -21.945 -0.568 2.415 1.00 97.25 396 ARG A CA 1
ATOM 3054 C C . ARG A 1 396 ? -22.505 0.427 1.395 1.00 97.25 396 ARG A C 1
ATOM 3056 O O . ARG A 1 396 ? -22.561 0.139 0.200 1.00 97.25 396 ARG A O 1
ATOM 3063 N N . ALA A 1 397 ? -22.965 1.594 1.848 1.00 98.12 397 ALA A N 1
ATOM 3064 C CA . ALA A 1 397 ? -23.436 2.643 0.948 1.00 98.12 397 ALA A CA 1
ATOM 3065 C C . ALA A 1 397 ? -22.285 3.304 0.170 1.00 98.12 397 ALA A C 1
ATOM 3067 O O . ALA A 1 397 ? -22.508 3.740 -0.958 1.00 98.12 397 ALA A O 1
ATOM 3068 N N . LEU A 1 398 ? -21.079 3.367 0.748 1.00 98.38 398 LEU A N 1
ATOM 3069 C CA . LEU A 1 398 ? -19.873 3.828 0.057 1.00 98.38 398 LEU A CA 1
ATOM 3070 C C . LEU A 1 398 ? -19.380 2.779 -0.946 1.00 98.38 398 LEU A C 1
ATOM 3072 O O . LEU A 1 398 ? -19.131 3.120 -2.095 1.00 98.38 398 LEU A O 1
ATOM 3076 N N . GLU A 1 399 ? -19.369 1.495 -0.587 1.00 96.50 399 GLU A N 1
ATOM 3077 C CA . GLU A 1 399 ? -18.997 0.402 -1.504 1.00 96.50 399 GLU A CA 1
ATOM 3078 C C . GLU A 1 399 ? -19.891 0.333 -2.749 1.00 96.50 399 GLU A C 1
ATOM 3080 O O . GLU A 1 399 ? -19.432 0.060 -3.860 1.00 96.50 399 GLU A O 1
ATOM 3085 N N . ALA A 1 400 ? -21.187 0.625 -2.595 1.00 96.75 400 ALA A N 1
ATOM 3086 C CA . ALA A 1 400 ? -22.119 0.683 -3.719 1.00 96.75 400 ALA A CA 1
ATOM 3087 C C . ALA A 1 400 ? -21.716 1.732 -4.777 1.00 96.75 400 ALA A C 1
ATOM 3089 O O . ALA A 1 400 ? -22.078 1.584 -5.947 1.00 96.75 400 ALA A O 1
ATOM 3090 N N . VAL A 1 401 ? -20.943 2.757 -4.395 1.00 98.12 401 VAL A N 1
ATOM 3091 C CA . VAL A 1 401 ? -20.407 3.764 -5.320 1.00 98.12 401 VAL A CA 1
ATOM 3092 C C . VAL A 1 401 ? -19.400 3.149 -6.289 1.00 98.12 401 VAL A C 1
ATOM 3094 O O . VAL A 1 401 ? -19.420 3.510 -7.464 1.00 98.12 401 VAL A O 1
ATOM 3097 N N . TYR A 1 402 ? -18.571 2.190 -5.860 1.00 96.00 402 TYR A N 1
ATOM 3098 C CA . TYR A 1 402 ? -17.617 1.526 -6.756 1.00 96.00 402 TYR A CA 1
ATOM 3099 C C . TYR A 1 402 ? -18.328 0.830 -7.915 1.00 96.00 402 TYR A C 1
ATOM 3101 O O . TYR A 1 402 ? -17.957 1.008 -9.073 1.00 96.00 402 TYR A O 1
ATOM 3109 N N . LYS A 1 403 ? -19.409 0.099 -7.619 1.00 92.88 403 LYS A N 1
ATOM 3110 C CA . LYS A 1 403 ? -20.213 -0.609 -8.628 1.00 92.88 403 LYS A CA 1
ATOM 3111 C C . LYS A 1 403 ? -20.815 0.358 -9.651 1.00 92.88 403 LYS A C 1
ATOM 3113 O O . LYS A 1 403 ? -20.807 0.070 -10.844 1.00 92.88 403 LYS A O 1
ATOM 3118 N N . ASP A 1 404 ? -21.299 1.510 -9.192 1.00 96.12 404 ASP A N 1
ATOM 3119 C CA . ASP A 1 404 ? -21.827 2.565 -10.062 1.00 96.12 404 ASP A CA 1
ATOM 3120 C C . ASP A 1 404 ? -20.734 3.203 -10.938 1.00 96.12 404 ASP A C 1
ATOM 3122 O O . ASP A 1 404 ? -20.935 3.385 -12.138 1.00 96.12 404 ASP A O 1
ATOM 3126 N N . ILE A 1 405 ? -19.553 3.493 -10.380 1.00 98.31 405 ILE A N 1
ATOM 3127 C CA . ILE A 1 405 ? -18.420 4.037 -11.144 1.00 98.31 405 ILE A CA 1
ATOM 3128 C C . ILE A 1 405 ? -17.966 3.041 -12.214 1.00 98.31 405 ILE A C 1
ATOM 3130 O O . ILE A 1 405 ? -17.907 3.411 -13.384 1.00 98.31 405 ILE A O 1
ATOM 3134 N N . ILE A 1 406 ? -17.721 1.780 -11.848 1.00 97.94 406 ILE A N 1
ATOM 3135 C CA . ILE A 1 406 ? -17.258 0.736 -12.779 1.00 97.94 406 ILE A CA 1
ATOM 3136 C C . ILE A 1 406 ? -18.248 0.543 -13.936 1.00 97.94 406 ILE A C 1
ATOM 3138 O O . ILE A 1 406 ? -17.841 0.342 -15.076 1.00 97.94 406 ILE A O 1
ATOM 3142 N N . ALA A 1 407 ? -19.552 0.639 -13.667 1.00 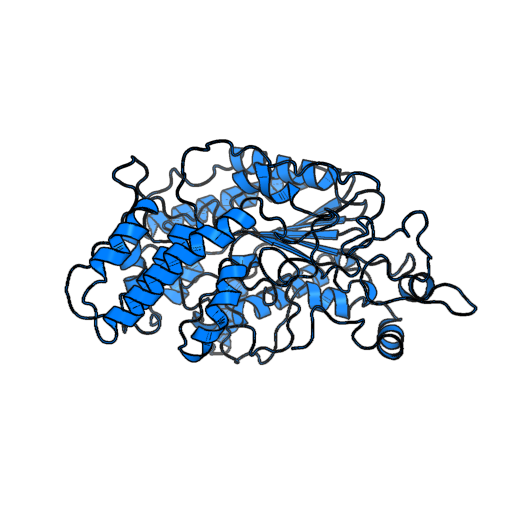96.69 407 ALA A N 1
ATOM 3143 C CA . ALA A 1 407 ? -20.579 0.486 -14.694 1.00 96.69 407 ALA A CA 1
ATOM 3144 C C . ALA A 1 407 ? -20.724 1.703 -15.627 1.00 96.69 407 ALA A C 1
ATOM 3146 O O . ALA A 1 407 ? -21.313 1.575 -16.701 1.00 96.69 407 ALA A O 1
ATOM 3147 N N . THR A 1 408 ? -20.259 2.890 -15.220 1.00 97.06 408 THR A N 1
ATOM 3148 C CA . THR A 1 408 ? -20.569 4.157 -15.912 1.00 97.06 408 THR A CA 1
ATOM 3149 C C . THR A 1 408 ? -19.350 4.941 -16.390 1.00 97.06 408 THR A C 1
ATOM 3151 O O . THR A 1 408 ? -19.507 5.903 -17.149 1.00 97.06 408 THR A O 1
ATOM 3154 N N . LYS A 1 409 ? -18.142 4.565 -15.964 1.00 97.75 409 LYS A N 1
ATOM 3155 C CA . LYS A 1 409 ? -16.889 5.249 -16.285 1.00 97.75 409 LYS A CA 1
ATOM 3156 C C . LYS A 1 409 ? -15.879 4.287 -16.883 1.00 97.75 409 LYS A C 1
ATOM 3158 O O . LYS A 1 409 ? -15.706 3.170 -16.414 1.00 97.75 409 LYS A O 1
ATOM 3163 N N . HIS A 1 410 ? -15.184 4.778 -17.900 1.00 97.31 410 HIS A N 1
ATOM 3164 C CA . HIS A 1 410 ? -14.080 4.092 -18.550 1.00 97.31 410 HIS A CA 1
ATOM 3165 C C . HIS A 1 410 ? -12.913 5.063 -18.665 1.00 97.31 410 HIS A C 1
ATOM 3167 O O . HIS A 1 410 ? -13.114 6.229 -19.016 1.00 97.31 410 HIS A O 1
ATOM 3173 N N . TYR A 1 411 ? -11.722 4.558 -18.377 1.00 98.38 411 TYR A N 1
ATOM 3174 C CA . TYR A 1 411 ? -10.465 5.287 -18.440 1.00 98.38 411 TYR A CA 1
ATOM 3175 C C . TYR A 1 411 ? -9.603 4.699 -19.556 1.00 98.38 411 TYR A C 1
ATOM 3177 O O . TYR A 1 411 ? -9.763 3.537 -19.926 1.00 98.38 411 TYR A O 1
ATOM 3185 N N . ALA A 1 412 ? -8.741 5.517 -20.157 1.00 97.81 412 ALA A N 1
ATOM 3186 C CA . ALA A 1 412 ? -7.914 5.074 -21.278 1.00 97.81 412 ALA A CA 1
ATOM 3187 C C . ALA A 1 412 ? -6.690 4.289 -20.794 1.00 97.81 412 ALA A C 1
ATOM 3189 O O . ALA A 1 412 ? -6.157 3.455 -21.527 1.00 97.81 412 ALA A O 1
ATOM 3190 N N . SER A 1 413 ? -6.232 4.583 -19.578 1.00 98.50 413 SER A N 1
ATOM 3191 C CA . SER A 1 413 ? -5.000 4.027 -19.034 1.00 98.50 413 SER A CA 1
ATOM 3192 C C . SER A 1 413 ? -5.194 2.695 -18.305 1.00 98.50 413 SER A C 1
ATOM 3194 O O . SER A 1 413 ? -4.242 1.917 -18.228 1.00 98.50 413 SER A O 1
ATOM 3196 N N . PHE A 1 414 ? -6.389 2.412 -17.776 1.00 98.75 414 PHE A N 1
ATOM 3197 C CA . PHE A 1 414 ? -6.610 1.240 -16.929 1.00 98.75 414 PHE A CA 1
ATOM 3198 C C . PHE A 1 414 ? -8.031 0.679 -16.947 1.00 98.75 414 PHE A C 1
ATOM 3200 O O . PHE A 1 414 ? -9.008 1.402 -17.149 1.00 98.75 414 PHE A O 1
ATOM 3207 N N . ASP A 1 415 ? -8.117 -0.609 -16.617 1.00 98.62 415 ASP A N 1
ATOM 3208 C CA . ASP A 1 415 ? -9.362 -1.282 -16.253 1.00 98.62 415 ASP A CA 1
ATOM 3209 C C . ASP A 1 415 ? -9.621 -1.196 -14.743 1.00 98.62 415 ASP A C 1
ATOM 3211 O O . ASP A 1 415 ? -8.696 -1.030 -13.944 1.00 98.62 415 ASP A O 1
ATOM 3215 N N . MET A 1 416 ? -10.890 -1.324 -14.348 1.00 98.69 416 MET A N 1
ATOM 3216 C CA . MET A 1 416 ? -11.327 -1.234 -12.953 1.00 98.69 416 MET A CA 1
ATOM 3217 C C . MET A 1 416 ? -12.024 -2.512 -12.483 1.00 98.69 416 MET A C 1
ATOM 3219 O O . MET A 1 416 ? -12.896 -3.040 -13.174 1.00 98.69 416 MET A O 1
ATOM 3223 N N . TYR A 1 417 ? -11.703 -2.947 -11.264 1.00 98.56 417 TYR A N 1
ATOM 3224 C CA . TYR A 1 417 ? -12.272 -4.136 -10.626 1.00 98.56 417 TYR A CA 1
ATOM 3225 C C . TYR A 1 417 ? -12.638 -3.850 -9.172 1.00 98.56 417 TYR A C 1
ATOM 3227 O O . TYR A 1 417 ? -12.025 -3.001 -8.535 1.00 98.56 417 TYR A O 1
ATOM 3235 N N . TYR A 1 418 ? -13.619 -4.574 -8.639 1.00 98.38 418 TYR A N 1
ATOM 3236 C CA . TYR A 1 418 ? -14.035 -4.471 -7.241 1.00 98.38 418 TYR A CA 1
ATOM 3237 C C . TYR A 1 418 ? -14.102 -5.858 -6.610 1.00 98.38 418 TYR A C 1
ATOM 3239 O O . TYR A 1 418 ? -14.674 -6.772 -7.211 1.00 98.38 418 TYR A O 1
ATOM 3247 N N . PHE A 1 419 ? -13.601 -5.972 -5.382 1.00 98.12 419 PHE A N 1
ATOM 3248 C CA . PHE A 1 419 ? -13.785 -7.140 -4.527 1.00 98.12 419 PHE A CA 1
ATOM 3249 C C . PHE A 1 419 ? -14.142 -6.709 -3.109 1.00 98.12 419 PHE A C 1
ATOM 3251 O O . PHE A 1 419 ? -13.639 -5.705 -2.604 1.00 98.12 419 PHE A O 1
ATOM 3258 N N . ASP A 1 420 ? -14.997 -7.494 -2.458 1.00 96.62 420 ASP A N 1
ATOM 3259 C CA . ASP A 1 420 ? -15.185 -7.366 -1.018 1.00 96.62 420 ASP A CA 1
ATOM 3260 C C . ASP A 1 420 ? -13.874 -7.729 -0.306 1.00 96.62 420 ASP A C 1
ATOM 3262 O O . ASP A 1 420 ? -13.067 -8.528 -0.797 1.00 96.62 420 ASP A O 1
ATOM 3266 N N . LEU A 1 421 ? -13.651 -7.114 0.848 1.00 95.56 421 LEU A N 1
ATOM 3267 C CA . LEU A 1 421 ? -12.492 -7.412 1.669 1.00 95.56 421 LEU A CA 1
ATOM 3268 C C . LEU A 1 421 ? -12.641 -8.820 2.287 1.00 95.56 421 LEU A C 1
ATOM 3270 O O . LEU A 1 421 ? -13.728 -9.157 2.757 1.00 95.56 421 LEU A O 1
ATOM 3274 N N . PRO A 1 422 ? -11.594 -9.669 2.294 1.00 95.88 422 PRO A N 1
ATOM 3275 C CA . PRO A 1 422 ? -11.706 -11.066 2.732 1.00 95.88 422 PRO A CA 1
ATOM 3276 C C . PRO A 1 422 ? -11.596 -11.254 4.258 1.00 95.88 422 PRO A C 1
ATOM 3278 O O . PRO A 1 422 ? -11.309 -12.350 4.741 1.00 95.88 422 PRO A O 1
ATOM 3281 N N . ASP A 1 423 ? -11.770 -10.196 5.043 1.00 94.38 423 ASP A N 1
ATOM 3282 C CA . ASP A 1 423 ? -11.531 -10.165 6.487 1.00 94.38 423 ASP A CA 1
ATOM 3283 C C . ASP A 1 423 ? -12.462 -11.093 7.283 1.00 94.38 423 ASP A C 1
ATOM 3285 O O . ASP A 1 423 ? -11.983 -11.799 8.174 1.00 94.38 423 ASP A O 1
ATOM 3289 N N . GLU A 1 424 ? -13.755 -11.179 6.952 1.00 93.94 424 GLU A N 1
ATOM 3290 C CA . GLU A 1 424 ? -14.673 -12.112 7.633 1.00 93.94 424 GLU A CA 1
ATOM 3291 C C . GLU A 1 424 ? -14.269 -13.580 7.425 1.00 93.94 424 GLU A C 1
ATOM 3293 O O . GLU A 1 424 ? -14.231 -14.359 8.385 1.00 93.94 424 GLU A O 1
ATOM 3298 N N . ASP A 1 425 ? -13.905 -13.948 6.193 1.00 94.75 425 ASP A N 1
ATOM 3299 C CA . ASP A 1 425 ? -13.456 -15.301 5.851 1.00 94.75 425 ASP A CA 1
ATOM 3300 C C . ASP A 1 425 ? -12.142 -15.647 6.557 1.00 94.75 425 ASP A C 1
ATOM 3302 O O . ASP A 1 425 ? -11.971 -16.763 7.064 1.00 94.75 425 ASP A O 1
ATOM 3306 N N . ILE A 1 426 ? -11.221 -14.685 6.651 1.00 95.19 426 ILE A N 1
ATOM 3307 C CA . ILE A 1 426 ? -9.956 -14.844 7.373 1.00 95.19 426 ILE A CA 1
ATOM 3308 C C . ILE A 1 426 ? -10.214 -15.048 8.870 1.00 95.19 426 ILE A C 1
ATOM 3310 O O . ILE A 1 426 ? -9.678 -15.998 9.450 1.00 95.19 426 ILE A O 1
ATOM 3314 N N . ILE A 1 427 ? -11.064 -14.223 9.493 1.00 93.69 427 ILE A N 1
ATOM 3315 C CA . ILE A 1 427 ? -11.443 -14.356 10.909 1.00 93.69 427 ILE A CA 1
ATOM 3316 C C . ILE A 1 427 ? -12.054 -15.739 11.167 1.00 93.69 427 ILE A C 1
ATOM 3318 O O . ILE A 1 427 ? -11.635 -16.442 12.095 1.00 93.69 427 ILE A O 1
ATOM 3322 N N . ALA A 1 428 ? -13.014 -16.153 10.337 1.00 92.88 428 ALA A N 1
ATOM 3323 C CA . ALA A 1 428 ? -13.701 -17.431 10.479 1.00 92.88 428 ALA A CA 1
ATOM 3324 C C . ALA A 1 428 ? -12.746 -18.624 10.293 1.00 92.88 428 ALA A C 1
ATOM 3326 O O . ALA A 1 428 ? -12.735 -19.546 11.113 1.00 92.88 428 ALA A O 1
ATOM 3327 N N . SER A 1 429 ? -11.910 -18.594 9.252 1.00 93.69 429 SER A N 1
ATOM 3328 C CA . SER A 1 429 ? -10.940 -19.650 8.933 1.00 93.69 429 SER A CA 1
ATOM 3329 C C . SER A 1 429 ? -9.865 -19.792 10.012 1.00 93.69 429 SER A C 1
ATOM 3331 O O . SER A 1 429 ? -9.525 -20.910 10.412 1.00 93.69 429 SER A O 1
ATOM 3333 N N . TRP A 1 430 ? -9.357 -18.673 10.535 1.00 93.50 430 TRP A N 1
ATOM 3334 C CA . TRP A 1 430 ? -8.368 -18.674 11.612 1.00 93.50 430 TRP A CA 1
ATOM 3335 C C . TRP A 1 430 ? -8.939 -19.258 12.906 1.00 93.50 430 TRP A C 1
ATOM 3337 O O . TRP A 1 430 ? -8.345 -20.166 13.494 1.00 93.50 430 TRP A O 1
ATOM 3347 N N . ALA A 1 431 ? -10.134 -18.812 13.303 1.00 91.69 431 ALA A N 1
ATOM 3348 C CA . ALA A 1 431 ? -10.822 -19.333 14.480 1.00 91.69 431 ALA A CA 1
ATOM 3349 C C . ALA A 1 431 ? -11.139 -20.834 14.346 1.00 91.69 431 ALA A C 1
ATOM 3351 O O . ALA A 1 431 ? -10.943 -21.596 15.294 1.00 91.69 431 ALA A O 1
ATOM 3352 N N . ALA A 1 432 ? -11.563 -21.290 13.161 1.00 93.12 432 ALA A N 1
ATOM 3353 C CA . ALA A 1 432 ? -11.853 -22.701 12.895 1.00 93.12 432 ALA A CA 1
ATOM 3354 C C . ALA A 1 432 ? -10.615 -23.610 13.013 1.00 93.12 432 ALA A C 1
ATOM 3356 O O . ALA A 1 432 ? -10.742 -24.782 13.369 1.00 93.12 432 ALA A O 1
ATOM 3357 N N . LYS A 1 433 ? -9.414 -23.072 12.765 1.00 93.00 433 LYS A N 1
ATOM 3358 C CA . LYS A 1 433 ? -8.128 -23.767 12.959 1.00 93.00 433 LYS A CA 1
ATOM 3359 C C . LYS A 1 433 ? -7.632 -23.729 14.412 1.00 93.00 433 LYS A C 1
ATOM 3361 O O . LYS A 1 433 ? -6.543 -24.221 14.695 1.00 93.00 433 LYS A O 1
ATOM 3366 N N . GLY A 1 434 ? -8.418 -23.168 15.334 1.00 90.94 434 GLY A N 1
ATOM 3367 C CA . GLY A 1 434 ? -8.053 -23.002 16.742 1.00 90.94 434 GLY A CA 1
ATOM 3368 C C . GLY A 1 434 ? -7.175 -21.779 17.021 1.00 90.94 434 GLY A C 1
ATOM 3369 O O . GLY A 1 434 ? -6.672 -21.648 18.136 1.00 90.94 434 GLY A O 1
ATOM 3370 N N . GLY A 1 435 ? -6.987 -20.895 16.036 1.00 90.56 435 GLY A N 1
ATOM 3371 C CA . GLY A 1 435 ? -6.262 -19.640 16.202 1.00 90.56 435 GLY A CA 1
ATOM 3372 C C . GLY A 1 435 ? -7.036 -18.628 17.049 1.00 90.56 435 GLY A C 1
ATOM 3373 O O . GLY A 1 435 ? -8.271 -18.646 17.107 1.00 90.56 435 GLY A O 1
ATOM 3374 N N . ASN A 1 436 ? -6.324 -17.719 17.717 1.00 90.00 436 ASN A N 1
ATOM 3375 C CA . ASN A 1 436 ? -6.957 -16.624 18.439 1.00 90.00 436 ASN A CA 1
ATOM 3376 C C . ASN A 1 436 ? -7.115 -15.426 17.498 1.00 90.00 436 ASN A C 1
ATOM 3378 O O . ASN A 1 436 ? -6.139 -14.967 16.924 1.00 90.00 436 ASN A O 1
ATOM 3382 N N . VAL A 1 437 ? -8.324 -14.877 17.345 1.00 88.56 437 VAL A N 1
ATOM 3383 C CA . VAL A 1 437 ? -8.553 -13.709 16.463 1.00 88.56 437 VAL A CA 1
ATOM 3384 C C . VAL A 1 437 ? -7.712 -12.493 16.874 1.00 88.56 437 VAL A C 1
ATOM 3386 O O . VAL A 1 437 ? -7.327 -11.708 16.017 1.00 88.56 437 VAL A O 1
ATOM 3389 N N . ALA A 1 438 ? -7.331 -12.389 18.152 1.00 89.50 438 ALA A N 1
ATOM 3390 C CA . ALA A 1 438 ? -6.390 -11.367 18.612 1.00 89.50 438 ALA A CA 1
ATOM 3391 C C . ALA A 1 438 ? -4.997 -11.475 17.961 1.00 89.50 438 ALA A C 1
ATOM 3393 O O . ALA A 1 438 ? -4.279 -10.487 17.923 1.00 89.50 438 ALA A O 1
ATOM 3394 N N . ASP A 1 439 ? -4.626 -12.639 17.417 1.00 89.50 439 ASP A N 1
ATOM 3395 C CA . ASP A 1 439 ? -3.378 -12.810 16.669 1.00 89.50 439 ASP A CA 1
ATOM 3396 C C . ASP A 1 439 ? -3.427 -12.074 15.322 1.00 89.50 439 ASP A C 1
ATOM 3398 O O . ASP A 1 439 ? -2.377 -11.744 14.784 1.00 89.50 439 ASP A O 1
ATOM 3402 N N . LEU A 1 440 ? -4.623 -11.820 14.772 1.00 91.75 440 LEU A N 1
ATOM 3403 C CA . LEU A 1 440 ? -4.830 -11.214 13.451 1.00 91.75 440 LEU A CA 1
ATOM 3404 C C . LEU A 1 440 ? -4.755 -9.686 13.458 1.00 91.75 440 LEU A C 1
ATOM 3406 O O . LEU A 1 440 ? -4.690 -9.079 12.391 1.00 91.75 440 LEU A O 1
ATOM 3410 N N . VAL A 1 441 ? -4.789 -9.062 14.634 1.00 89.75 441 VAL A N 1
ATOM 3411 C CA . VAL A 1 441 ? -4.840 -7.606 14.776 1.00 89.75 441 VAL A CA 1
ATOM 3412 C C . VAL A 1 441 ? -3.678 -7.081 15.604 1.00 89.75 441 VAL A C 1
ATOM 3414 O O . VAL A 1 441 ? -3.169 -7.776 16.483 1.00 89.75 441 VAL A O 1
ATOM 3417 N N . SER A 1 442 ? -3.262 -5.845 15.334 1.00 85.56 442 SER A N 1
ATOM 3418 C CA . SER A 1 442 ? -2.320 -5.116 16.173 1.00 85.56 442 SER A CA 1
ATOM 3419 C C . SER A 1 442 ? -2.825 -5.107 17.613 1.00 85.56 442 SER A C 1
ATOM 3421 O O . SER A 1 442 ? -4.017 -4.922 17.901 1.00 85.56 442 SER A O 1
ATOM 3423 N N . GLN A 1 443 ? -1.881 -5.299 18.531 1.00 78.44 443 GLN A N 1
ATOM 3424 C CA . GLN A 1 443 ? -2.136 -5.303 19.966 1.00 78.44 443 GLN A CA 1
ATOM 3425 C C . GLN A 1 443 ? -2.776 -3.988 20.417 1.00 78.44 443 GLN A C 1
ATOM 3427 O O . GLN A 1 443 ? -3.693 -3.999 21.243 1.00 78.44 443 GLN A O 1
ATOM 3432 N N . VAL A 1 444 ? -2.334 -2.870 19.833 1.00 74.69 444 VAL A N 1
ATOM 3433 C CA . VAL A 1 444 ? -2.870 -1.537 20.100 1.00 74.69 444 VAL A CA 1
ATOM 3434 C C . VAL A 1 444 ? -4.050 -1.255 19.171 1.00 74.69 444 VAL A C 1
ATOM 3436 O O . VAL A 1 444 ? -3.975 -1.370 17.953 1.00 74.69 444 VAL A O 1
ATOM 3439 N N . GLY A 1 445 ? -5.184 -0.870 19.756 1.00 75.19 445 GLY A N 1
ATOM 3440 C CA . GLY A 1 445 ? -6.413 -0.545 19.021 1.00 75.19 445 GLY A CA 1
ATOM 3441 C C . GLY A 1 445 ? -7.279 -1.760 18.662 1.00 75.19 445 GLY A C 1
ATOM 3442 O O . GLY A 1 445 ? -8.501 -1.658 18.764 1.00 75.19 445 GLY A O 1
ATOM 3443 N N . GLY A 1 446 ? -6.678 -2.913 18.340 1.00 80.38 446 GLY A N 1
ATOM 3444 C CA . GLY A 1 446 ? -7.391 -4.189 18.167 1.00 80.38 446 GLY A CA 1
ATOM 3445 C C . GLY A 1 446 ? -8.183 -4.329 16.864 1.00 80.38 446 GLY A C 1
ATOM 3446 O O . GLY A 1 446 ? -9.167 -5.068 16.842 1.00 80.38 446 GLY A O 1
ATOM 3447 N N . VAL A 1 447 ? -7.792 -3.605 15.808 1.00 82.44 447 VAL A N 1
ATOM 3448 C CA . VAL A 1 447 ? -8.470 -3.624 14.492 1.00 82.44 447 VAL A CA 1
ATOM 3449 C C . VAL A 1 447 ? -7.534 -3.581 13.286 1.00 82.44 447 VAL A C 1
ATOM 3451 O O . VAL A 1 447 ? -7.844 -4.208 12.280 1.00 82.44 447 VAL A O 1
ATOM 3454 N N . HIS A 1 448 ? -6.398 -2.880 13.362 1.00 90.31 448 HIS A N 1
ATOM 3455 C CA . HIS A 1 448 ? -5.407 -2.893 12.280 1.00 90.31 448 HIS A CA 1
ATOM 3456 C C . HIS A 1 448 ? -4.821 -4.298 12.129 1.00 90.31 448 HIS A C 1
ATOM 3458 O O . HIS A 1 448 ? -4.653 -4.959 13.152 1.00 90.31 448 HIS A O 1
ATOM 3464 N N . PRO A 1 449 ? -4.506 -4.774 10.916 1.00 91.62 449 PRO A N 1
ATOM 3465 C CA . PRO A 1 449 ? -3.912 -6.091 10.737 1.00 91.62 449 PRO A CA 1
ATOM 3466 C C . PRO A 1 449 ? -2.533 -6.164 11.411 1.00 91.62 449 PRO A C 1
ATOM 3468 O O . PRO A 1 449 ? -1.682 -5.301 11.199 1.00 91.62 449 PRO A O 1
ATOM 3471 N N . SER A 1 450 ? -2.313 -7.207 12.217 1.00 91.31 450 SER A N 1
ATOM 3472 C CA . SER A 1 450 ? -0.967 -7.587 12.676 1.00 91.31 450 SER A CA 1
ATOM 3473 C C . SER A 1 450 ? -0.158 -8.155 11.509 1.00 91.31 450 SER A C 1
ATOM 3475 O O . SER A 1 450 ? -0.704 -8.378 10.432 1.00 91.31 450 SER A O 1
ATOM 3477 N N . LEU A 1 451 ? 1.105 -8.531 11.722 1.00 90.56 451 LEU A N 1
ATOM 3478 C CA . LEU A 1 451 ? 1.853 -9.285 10.710 1.00 90.56 451 LEU A CA 1
ATOM 3479 C C . LEU A 1 451 ? 1.139 -10.579 10.264 1.00 90.56 451 LEU A C 1
ATOM 3481 O O . LEU A 1 451 ? 1.136 -10.919 9.080 1.00 90.56 451 LEU A O 1
ATOM 3485 N N . VAL A 1 452 ? 0.508 -11.300 11.199 1.00 92.00 452 VAL A N 1
ATOM 3486 C CA . VAL A 1 452 ? -0.264 -12.516 10.885 1.00 92.00 452 VAL A CA 1
ATOM 3487 C C . VAL A 1 452 ? -1.482 -12.155 10.039 1.00 92.00 452 VAL A C 1
ATOM 3489 O O . VAL A 1 452 ? -1.725 -12.797 9.019 1.00 92.00 452 VAL A O 1
ATOM 3492 N N . GLY A 1 453 ? -2.217 -11.111 10.436 1.00 93.19 453 GLY A N 1
ATOM 3493 C CA . GLY A 1 453 ? -3.348 -10.591 9.670 1.00 93.19 453 GLY A CA 1
ATOM 3494 C C . GLY A 1 453 ? -2.936 -10.174 8.260 1.00 93.19 453 GLY A C 1
ATOM 3495 O O . GLY A 1 453 ? -3.525 -10.646 7.294 1.00 93.19 453 GLY A O 1
ATOM 3496 N N . SER A 1 454 ? -1.872 -9.379 8.144 1.00 94.31 454 SER A N 1
ATOM 3497 C CA . SER A 1 454 ? -1.309 -8.901 6.881 1.00 94.31 454 SER A CA 1
ATOM 3498 C C . SER A 1 454 ? -0.910 -10.049 5.954 1.00 94.31 454 SER A C 1
ATOM 3500 O O . SER A 1 454 ? -1.260 -10.045 4.777 1.00 94.31 454 SER A O 1
ATOM 3502 N N . THR A 1 455 ? -0.251 -11.080 6.483 1.00 94.31 455 THR A N 1
ATOM 3503 C CA . THR A 1 455 ? 0.151 -12.260 5.697 1.00 94.31 455 THR A CA 1
ATOM 3504 C C . THR A 1 455 ? -1.069 -13.015 5.157 1.00 94.31 455 THR A C 1
ATOM 3506 O O . THR A 1 455 ? -1.105 -13.399 3.989 1.00 94.31 455 THR A O 1
ATOM 3509 N N . LEU A 1 456 ? -2.107 -13.204 5.979 1.00 95.69 456 LEU A N 1
ATOM 3510 C CA . LEU A 1 456 ? -3.338 -13.877 5.546 1.00 95.69 456 LEU A CA 1
ATOM 3511 C C . LEU A 1 456 ? -4.156 -13.031 4.564 1.00 95.69 456 LEU A C 1
ATOM 3513 O O . LEU A 1 456 ? -4.781 -13.581 3.659 1.00 95.69 456 LEU A O 1
ATOM 3517 N N . TRP A 1 457 ? -4.135 -11.706 4.714 1.00 96.69 457 TRP A N 1
ATOM 3518 C CA . TRP A 1 457 ? -4.728 -10.782 3.750 1.00 96.69 457 TRP A CA 1
ATOM 3519 C C . TRP A 1 457 ? -4.027 -10.868 2.399 1.00 96.69 457 TRP A C 1
ATOM 3521 O O . TRP A 1 457 ? -4.706 -11.008 1.384 1.00 96.69 457 TRP A O 1
ATOM 3531 N N . ALA A 1 458 ? -2.692 -10.852 2.378 1.00 97.94 458 ALA A N 1
ATOM 3532 C CA . ALA A 1 458 ? -1.913 -11.012 1.154 1.00 97.94 458 ALA A CA 1
ATOM 3533 C C . ALA A 1 458 ? -2.268 -12.320 0.428 1.00 97.94 458 ALA A C 1
ATOM 3535 O O . ALA A 1 458 ? -2.515 -12.306 -0.778 1.00 97.94 458 ALA A O 1
ATOM 3536 N N . ASP A 1 459 ? -2.369 -13.433 1.161 1.00 97.62 459 ASP A N 1
ATOM 3537 C CA . ASP A 1 459 ? -2.726 -14.735 0.592 1.00 97.62 459 ASP A CA 1
ATOM 3538 C C . ASP A 1 459 ? -4.141 -14.774 0.004 1.00 97.62 459 ASP A C 1
ATOM 3540 O O . ASP A 1 459 ? -4.342 -15.200 -1.141 1.00 97.62 459 ASP A O 1
ATOM 3544 N N . ALA A 1 460 ? -5.124 -14.286 0.762 1.00 98.06 460 ALA A N 1
ATOM 3545 C CA . ALA A 1 460 ? -6.512 -14.255 0.323 1.00 98.06 460 ALA A CA 1
ATOM 3546 C C . ALA A 1 460 ? -6.697 -13.326 -0.884 1.00 98.06 460 ALA A C 1
ATOM 3548 O O . ALA A 1 460 ? -7.310 -13.719 -1.878 1.00 98.06 460 ALA A O 1
ATOM 3549 N N . ILE A 1 461 ? -6.121 -12.122 -0.835 1.00 98.50 461 ILE A N 1
ATOM 3550 C CA . ILE A 1 461 ? -6.197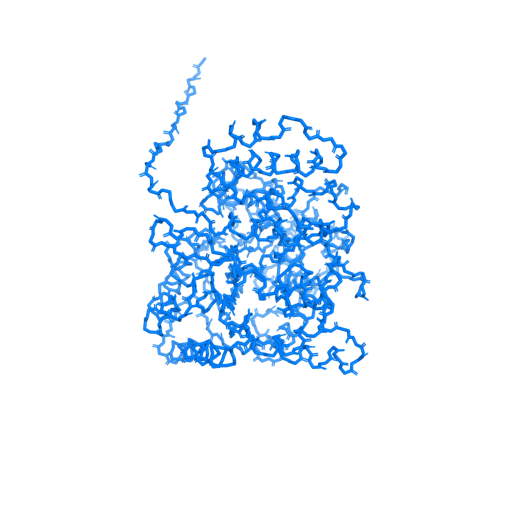 -11.148 -1.927 1.00 98.50 461 ILE A CA 1
ATOM 3551 C C . ILE A 1 461 ? -5.499 -11.687 -3.174 1.00 98.50 461 ILE A C 1
ATOM 3553 O O . ILE A 1 461 ? -6.080 -11.641 -4.256 1.00 98.50 461 ILE A O 1
ATOM 3557 N N . TRP A 1 462 ? -4.300 -12.257 -3.048 1.00 98.69 462 TRP A N 1
ATOM 3558 C CA . TRP A 1 462 ? -3.623 -12.882 -4.183 1.00 98.69 462 TRP A CA 1
ATOM 3559 C C . TRP A 1 462 ? -4.484 -13.975 -4.821 1.00 98.69 462 TRP A C 1
ATOM 3561 O O . TRP A 1 462 ? -4.653 -13.996 -6.039 1.00 98.69 462 TRP A O 1
ATOM 3571 N N . THR A 1 463 ? -5.086 -14.842 -4.003 1.00 98.56 463 THR A N 1
ATOM 3572 C CA . THR A 1 463 ? -5.980 -15.907 -4.476 1.00 98.56 463 THR A CA 1
ATOM 3573 C C . THR A 1 463 ? -7.185 -15.339 -5.226 1.00 98.56 463 THR A C 1
ATOM 3575 O O . THR A 1 463 ? -7.560 -15.864 -6.278 1.00 98.56 463 THR A O 1
ATOM 3578 N N . ILE A 1 464 ? -7.776 -14.246 -4.731 1.00 98.44 464 ILE A N 1
ATOM 3579 C CA . ILE A 1 464 ? -8.875 -13.537 -5.401 1.00 98.44 464 ILE A CA 1
ATOM 3580 C C . ILE A 1 464 ? -8.422 -13.017 -6.769 1.00 98.44 464 ILE A C 1
ATOM 3582 O O . ILE A 1 464 ? -9.106 -13.274 -7.764 1.00 98.44 464 ILE A O 1
ATOM 3586 N N . LEU A 1 465 ? -7.277 -12.333 -6.836 1.00 98.69 465 LEU A N 1
ATOM 3587 C CA . LEU A 1 465 ? -6.747 -11.771 -8.080 1.00 98.69 465 LEU A CA 1
ATOM 3588 C C . LEU A 1 465 ? -6.418 -12.872 -9.096 1.00 98.69 465 LEU A C 1
ATOM 3590 O O . LEU A 1 465 ? -6.850 -12.796 -10.244 1.00 98.69 465 LEU A O 1
ATOM 3594 N N . GLU A 1 466 ? -5.722 -13.927 -8.673 1.00 98.25 466 GLU A N 1
ATOM 3595 C CA . GLU A 1 466 ? -5.315 -15.033 -9.544 1.00 98.25 466 GLU A CA 1
ATOM 3596 C C . GLU A 1 466 ? -6.509 -15.860 -10.041 1.00 98.25 466 GLU A C 1
ATOM 3598 O O . GLU A 1 466 ? -6.514 -16.331 -11.177 1.00 98.25 466 GLU A O 1
ATOM 3603 N N . THR A 1 467 ? -7.557 -16.001 -9.229 1.00 98.31 467 THR A N 1
ATOM 3604 C CA . THR A 1 467 ? -8.751 -16.763 -9.618 1.00 98.31 467 THR A CA 1
ATOM 3605 C C . THR A 1 467 ? -9.660 -15.970 -10.554 1.00 98.31 467 THR A C 1
ATOM 3607 O O . THR A 1 467 ? -10.190 -16.528 -11.515 1.00 98.31 467 THR A O 1
ATOM 3610 N N . ASN A 1 468 ? -9.874 -14.682 -10.273 1.00 98.50 468 ASN A N 1
ATOM 3611 C CA . ASN A 1 468 ? -10.928 -13.905 -10.930 1.00 98.50 468 ASN A CA 1
ATOM 3612 C C . ASN A 1 468 ? -10.411 -13.032 -12.075 1.00 98.50 468 ASN A C 1
ATOM 3614 O O . ASN A 1 468 ? -11.122 -12.847 -13.062 1.00 98.50 468 ASN A O 1
ATOM 3618 N N . ILE A 1 469 ? -9.195 -12.494 -11.954 1.00 98.38 469 ILE A N 1
ATOM 3619 C CA . ILE A 1 469 ? -8.599 -11.563 -12.921 1.00 98.38 469 ILE A CA 1
ATOM 3620 C C . ILE A 1 469 ? -7.095 -11.832 -13.133 1.00 98.38 469 ILE A C 1
ATOM 3622 O O . ILE A 1 469 ? -6.287 -10.910 -13.058 1.00 98.38 469 ILE A O 1
ATOM 3626 N N . PRO A 1 470 ? -6.673 -13.077 -13.437 1.00 97.75 470 PRO A N 1
ATOM 3627 C CA . PRO A 1 470 ? -5.254 -13.457 -13.480 1.00 97.75 470 PRO A CA 1
ATOM 3628 C C . PRO A 1 470 ? -4.404 -12.640 -14.459 1.00 97.75 470 PRO A C 1
ATOM 3630 O O . PRO A 1 470 ? -3.184 -12.581 -14.312 1.00 97.75 470 PRO A O 1
ATOM 3633 N N . HIS A 1 471 ? -5.020 -12.023 -15.472 1.00 96.38 471 HIS A N 1
ATOM 3634 C CA . HIS A 1 471 ? -4.318 -11.177 -16.436 1.00 96.38 471 HIS A CA 1
ATOM 3635 C C . HIS A 1 471 ? -3.706 -9.928 -15.794 1.00 96.38 471 HIS A C 1
ATOM 3637 O O . HIS A 1 471 ? -2.687 -9.464 -16.296 1.00 96.38 471 HIS A O 1
ATOM 3643 N N . VAL A 1 472 ? -4.250 -9.427 -14.675 1.00 97.62 472 VAL A N 1
ATOM 3644 C CA . VAL A 1 472 ? -3.703 -8.243 -13.979 1.00 97.62 472 VAL A CA 1
ATOM 3645 C C . VAL A 1 472 ? -2.397 -8.528 -13.234 1.00 97.62 472 VAL A C 1
ATOM 3647 O O . VAL A 1 472 ? -1.718 -7.587 -12.833 1.00 97.62 472 VAL A O 1
ATOM 3650 N N . LEU A 1 473 ? -2.056 -9.810 -13.046 1.00 97.94 473 LEU A N 1
ATOM 3651 C CA . LEU A 1 473 ? -0.817 -10.273 -12.406 1.00 97.94 473 LEU A CA 1
ATOM 3652 C C . LEU A 1 473 ? 0.303 -10.559 -13.423 1.00 97.94 473 LEU A C 1
ATOM 3654 O O . LEU A 1 473 ? 1.409 -10.932 -13.035 1.00 97.94 473 LEU A O 1
ATOM 3658 N N . GLY A 1 474 ? 0.015 -10.466 -14.725 1.00 95.44 474 GLY A N 1
ATOM 3659 C CA . GLY A 1 474 ? 0.952 -10.820 -15.789 1.00 95.44 474 GLY A CA 1
ATOM 3660 C C . GLY A 1 474 ? 1.288 -12.323 -15.862 1.00 95.44 474 GLY A C 1
ATOM 3661 O O . GLY A 1 474 ? 0.775 -13.146 -15.093 1.00 95.44 474 GLY A O 1
ATOM 3662 N N . PRO A 1 475 ? 2.120 -12.745 -16.828 1.00 95.94 475 PRO A N 1
ATOM 3663 C CA . PRO A 1 475 ? 2.589 -14.125 -16.935 1.00 95.94 475 PRO A CA 1
ATOM 3664 C C . PRO A 1 475 ? 3.748 -14.425 -15.971 1.00 95.94 475 PRO A C 1
ATOM 3666 O O . PRO A 1 475 ? 4.493 -13.535 -15.574 1.00 95.94 475 PRO A O 1
ATOM 3669 N N . VAL A 1 476 ? 3.957 -15.708 -15.660 1.00 97.88 476 VAL A N 1
ATOM 3670 C CA . VAL A 1 476 ? 5.198 -16.164 -15.009 1.00 97.88 476 VAL A CA 1
ATOM 3671 C C . VAL A 1 476 ? 6.364 -15.995 -15.987 1.00 97.88 476 VAL A C 1
ATOM 3673 O O . VAL A 1 476 ? 6.292 -16.488 -17.119 1.00 97.88 476 VAL A O 1
ATOM 3676 N N . ASN A 1 477 ? 7.438 -15.329 -15.562 1.00 98.44 477 ASN A N 1
ATOM 3677 C CA . ASN A 1 477 ? 8.621 -15.127 -16.393 1.00 98.44 477 ASN A CA 1
ATOM 3678 C C . ASN A 1 477 ? 9.494 -16.405 -16.416 1.00 98.44 477 ASN A C 1
ATOM 3680 O O . ASN A 1 477 ? 10.051 -16.801 -15.387 1.00 98.44 477 ASN A O 1
ATOM 3684 N N . PRO A 1 478 ? 9.668 -17.066 -17.579 1.00 97.69 478 PRO A N 1
ATOM 3685 C CA . PRO A 1 478 ? 10.463 -18.291 -17.688 1.00 97.69 478 PRO A CA 1
ATOM 3686 C C . PRO A 1 478 ? 11.961 -18.061 -17.436 1.00 97.69 478 PRO A C 1
ATOM 3688 O O . PRO A 1 478 ? 12.707 -19.026 -17.268 1.00 97.69 478 PRO A O 1
ATOM 3691 N N . HIS A 1 479 ? 12.411 -16.806 -17.406 1.00 97.88 479 HIS A N 1
ATOM 3692 C CA . HIS A 1 479 ? 13.798 -16.427 -17.172 1.00 97.88 479 HIS A CA 1
ATOM 3693 C C . HIS A 1 479 ? 14.132 -16.200 -15.695 1.00 97.88 479 HIS A C 1
ATOM 3695 O O . HIS A 1 479 ? 15.306 -16.006 -15.396 1.00 97.88 479 HIS A O 1
ATOM 3701 N N . ASN A 1 480 ? 13.175 -16.305 -14.762 1.00 98.56 480 ASN A N 1
ATOM 3702 C CA . ASN A 1 480 ? 13.419 -16.074 -13.329 1.00 98.56 480 ASN A CA 1
ATOM 3703 C C . ASN A 1 480 ? 14.630 -16.854 -12.789 1.00 98.56 480 ASN A C 1
ATOM 3705 O O . ASN A 1 480 ? 15.485 -16.280 -12.123 1.00 98.56 480 ASN A O 1
ATOM 3709 N N . ALA A 1 481 ? 14.763 -18.139 -13.135 1.00 98.44 481 ALA A N 1
ATOM 3710 C CA . ALA A 1 481 ? 15.907 -18.945 -12.702 1.00 98.44 481 ALA A CA 1
ATOM 3711 C C . ALA A 1 481 ? 17.246 -18.450 -13.285 1.00 98.44 481 ALA A C 1
ATOM 3713 O O . ALA A 1 481 ? 18.273 -18.517 -12.612 1.00 98.44 481 ALA A O 1
ATOM 3714 N N . ALA A 1 482 ? 17.243 -17.946 -14.523 1.00 98.12 482 ALA A N 1
ATOM 3715 C CA . ALA A 1 482 ? 18.431 -17.380 -15.159 1.00 98.12 482 ALA A CA 1
ATOM 3716 C C . ALA A 1 482 ? 18.798 -16.015 -14.559 1.00 98.12 482 ALA A C 1
ATOM 3718 O O . ALA A 1 482 ? 19.978 -15.768 -14.319 1.00 98.12 482 ALA A O 1
ATOM 3719 N N . ILE A 1 483 ? 17.798 -15.176 -14.263 1.00 98.50 483 ILE A N 1
ATOM 3720 C CA . ILE A 1 483 ? 17.973 -13.898 -13.564 1.00 98.50 483 ILE A CA 1
ATOM 3721 C C . ILE A 1 483 ? 18.628 -14.153 -12.204 1.00 98.50 483 ILE A C 1
ATOM 3723 O O . ILE A 1 483 ? 19.694 -13.611 -11.940 1.00 98.50 483 ILE A O 1
ATOM 3727 N N . THR A 1 484 ? 18.080 -15.055 -11.384 1.00 98.12 484 THR A N 1
ATOM 3728 C CA . THR A 1 484 ? 18.666 -15.394 -10.076 1.00 98.12 484 THR A CA 1
ATOM 3729 C C . THR A 1 484 ? 20.075 -15.976 -10.202 1.00 98.12 484 THR A C 1
ATOM 3731 O O . THR A 1 484 ? 20.959 -15.625 -9.426 1.00 98.12 484 THR A O 1
ATOM 3734 N N . ALA A 1 485 ? 20.328 -16.841 -11.188 1.00 98.25 485 ALA A N 1
ATOM 3735 C CA . ALA A 1 485 ? 21.660 -17.410 -11.389 1.00 98.25 485 ALA A CA 1
ATOM 3736 C C . ALA A 1 485 ? 22.714 -16.358 -11.780 1.00 98.25 485 ALA A C 1
ATOM 3738 O O . ALA A 1 485 ? 23.895 -16.549 -11.495 1.00 98.25 485 ALA A O 1
ATOM 3739 N N . MET A 1 486 ? 22.302 -15.278 -12.449 1.00 97.88 486 MET A N 1
ATOM 3740 C CA . MET A 1 486 ? 23.202 -14.244 -12.960 1.00 97.88 486 MET A CA 1
ATOM 3741 C C . MET A 1 486 ? 23.347 -13.047 -12.015 1.00 97.88 486 MET A C 1
ATOM 3743 O O . MET A 1 486 ? 24.455 -12.549 -11.842 1.00 97.88 486 MET A O 1
ATOM 3747 N N . PHE A 1 487 ? 22.246 -12.609 -11.407 1.00 98.00 487 PHE A N 1
ATOM 3748 C CA . PHE A 1 487 ? 22.154 -11.379 -10.618 1.00 98.00 487 PHE A CA 1
ATOM 3749 C C . PHE A 1 487 ? 21.901 -11.633 -9.127 1.00 98.00 487 PHE A C 1
ATOM 3751 O O . PHE A 1 487 ? 21.850 -10.686 -8.350 1.00 98.00 487 PHE A O 1
ATOM 3758 N N . GLY A 1 488 ? 21.768 -12.893 -8.699 1.00 97.06 488 GLY A N 1
ATOM 3759 C CA . GLY A 1 488 ? 21.570 -13.247 -7.295 1.00 97.06 488 GLY A CA 1
ATOM 3760 C C . GLY A 1 488 ? 20.249 -12.710 -6.746 1.00 97.06 488 GLY A C 1
ATOM 3761 O O . GLY A 1 488 ? 19.179 -13.047 -7.255 1.00 97.06 488 GLY A O 1
ATOM 3762 N N . ASP A 1 489 ? 20.346 -11.886 -5.703 1.00 95.25 489 ASP A N 1
ATOM 3763 C CA . ASP A 1 489 ? 19.235 -11.153 -5.086 1.00 95.25 489 ASP A CA 1
ATOM 3764 C C . ASP A 1 489 ? 18.922 -9.824 -5.796 1.00 95.25 489 ASP A C 1
ATOM 3766 O O . ASP A 1 489 ? 18.115 -9.041 -5.295 1.00 95.25 489 ASP A O 1
ATOM 3770 N N . GLN A 1 490 ? 19.568 -9.565 -6.942 1.00 97.69 490 GLN A N 1
ATOM 3771 C CA . GLN A 1 490 ? 19.417 -8.348 -7.739 1.00 97.69 490 GLN A CA 1
ATOM 3772 C C . GLN A 1 490 ? 19.730 -7.064 -6.938 1.00 97.69 490 GLN A C 1
ATOM 3774 O O . GLN A 1 490 ? 19.189 -5.993 -7.202 1.00 97.69 490 GLN A O 1
ATOM 3779 N N . GLY A 1 491 ? 20.612 -7.162 -5.937 1.00 94.62 491 GLY A N 1
ATOM 3780 C CA . GLY A 1 491 ? 20.996 -6.039 -5.081 1.00 94.62 491 GLY A CA 1
ATOM 3781 C C . GLY A 1 491 ? 20.015 -5.741 -3.943 1.00 94.62 491 GLY A C 1
ATOM 3782 O O . GLY A 1 491 ? 20.192 -4.731 -3.259 1.00 94.62 491 GLY A O 1
ATOM 3783 N N . GLY A 1 492 ? 18.996 -6.584 -3.735 1.00 93.62 492 GLY A N 1
ATOM 3784 C CA . GLY A 1 492 ? 18.053 -6.496 -2.616 1.00 93.62 492 GLY A CA 1
ATOM 3785 C C . GLY A 1 492 ? 17.279 -5.173 -2.537 1.00 93.62 492 GLY A C 1
ATOM 3786 O O . GLY A 1 492 ? 17.231 -4.392 -3.490 1.00 93.62 492 GLY A O 1
ATOM 3787 N N . HIS A 1 493 ? 16.668 -4.905 -1.381 1.00 91.31 493 HIS A N 1
ATOM 3788 C CA . HIS A 1 493 ? 15.802 -3.733 -1.143 1.00 91.31 493 HIS A CA 1
ATOM 3789 C C . HIS A 1 493 ? 16.422 -2.696 -0.203 1.00 91.31 493 HIS A C 1
ATOM 3791 O O . HIS A 1 493 ? 15.933 -1.578 -0.114 1.00 91.31 493 HIS A O 1
ATOM 3797 N N . GLY A 1 494 ? 17.523 -3.035 0.466 1.00 74.31 494 GLY A N 1
ATOM 3798 C CA . GLY A 1 494 ? 18.207 -2.177 1.427 1.00 74.31 494 GLY A CA 1
ATOM 3799 C C . GLY A 1 494 ? 19.608 -2.693 1.731 1.00 74.31 494 GLY A C 1
ATOM 3800 O O . GLY A 1 494 ? 19.996 -3.773 1.285 1.00 74.31 494 GLY A O 1
ATOM 3801 N N . ASP A 1 495 ? 20.383 -1.921 2.492 1.00 54.50 495 ASP A N 1
ATOM 3802 C CA . ASP A 1 495 ? 21.685 -2.398 2.956 1.00 54.50 495 ASP A CA 1
ATOM 3803 C C . ASP A 1 495 ? 21.417 -3.532 3.945 1.00 54.50 495 ASP A C 1
ATOM 3805 O O . ASP A 1 495 ? 20.777 -3.299 4.971 1.00 54.50 495 ASP A O 1
ATOM 3809 N N . GLY A 1 496 ? 21.867 -4.750 3.632 1.00 44.78 496 GLY A N 1
ATOM 3810 C CA . GLY A 1 496 ? 21.752 -5.926 4.496 1.00 44.78 496 GLY A CA 1
ATOM 3811 C C . GLY A 1 496 ? 22.528 -5.762 5.806 1.00 44.78 496 GLY A C 1
ATOM 3812 O O . GLY A 1 496 ? 23.582 -6.370 5.980 1.00 44.78 496 GLY A O 1
ATOM 3813 N N . ARG A 1 497 ? 22.037 -4.897 6.695 1.00 34.25 497 ARG A N 1
ATOM 3814 C CA . ARG A 1 497 ? 22.559 -4.677 8.044 1.00 34.25 497 ARG A CA 1
ATOM 3815 C C . ARG A 1 497 ? 22.160 -5.805 8.965 1.00 34.25 497 ARG A C 1
ATOM 3817 O O . ARG A 1 497 ? 20.980 -6.206 8.887 1.00 34.25 497 ARG A O 1
#